Protein AF-0000000076345115 (afdb_homodimer)

Sequence (452 aa):
MPHYTLYGFNNSASTSIHWILAELAPLGATYDIVDINLRAGEQKADSYLALNAKGRVPTLKFGDKPVTETGAIAALLAEAYPDAKLAVTPAEGFDAHAFYLETLVYVLNSHLPVMRDWMYAGKDGAEEHAHGVRLFTLPRLKANFAFFDKQLGKTAFIAGDRPTIADFIFAPTCTWAKGLDVIAARYPNLKAYLARMRARDSWKAVLAREGVDPQLADWEKPYLELMPHYTLYGFNNSASTSIHWILAELAPLGATYDIVDINLRAGEQKADSYLALNAKGRVPTLKFGDKPVTETGAIAALLAEAYPDAKLAVTPAEGFDAHAFYLETLVYVLNSHLPVMRDWMYAGKDGAEEHAHGVRLFTLPRLKANFAFFDKQLGKTAFIAGDRPTIADFIFAPTCTWAKGLDVIAARYPNLKAYLARMRARDSWKAVLAREGVDPQLADWEKPYLEL

Structure (mmCIF, N/CA/C/O backbone):
data_AF-0000000076345115-model_v1
#
loop_
_entity.id
_entity.type
_entity.pdbx_description
1 polymer 'GST N-terminal domain-containing protein'
#
loop_
_atom_site.group_PDB
_atom_site.id
_atom_site.type_symbol
_atom_site.label_atom_id
_atom_site.label_alt_id
_atom_site.label_comp_id
_atom_site.label_asym_id
_atom_site.label_entity_id
_atom_site.label_seq_id
_atom_site.pdbx_PDB_ins_code
_atom_site.Cartn_x
_atom_site.Cartn_y
_atom_site.Cartn_z
_atom_site.occupancy
_atom_site.B_iso_or_equiv
_atom_site.auth_seq_id
_atom_site.auth_comp_id
_atom_site.auth_asym_id
_atom_site.auth_atom_id
_atom_site.pdbx_PDB_model_num
ATOM 1 N N . MET A 1 1 ? -22.219 8.664 18.656 1 65.75 1 MET A N 1
ATOM 2 C CA . MET A 1 1 ? -21.281 8.852 17.547 1 65.75 1 MET A CA 1
ATOM 3 C C . MET A 1 1 ? -20 8.031 17.766 1 65.75 1 MET A C 1
ATOM 5 O O . MET A 1 1 ? -19.641 7.723 18.906 1 65.75 1 MET A O 1
ATOM 9 N N . PRO A 1 2 ? -19.406 7.434 16.609 1 80.94 2 PRO A N 1
ATOM 10 C CA . PRO A 1 2 ? -18.297 6.523 16.906 1 80.94 2 PRO A CA 1
ATOM 11 C C . PRO A 1 2 ? -17.125 7.227 17.578 1 80.94 2 PRO A C 1
ATOM 13 O O . PRO A 1 2 ? -16.812 8.367 17.234 1 80.94 2 PRO A O 1
ATOM 16 N N . HIS A 1 3 ? -16.734 6.797 18.688 1 92.31 3 HIS A N 1
ATOM 17 C CA . HIS A 1 3 ? -15.555 7.289 19.406 1 92.31 3 HIS A CA 1
ATOM 18 C C . HIS A 1 3 ? -14.336 6.406 19.141 1 92.31 3 HIS A C 1
ATOM 20 O O . HIS A 1 3 ? -14.383 5.199 19.375 1 92.31 3 HIS A O 1
ATOM 26 N N . TYR A 1 4 ? -13.289 7.086 18.609 1 98.12 4 TYR A N 1
ATOM 27 C CA . TYR A 1 4 ? -12.07 6.355 18.266 1 98.12 4 TYR A CA 1
ATOM 28 C C . TYR A 1 4 ? -10.984 6.586 19.312 1 98.12 4 TYR A C 1
ATOM 30 O O . TYR A 1 4 ? -11.023 7.574 20.047 1 98.12 4 TYR A O 1
ATOM 38 N N . THR A 1 5 ? -10.102 5.652 19.438 1 98.38 5 THR A N 1
ATOM 39 C CA . THR A 1 5 ? -8.859 5.824 20.188 1 98.38 5 THR A CA 1
ATOM 40 C C . THR A 1 5 ? -7.648 5.605 19.281 1 98.38 5 THR A C 1
ATOM 42 O O . THR A 1 5 ? -7.461 4.512 18.75 1 98.38 5 THR A O 1
ATOM 45 N N . LEU A 1 6 ? -6.918 6.637 19.125 1 98.38 6 LEU A N 1
ATOM 46 C CA . LEU A 1 6 ? -5.719 6.578 18.297 1 98.38 6 LEU A CA 1
ATOM 47 C C . LEU A 1 6 ? -4.473 6.395 19.141 1 98.38 6 LEU A C 1
ATOM 49 O O . LEU A 1 6 ? -4.18 7.219 20.016 1 98.38 6 LEU A O 1
ATOM 53 N N . TYR A 1 7 ? -3.809 5.281 18.984 1 98.31 7 TYR A N 1
ATOM 54 C CA . TYR A 1 7 ? -2.469 5.094 19.531 1 98.31 7 TYR A CA 1
ATOM 55 C C . TYR A 1 7 ? -1.407 5.57 18.547 1 98.31 7 TYR A C 1
ATOM 57 O O . TYR A 1 7 ? -1.313 5.059 17.422 1 98.31 7 TYR A O 1
ATOM 65 N N . GLY A 1 8 ? -0.69 6.574 18.938 1 95.38 8 GLY A N 1
ATOM 66 C CA . GLY A 1 8 ? 0.244 7.18 18 1 95.38 8 GLY A CA 1
ATOM 67 C C . GLY A 1 8 ? 1.396 7.891 18.688 1 95.38 8 GLY A C 1
ATOM 68 O O . GLY A 1 8 ? 1.563 7.789 19.906 1 95.38 8 GLY A O 1
ATOM 69 N N . PHE A 1 9 ? 2.248 8.414 17.828 1 91.19 9 PHE A N 1
ATOM 70 C CA . PHE A 1 9 ? 3.387 9.234 18.234 1 91.19 9 PHE A CA 1
ATOM 71 C C . PHE A 1 9 ? 3.451 10.516 17.406 1 91.19 9 PHE A C 1
ATOM 73 O O . PHE A 1 9 ? 3.209 10.492 16.203 1 91.19 9 PHE A O 1
ATOM 80 N N . ASN A 1 10 ? 3.818 11.609 18.062 1 86.31 10 ASN A N 1
ATOM 81 C CA . ASN A 1 10 ? 3.805 12.898 17.375 1 86.31 10 ASN A CA 1
ATOM 82 C C . ASN A 1 10 ? 4.758 12.914 16.188 1 86.31 10 ASN A C 1
ATOM 84 O O . ASN A 1 10 ? 5.867 12.383 16.266 1 86.31 10 ASN A O 1
ATOM 88 N N . ASN A 1 11 ? 4.246 13.453 15.102 1 84.06 11 ASN A N 1
ATOM 89 C CA . ASN A 1 11 ? 5.02 13.664 13.883 1 84.06 11 ASN A CA 1
ATOM 90 C C . ASN A 1 11 ? 5.543 12.352 13.312 1 84.06 11 ASN A C 1
ATOM 92 O O . ASN A 1 11 ? 6.734 12.227 13.023 1 84.06 11 ASN A O 1
ATOM 96 N N . SER A 1 12 ? 4.73 11.391 13.273 1 87.19 12 SER A N 1
ATOM 97 C CA . SER A 1 12 ? 4.977 10.062 12.727 1 87.19 12 SER A CA 1
ATOM 98 C C . SER A 1 12 ? 3.863 9.641 11.773 1 87.19 12 SER A C 1
ATOM 100 O O . SER A 1 12 ? 3.031 10.461 11.383 1 87.19 12 SER A O 1
ATOM 102 N N . ALA A 1 13 ? 3.895 8.406 11.445 1 89.94 13 ALA A N 1
ATOM 103 C CA . ALA A 1 13 ? 2.867 7.887 10.547 1 89.94 13 ALA A CA 1
ATOM 104 C C . ALA A 1 13 ? 1.477 8.047 11.148 1 89.94 13 ALA A C 1
ATOM 106 O O . ALA A 1 13 ? 0.486 8.164 10.422 1 89.94 13 ALA A O 1
ATOM 107 N N . SER A 1 14 ? 1.417 8.156 12.469 1 94.06 14 SER A N 1
ATOM 108 C CA . SER A 1 14 ? 0.124 8.305 13.133 1 94.06 14 SER A CA 1
ATOM 109 C C . SER A 1 14 ? -0.464 9.695 12.891 1 94.06 14 SER A C 1
ATOM 111 O O . SER A 1 14 ? -1.664 9.906 13.078 1 94.06 14 SER A O 1
ATOM 113 N N . THR A 1 15 ? 0.367 10.625 12.531 1 93.44 15 THR A N 1
ATOM 114 C CA . THR A 1 15 ? -0.102 11.984 12.266 1 93.44 15 THR A CA 1
ATOM 115 C C . THR A 1 15 ? -1.09 11.992 11.102 1 93.44 15 THR A C 1
ATOM 117 O O . THR A 1 15 ? -2.043 12.773 11.094 1 93.44 15 THR A O 1
ATOM 120 N N . SER A 1 16 ? -0.896 11.125 10.133 1 96.5 16 SER A N 1
ATOM 121 C CA . SER A 1 16 ? -1.822 11.008 9.008 1 96.5 16 SER A CA 1
ATOM 122 C C . SER A 1 16 ? -3.229 10.664 9.484 1 96.5 16 SER A C 1
ATOM 124 O O . SER A 1 16 ? -4.203 11.281 9.055 1 96.5 16 SER A O 1
ATOM 126 N N . ILE A 1 17 ? -3.314 9.703 10.367 1 98.19 17 ILE A N 1
ATOM 127 C CA . ILE A 1 17 ? -4.609 9.25 10.867 1 98.19 17 ILE A CA 1
ATOM 128 C C . ILE A 1 17 ? -5.207 10.312 11.789 1 98.19 17 ILE A C 1
ATOM 130 O O . ILE A 1 17 ? -6.414 10.57 11.742 1 98.19 17 ILE A O 1
ATOM 134 N N . HIS A 1 18 ? -4.344 10.922 12.578 1 97.31 18 HIS A N 1
ATOM 135 C CA . HIS A 1 18 ? -4.805 12.031 13.406 1 97.31 18 HIS A CA 1
ATOM 136 C C . HIS A 1 18 ? -5.434 13.125 12.555 1 97.31 18 HIS A C 1
ATOM 138 O O . HIS A 1 18 ? -6.508 13.641 12.891 1 97.31 18 HIS A O 1
ATOM 144 N N . TRP A 1 19 ? -4.777 13.453 11.5 1 97.12 19 TRP A N 1
ATOM 145 C CA . TRP A 1 19 ? -5.27 14.508 10.625 1 97.12 19 TRP A CA 1
ATOM 146 C C . TRP A 1 19 ? -6.602 14.117 10 1 97.12 19 TRP A C 1
ATOM 148 O O . TRP A 1 19 ? -7.523 14.93 9.922 1 97.12 19 TRP A O 1
ATOM 158 N N . ILE A 1 20 ? -6.734 12.883 9.57 1 98.62 20 ILE A N 1
ATOM 159 C CA . ILE A 1 20 ? -7.992 12.398 9 1 98.62 20 ILE A CA 1
ATOM 160 C C . ILE A 1 20 ? -9.102 12.5 10.039 1 98.62 20 ILE A C 1
ATOM 162 O O . ILE A 1 20 ? -10.211 12.945 9.734 1 98.62 20 ILE A O 1
ATOM 166 N N . LEU A 1 21 ? -8.812 12.109 11.25 1 98.44 21 LEU A N 1
ATOM 167 C CA . LEU A 1 21 ? -9.805 12.203 12.312 1 98.44 21 LEU A CA 1
ATOM 168 C C . LEU A 1 21 ? -10.211 13.648 12.555 1 98.44 21 LEU A C 1
ATOM 170 O O . LEU A 1 21 ? -11.398 13.945 12.734 1 98.44 21 LEU A O 1
ATOM 174 N N . ALA A 1 22 ? -9.227 14.531 12.562 1 97.69 22 ALA A N 1
ATOM 175 C CA . ALA A 1 22 ? -9.523 15.953 12.719 1 97.69 22 ALA A CA 1
ATOM 176 C C . ALA A 1 22 ? -10.398 16.453 11.578 1 97.69 22 ALA A C 1
ATOM 178 O O . ALA A 1 22 ? -11.297 17.281 11.789 1 97.69 22 ALA A O 1
ATOM 179 N N . GLU A 1 23 ? -10.117 15.984 10.367 1 97.88 23 GLU A N 1
ATOM 180 C CA . GLU A 1 23 ? -10.914 16.344 9.203 1 97.88 23 GLU A CA 1
ATOM 181 C C . GLU A 1 23 ? -12.352 15.852 9.344 1 97.88 23 GLU A C 1
ATOM 183 O O . GLU A 1 23 ? -13.281 16.484 8.836 1 97.88 23 GLU A O 1
ATOM 188 N N . LEU A 1 24 ? -12.562 14.773 10.023 1 98.19 24 LEU A N 1
ATOM 189 C CA . LEU A 1 24 ? -13.859 14.117 10.133 1 98.19 24 LEU A CA 1
ATOM 190 C C . LEU A 1 24 ? -14.625 14.617 11.352 1 98.19 24 LEU A C 1
ATOM 192 O O . LEU A 1 24 ? -15.812 14.328 11.516 1 98.19 24 LEU A O 1
ATOM 196 N N . ALA A 1 25 ? -14.008 15.391 12.18 1 96.75 25 ALA A N 1
ATOM 197 C CA . ALA A 1 25 ? -14.594 15.852 13.43 1 96.75 25 ALA A CA 1
ATOM 198 C C . ALA A 1 25 ? -15.898 16.609 13.18 1 96.75 25 ALA A C 1
ATOM 200 O O . ALA A 1 25 ? -16.906 16.344 13.828 1 96.75 25 ALA A O 1
ATOM 201 N N . PRO A 1 26 ? -15.945 17.5 12.195 1 96.44 26 PRO A N 1
ATOM 202 C CA . PRO A 1 26 ? -17.203 18.203 11.922 1 96.44 26 PRO A CA 1
ATOM 203 C C . PRO A 1 26 ? -18.328 17.266 11.508 1 96.44 26 PRO A C 1
ATOM 205 O O . PRO A 1 26 ? -19.5 17.656 11.539 1 96.44 26 PRO A O 1
ATOM 208 N N . LEU A 1 27 ? -18 16.078 11.125 1 96.62 27 LEU A N 1
ATOM 209 C CA . LEU A 1 27 ? -19 15.109 10.695 1 96.62 27 LEU A CA 1
ATOM 210 C C . LEU A 1 27 ? -19.344 14.148 11.828 1 96.62 27 LEU A C 1
ATOM 212 O O . LEU A 1 27 ? -20.016 13.141 11.609 1 96.62 27 LEU A O 1
ATOM 216 N N . GLY A 1 28 ? -18.766 14.43 12.992 1 95.81 28 GLY A N 1
ATOM 217 C CA . GLY A 1 28 ? -19.203 13.703 14.172 1 95.81 28 GLY A CA 1
ATOM 218 C C . GLY A 1 28 ? -18.156 12.758 14.719 1 95.81 28 GLY A C 1
ATOM 219 O O . GLY A 1 28 ? -18.375 12.094 15.727 1 95.81 28 GLY A O 1
ATOM 220 N N . ALA A 1 29 ? -17.016 12.68 14.141 1 96.88 29 ALA A N 1
ATOM 221 C CA . ALA A 1 29 ? -15.953 11.828 14.672 1 96.88 29 ALA A CA 1
ATOM 222 C C . ALA A 1 29 ? -15.383 12.406 15.961 1 96.88 29 ALA A C 1
ATOM 224 O O . ALA A 1 29 ? -15.031 13.586 16.016 1 96.88 29 ALA A O 1
ATOM 225 N N . THR A 1 30 ? -15.352 11.594 16.938 1 97.25 30 THR A N 1
ATOM 226 C CA . THR A 1 30 ? -14.648 11.922 18.172 1 97.25 30 THR A CA 1
ATOM 227 C C . THR A 1 30 ? -13.547 10.906 18.469 1 97.25 30 THR A C 1
ATOM 229 O O . THR A 1 30 ? -13.617 9.766 18 1 97.25 30 THR A O 1
ATOM 232 N N . TYR A 1 31 ? -12.516 11.438 19.156 1 97.44 31 TYR A N 1
ATOM 233 C CA . TYR A 1 31 ? -11.406 10.516 19.359 1 97.44 31 TYR A CA 1
ATOM 234 C C . TYR A 1 31 ? -10.531 10.984 20.516 1 97.44 31 TYR A C 1
ATOM 236 O O . TYR A 1 31 ? -10.484 12.172 20.844 1 97.44 31 TYR A O 1
ATOM 244 N N . ASP A 1 32 ? -9.891 10 21.125 1 96.75 32 ASP A N 1
ATOM 245 C CA . ASP A 1 32 ? -8.789 10.211 22.062 1 96.75 32 ASP A CA 1
ATOM 246 C C . ASP A 1 32 ? -7.461 9.781 21.453 1 96.75 32 ASP A C 1
ATOM 248 O O . ASP A 1 32 ? -7.43 8.961 20.531 1 96.75 32 ASP A O 1
ATOM 252 N N . ILE A 1 33 ? -6.426 10.383 21.984 1 96.31 33 ILE A N 1
ATOM 253 C CA . ILE A 1 33 ? -5.09 10.016 21.531 1 96.31 33 ILE A CA 1
ATOM 254 C C . ILE A 1 33 ? -4.289 9.445 22.703 1 96.31 33 ILE A C 1
ATOM 256 O O . ILE A 1 33 ? -4.242 10.039 23.781 1 96.31 33 ILE A O 1
ATOM 260 N N . VAL A 1 34 ? -3.789 8.297 22.516 1 97 34 VAL A N 1
ATOM 261 C CA . VAL A 1 34 ? -2.854 7.684 23.453 1 97 34 VAL A CA 1
ATOM 262 C C . VAL A 1 34 ? -1.438 7.742 22.875 1 97 34 VAL A C 1
ATOM 264 O O . VAL A 1 34 ? -1.157 7.137 21.844 1 97 34 VAL A O 1
ATOM 267 N N . ASP A 1 35 ? -0.587 8.383 23.547 1 94.38 35 ASP A N 1
ATOM 268 C CA . ASP A 1 35 ? 0.783 8.539 23.062 1 94.38 35 ASP A CA 1
ATOM 269 C C . ASP A 1 35 ? 1.607 7.285 23.344 1 94.38 35 ASP A C 1
ATOM 271 O O . ASP A 1 35 ? 1.636 6.793 24.484 1 94.38 35 ASP A O 1
ATOM 275 N N . ILE A 1 36 ? 2.156 6.777 22.328 1 95.88 36 ILE A N 1
ATOM 276 C CA . ILE A 1 36 ? 3.133 5.695 22.406 1 95.88 36 ILE A CA 1
ATOM 277 C C . ILE A 1 36 ? 4.535 6.246 22.172 1 95.88 36 ILE A C 1
ATOM 279 O O . ILE A 1 36 ? 4.891 6.594 21.047 1 95.88 36 ILE A O 1
ATOM 283 N N . ASN A 1 37 ? 5.371 6.324 23.203 1 91.25 37 ASN A N 1
ATOM 284 C CA . ASN A 1 37 ? 6.719 6.867 23.094 1 91.25 37 ASN A CA 1
ATOM 285 C C . ASN A 1 37 ? 7.66 5.887 22.391 1 91.25 37 ASN A C 1
ATOM 287 O O . ASN A 1 37 ? 8.234 5.012 23.031 1 91.25 37 ASN A O 1
ATOM 291 N N . LEU A 1 38 ? 7.863 6.117 21.141 1 87.88 38 LEU A N 1
ATOM 292 C CA . LEU A 1 38 ? 8.695 5.227 20.344 1 87.88 38 LEU A CA 1
ATOM 293 C C . LEU A 1 38 ? 10.148 5.293 20.781 1 87.88 38 LEU A C 1
ATOM 295 O O . LEU A 1 38 ? 10.875 4.297 20.703 1 87.88 38 LEU A O 1
ATOM 299 N N . ARG A 1 39 ? 10.57 6.41 21.234 1 83.75 39 ARG A N 1
ATOM 300 C CA . ARG A 1 39 ? 11.945 6.598 21.688 1 83.75 39 ARG A CA 1
ATOM 301 C C . ARG A 1 39 ? 12.242 5.762 22.922 1 83.75 39 ARG A C 1
ATOM 303 O O . ARG A 1 39 ? 13.359 5.27 23.094 1 83.75 39 ARG A O 1
ATOM 310 N N . ALA A 1 40 ? 11.227 5.645 23.734 1 90.12 40 ALA A N 1
ATOM 311 C CA . ALA A 1 40 ? 11.367 4.867 24.953 1 90.12 40 ALA A CA 1
ATOM 312 C C . ALA A 1 40 ? 11.07 3.389 24.719 1 90.12 40 ALA A C 1
ATOM 314 O O . ALA A 1 40 ? 11.141 2.572 25.641 1 90.12 40 ALA A O 1
ATOM 315 N N . GLY A 1 41 ? 10.617 3.062 23.5 1 91.56 41 GLY A N 1
ATOM 316 C CA . GLY A 1 41 ? 10.375 1.673 23.156 1 91.56 41 GLY A CA 1
ATOM 317 C C . GLY A 1 41 ? 9.023 1.168 23.609 1 91.56 41 GLY A C 1
ATOM 318 O O . GLY A 1 41 ? 8.82 -0.04 23.75 1 91.56 41 GLY A O 1
ATOM 319 N N . GLU A 1 42 ? 8.125 2.016 23.844 1 94.5 42 GLU A N 1
ATOM 320 C CA . GLU A 1 42 ? 6.816 1.628 24.359 1 94.5 42 GLU A CA 1
ATOM 321 C C . GLU A 1 42 ? 6.062 0.771 23.344 1 94.5 42 GLU A C 1
ATOM 323 O O . GLU A 1 42 ? 5.184 -0.009 23.703 1 94.5 42 GLU A O 1
ATOM 328 N N . GLN A 1 43 ? 6.43 0.881 22.047 1 93.88 43 GLN A N 1
ATOM 329 C CA . GLN A 1 43 ? 5.785 0.094 21 1 93.88 43 GLN A CA 1
ATOM 330 C C . GLN A 1 43 ? 6.164 -1.381 21.109 1 93.88 43 GLN A C 1
ATOM 332 O O . GLN A 1 43 ? 5.551 -2.232 20.453 1 93.88 43 GLN A O 1
ATOM 337 N N . LYS A 1 44 ? 7.109 -1.679 21.969 1 94.31 44 LYS A N 1
ATOM 338 C CA . LYS A 1 44 ? 7.582 -3.051 22.125 1 94.31 44 LYS A CA 1
ATOM 339 C C . LYS A 1 44 ? 7.039 -3.672 23.406 1 94.31 44 LYS A C 1
ATOM 341 O O . LYS A 1 44 ? 7.273 -4.848 23.688 1 94.31 44 LYS A O 1
ATOM 346 N N . ALA A 1 45 ? 6.371 -2.869 24.219 1 96.44 45 ALA A N 1
ATOM 347 C CA . ALA A 1 45 ? 5.773 -3.381 25.453 1 96.44 45 ALA A CA 1
ATOM 348 C C . ALA A 1 45 ? 4.668 -4.387 25.141 1 96.44 45 ALA A C 1
ATOM 350 O O . ALA A 1 45 ? 3.92 -4.223 24.188 1 96.44 45 ALA A O 1
ATOM 351 N N . ASP A 1 46 ? 4.484 -5.32 26 1 96.69 46 ASP A N 1
ATOM 352 C CA . ASP A 1 46 ? 3.492 -6.375 25.828 1 96.69 46 ASP A CA 1
ATOM 353 C C . ASP A 1 46 ? 2.088 -5.793 25.703 1 96.69 46 ASP A C 1
ATOM 355 O O . ASP A 1 46 ? 1.28 -6.277 24.906 1 96.69 46 ASP A O 1
ATOM 359 N N . SER A 1 47 ? 1.874 -4.832 26.5 1 96.44 47 SER A N 1
ATOM 360 C CA . SER A 1 47 ? 0.546 -4.227 26.484 1 96.44 47 SER A CA 1
ATOM 361 C C . SER A 1 47 ? 0.215 -3.637 25.125 1 96.44 47 SER A C 1
ATOM 363 O O . SER A 1 47 ? -0.921 -3.74 24.656 1 96.44 47 SER A O 1
ATOM 365 N N . TYR A 1 48 ? 1.214 -3.008 24.453 1 97.38 48 TYR A N 1
ATOM 366 C CA . TYR A 1 48 ? 0.958 -2.434 23.141 1 97.38 48 TYR A CA 1
ATOM 367 C C . TYR A 1 48 ? 0.975 -3.512 22.062 1 97.38 48 TYR A C 1
ATOM 369 O O . TYR A 1 48 ? 0.179 -3.469 21.125 1 97.38 48 TYR A O 1
ATOM 377 N N . LEU A 1 49 ? 1.884 -4.473 22.234 1 96.06 49 LEU A N 1
ATOM 378 C CA . LEU A 1 49 ? 2.002 -5.547 21.266 1 96.06 49 LEU A CA 1
ATOM 379 C C . LEU A 1 49 ? 0.724 -6.379 21.203 1 96.06 49 LEU A C 1
ATOM 381 O O . LEU A 1 49 ? 0.423 -7 20.188 1 96.06 49 LEU A O 1
ATOM 385 N N . ALA A 1 50 ? -0.055 -6.375 22.25 1 95.5 50 ALA A N 1
ATOM 386 C CA . ALA A 1 50 ? -1.353 -7.047 22.266 1 95.5 50 ALA A CA 1
ATOM 387 C C . ALA A 1 50 ? -2.344 -6.348 21.344 1 95.5 50 ALA A C 1
ATOM 389 O O . ALA A 1 50 ? -3.287 -6.969 20.844 1 95.5 50 ALA A O 1
ATOM 390 N N . LEU A 1 51 ? -2.125 -5.047 21.094 1 96.12 51 LEU A N 1
ATOM 391 C CA . LEU A 1 51 ? -2.963 -4.258 20.203 1 96.12 51 LEU A CA 1
ATOM 392 C C . LEU A 1 51 ? -2.438 -4.324 18.766 1 96.12 51 LEU A C 1
ATOM 394 O O . LEU A 1 51 ? -3.217 -4.461 17.828 1 96.12 51 LEU A O 1
ATOM 398 N N . ASN A 1 52 ? -1.121 -4.281 18.688 1 96.94 52 ASN A N 1
ATOM 399 C CA . ASN A 1 52 ? -0.422 -4.27 17.406 1 96.94 52 ASN A CA 1
ATOM 400 C C . ASN A 1 52 ? 0.853 -5.105 17.453 1 96.94 52 ASN A C 1
ATOM 402 O O . ASN A 1 52 ? 1.913 -4.605 17.828 1 96.94 52 ASN A O 1
ATOM 406 N N . ALA A 1 53 ? 0.764 -6.254 16.922 1 93.75 53 ALA A N 1
ATOM 407 C CA . ALA A 1 53 ? 1.846 -7.23 17.016 1 93.75 53 ALA A CA 1
ATOM 408 C C . ALA A 1 53 ? 3.072 -6.773 16.234 1 93.75 53 ALA A C 1
ATOM 410 O O . ALA A 1 53 ? 4.176 -7.281 16.453 1 93.75 53 ALA A O 1
ATOM 411 N N . LYS A 1 54 ? 2.959 -5.805 15.344 1 93.25 54 LYS A N 1
ATOM 412 C CA . LYS A 1 54 ? 4.078 -5.312 14.547 1 93.25 54 LYS A CA 1
ATOM 413 C C . LYS A 1 54 ? 4.898 -4.289 15.32 1 93.25 54 LYS A C 1
ATOM 415 O O . LYS A 1 54 ? 6.004 -3.932 14.906 1 93.25 54 LYS A O 1
ATOM 420 N N . GLY A 1 55 ? 4.309 -3.793 16.406 1 94.31 55 GLY A N 1
ATOM 421 C CA . GLY A 1 55 ? 5.02 -2.828 17.234 1 94.31 55 GLY A CA 1
ATOM 422 C C . GLY A 1 55 ? 5.246 -1.499 16.531 1 94.31 55 GLY A C 1
ATOM 423 O O . GLY A 1 55 ? 6.309 -0.888 16.688 1 94.31 55 GLY A O 1
ATOM 424 N N . ARG A 1 56 ? 4.289 -1.148 15.719 1 93.5 56 ARG A N 1
ATOM 425 C CA . ARG A 1 56 ? 4.359 0.119 15 1 93.5 56 ARG A CA 1
ATOM 426 C C . ARG A 1 56 ? 3.146 0.992 15.312 1 93.5 56 ARG A C 1
ATOM 428 O O . ARG A 1 56 ? 2.186 0.53 15.93 1 93.5 56 ARG A O 1
ATOM 435 N N . VAL A 1 57 ? 3.258 2.213 15.078 1 94.38 57 VAL A N 1
ATOM 436 C CA . VAL A 1 57 ? 2.121 3.129 15.094 1 94.38 57 VAL A CA 1
ATOM 437 C C . VAL A 1 57 ? 1.812 3.592 13.672 1 94.38 57 VAL A C 1
ATOM 439 O O . VAL A 1 57 ? 2.695 3.617 12.812 1 94.38 57 VAL A O 1
ATOM 442 N N . PRO A 1 58 ? 0.567 3.842 13.336 1 97.56 58 PRO A N 1
ATOM 443 C CA . PRO A 1 58 ? -0.598 4.016 14.203 1 97.56 58 PRO A CA 1
ATOM 444 C C . PRO A 1 58 ? -1.354 2.711 14.445 1 97.56 58 PRO A C 1
ATOM 446 O O . PRO A 1 58 ? -1.196 1.752 13.688 1 97.56 58 PRO A O 1
ATOM 449 N N . THR A 1 59 ? -2.08 2.678 15.516 1 98.69 59 THR A N 1
ATOM 450 C CA . THR A 1 59 ? -3.197 1.775 15.766 1 98.69 59 THR A CA 1
ATOM 451 C C . THR A 1 59 ? -4.461 2.561 16.109 1 98.69 59 THR A C 1
ATOM 453 O O . THR A 1 59 ? -4.422 3.5 16.906 1 98.69 59 THR A O 1
ATOM 456 N N . LEU A 1 60 ? -5.535 2.27 15.469 1 98.75 60 LEU A N 1
ATOM 457 C CA . LEU A 1 60 ? -6.809 2.918 15.766 1 98.75 60 LEU A CA 1
ATOM 458 C C . LEU A 1 60 ? -7.848 1.896 16.203 1 98.75 60 LEU A C 1
ATOM 460 O O . LEU A 1 60 ? -8.047 0.875 15.547 1 98.75 60 LEU A O 1
ATOM 464 N N . LYS A 1 61 ? -8.508 2.188 17.266 1 98.25 61 LYS A N 1
ATOM 465 C CA . LYS A 1 61 ? -9.602 1.328 17.703 1 98.25 61 LYS A CA 1
ATOM 466 C C . LYS A 1 61 ? -10.93 1.785 17.125 1 98.25 61 LYS A C 1
ATOM 468 O O . LYS A 1 61 ? -11.336 2.934 17.312 1 98.25 61 LYS A O 1
ATOM 473 N N . PHE A 1 62 ? -11.5 0.92 16.328 1 96.56 62 PHE A N 1
ATOM 474 C CA . PHE A 1 62 ? -12.898 1.029 15.945 1 96.56 62 PHE A CA 1
ATOM 475 C C . PHE A 1 62 ? -13.789 0.299 16.938 1 96.56 62 PHE A C 1
ATOM 477 O O . PHE A 1 62 ? -13.93 -0.924 16.875 1 96.56 62 PHE A O 1
ATOM 484 N N . GLY A 1 63 ? -14.398 1.064 17.859 1 93 63 GLY A N 1
ATOM 485 C CA . GLY A 1 63 ? -14.945 0.372 19.016 1 93 63 GLY A CA 1
ATOM 486 C C . GLY A 1 63 ? -13.891 -0.366 19.812 1 93 63 GLY A C 1
ATOM 487 O O . GLY A 1 63 ? -12.906 0.234 20.266 1 93 63 GLY A O 1
ATOM 488 N N . ASP A 1 64 ? -14.016 -1.616 19.828 1 92.81 64 ASP A N 1
ATOM 489 C CA . ASP A 1 64 ? -13.047 -2.396 20.594 1 92.81 64 ASP A CA 1
ATOM 490 C C . ASP A 1 64 ? -12.047 -3.092 19.672 1 92.81 64 ASP A C 1
ATOM 492 O O . ASP A 1 64 ? -11.125 -3.758 20.141 1 92.81 64 ASP A O 1
ATOM 496 N N . LYS A 1 65 ? -12.164 -2.865 18.438 1 96.19 65 LYS A N 1
ATOM 497 C CA . LYS A 1 65 ? -11.32 -3.564 17.484 1 96.19 65 LYS A CA 1
ATOM 498 C C . LYS A 1 65 ? -10.125 -2.703 17.062 1 96.19 65 LYS A C 1
ATOM 500 O O . LYS A 1 65 ? -10.297 -1.681 16.391 1 96.19 65 LYS A O 1
ATOM 505 N N . PRO A 1 66 ? -8.906 -3.117 17.438 1 98.19 66 PRO A N 1
ATOM 506 C CA . PRO A 1 66 ? -7.742 -2.406 16.922 1 98.19 66 PRO A CA 1
ATOM 507 C C . PRO A 1 66 ? -7.48 -2.699 15.445 1 98.19 66 PRO A C 1
ATOM 509 O O . PRO A 1 66 ? -7.621 -3.844 15 1 98.19 66 PRO A O 1
ATOM 512 N N . VAL A 1 67 ? -7.234 -1.68 14.75 1 98.5 67 VAL A N 1
ATOM 513 C CA . VAL A 1 67 ? -6.836 -1.785 13.352 1 98.5 67 VAL A CA 1
ATOM 514 C C . VAL A 1 67 ? -5.488 -1.095 13.141 1 98.5 67 VAL A C 1
ATOM 516 O O . VAL A 1 67 ? -5.246 -0.015 13.688 1 98.5 67 VAL A O 1
ATOM 519 N N . THR A 1 68 ? -4.641 -1.781 12.344 1 98.19 68 THR A N 1
ATOM 520 C CA . THR A 1 68 ? -3.307 -1.258 12.07 1 98.19 68 THR A CA 1
ATOM 521 C C . THR A 1 68 ? -3.141 -0.941 10.586 1 98.19 68 THR A C 1
ATOM 523 O O . THR A 1 68 ? -4.074 -1.122 9.805 1 98.19 68 THR A O 1
ATOM 526 N N . GLU A 1 69 ? -1.942 -0.452 10.258 1 98 69 GLU A N 1
ATOM 527 C CA . GLU A 1 69 ? -1.604 -0.045 8.898 1 98 69 GLU A CA 1
ATOM 528 C C . GLU A 1 69 ? -2.303 1.258 8.523 1 98 69 GLU A C 1
ATOM 530 O O . GLU A 1 69 ? -3.531 1.306 8.438 1 98 69 GLU A O 1
ATOM 535 N N . THR A 1 70 ? -1.538 2.199 8.227 1 97.94 70 THR A N 1
ATOM 536 C CA . THR A 1 70 ? -2.029 3.537 7.91 1 97.94 70 THR A CA 1
ATOM 537 C C . THR A 1 70 ? -3.045 3.486 6.773 1 97.94 70 THR A C 1
ATOM 539 O O . THR A 1 70 ? -4.137 4.051 6.883 1 97.94 70 THR A O 1
ATOM 542 N N . GLY A 1 71 ? -2.719 2.789 5.723 1 98.56 71 GLY A N 1
ATOM 543 C CA . GLY A 1 71 ? -3.611 2.707 4.578 1 98.56 71 GLY A CA 1
ATOM 544 C C . GLY A 1 71 ? -4.938 2.045 4.898 1 98.56 71 GLY A C 1
ATOM 545 O O . GLY A 1 71 ? -5.984 2.469 4.402 1 98.56 71 GLY A O 1
ATOM 546 N N . ALA A 1 72 ? -4.945 1.009 5.691 1 98.75 72 ALA A N 1
ATOM 547 C CA . ALA A 1 72 ? -6.16 0.294 6.074 1 98.75 72 ALA A CA 1
ATOM 548 C C . ALA A 1 72 ? -7.051 1.163 6.957 1 98.75 72 ALA A C 1
ATOM 550 O O . ALA A 1 72 ? -8.258 1.263 6.723 1 98.75 72 ALA A O 1
ATOM 551 N N . ILE A 1 73 ? -6.43 1.804 7.93 1 98.81 73 ILE A N 1
ATOM 552 C CA . ILE A 1 73 ? -7.164 2.674 8.844 1 98.81 73 ILE A CA 1
ATOM 553 C C . ILE A 1 73 ? -7.836 3.795 8.055 1 98.81 73 ILE A C 1
ATOM 555 O O . ILE A 1 73 ? -9.031 4.055 8.227 1 98.81 73 ILE A O 1
ATOM 559 N N . ALA A 1 74 ? -7.066 4.379 7.203 1 98.81 74 ALA A N 1
ATOM 560 C CA . ALA A 1 74 ? -7.574 5.496 6.414 1 98.81 74 ALA A CA 1
ATOM 561 C C . ALA A 1 74 ? -8.734 5.062 5.527 1 98.81 74 ALA A C 1
ATOM 563 O O . ALA A 1 74 ? -9.742 5.773 5.418 1 98.81 74 ALA A O 1
ATOM 564 N N . ALA A 1 75 ? -8.602 3.928 4.914 1 98.69 75 ALA A N 1
ATOM 565 C CA . ALA A 1 75 ? -9.664 3.416 4.055 1 98.69 75 ALA A CA 1
ATOM 566 C C . ALA A 1 75 ? -10.938 3.16 4.852 1 98.69 75 ALA A C 1
ATOM 568 O O . ALA A 1 75 ? -12.031 3.51 4.41 1 98.69 75 ALA A O 1
ATOM 569 N N . LEU A 1 76 ? -10.805 2.604 5.973 1 98.56 76 LEU A N 1
ATOM 570 C CA . LEU A 1 76 ? -11.961 2.299 6.816 1 98.56 76 LEU A CA 1
ATOM 571 C C . LEU A 1 76 ? -12.641 3.578 7.289 1 98.56 76 LEU A C 1
ATOM 573 O O . LEU A 1 76 ? -13.867 3.645 7.352 1 98.56 76 LEU A O 1
ATOM 577 N N . LEU A 1 77 ? -11.875 4.539 7.613 1 98.62 77 LEU A N 1
ATOM 578 C CA . LEU A 1 77 ? -12.445 5.82 8.016 1 98.62 77 LEU A CA 1
ATOM 579 C C . LEU A 1 77 ? -13.195 6.469 6.855 1 98.62 77 LEU A C 1
ATOM 581 O O . LEU A 1 77 ? -14.281 7.023 7.043 1 98.62 77 LEU A O 1
ATOM 585 N N . ALA A 1 78 ? -12.602 6.418 5.691 1 98.44 78 ALA A N 1
ATOM 586 C CA . ALA A 1 78 ? -13.281 6.965 4.52 1 98.44 78 ALA A CA 1
ATOM 587 C C . ALA A 1 78 ? -14.617 6.273 4.285 1 98.44 78 ALA A C 1
ATOM 589 O O . ALA A 1 78 ? -15.602 6.918 3.918 1 98.44 78 ALA A O 1
ATOM 590 N N . GLU A 1 79 ? -14.641 4.984 4.5 1 97.12 79 GLU A N 1
ATOM 591 C CA . GLU A 1 79 ? -15.859 4.203 4.332 1 97.12 79 GLU A CA 1
ATOM 592 C C . GLU A 1 79 ? -16.891 4.555 5.402 1 97.12 79 GLU A C 1
ATOM 594 O O . GLU A 1 79 ? -18.094 4.586 5.129 1 97.12 79 GLU A O 1
ATOM 599 N N . ALA A 1 80 ? -16.438 4.82 6.562 1 96.88 80 ALA A N 1
ATOM 600 C CA . ALA A 1 80 ? -17.312 5.102 7.695 1 96.88 80 ALA A CA 1
ATOM 601 C C . ALA A 1 80 ? -17.969 6.477 7.559 1 96.88 80 ALA A C 1
ATOM 603 O O . ALA A 1 80 ? -19.031 6.727 8.125 1 96.88 80 ALA A O 1
ATOM 604 N N . TYR A 1 81 ? -17.359 7.352 6.82 1 97.5 81 TYR A N 1
ATOM 605 C CA . TYR A 1 81 ? -17.859 8.703 6.617 1 97.5 81 TYR A CA 1
ATOM 606 C C . TYR A 1 81 ? -17.953 9.039 5.133 1 97.5 81 TYR A C 1
ATOM 608 O O . TYR A 1 81 ? -17.266 9.93 4.641 1 97.5 81 TYR A O 1
ATOM 616 N N . PRO A 1 82 ? -18.875 8.422 4.473 1 96.12 82 PRO A N 1
ATOM 617 C CA . PRO A 1 82 ? -18.953 8.586 3.02 1 96.12 82 PRO A CA 1
ATOM 618 C C . PRO A 1 82 ? -19.234 10.031 2.6 1 96.12 82 PRO A C 1
ATOM 620 O O . PRO A 1 82 ? -18.828 10.445 1.507 1 96.12 82 PRO A O 1
ATOM 623 N N . ASP A 1 83 ? -19.812 10.812 3.43 1 96.62 83 ASP A N 1
ATOM 624 C CA . ASP A 1 83 ? -20.141 12.195 3.107 1 96.62 83 ASP A CA 1
ATOM 625 C C . ASP A 1 83 ? -18.891 13.062 3.041 1 96.62 83 ASP A C 1
ATOM 627 O O . ASP A 1 83 ? -18.906 14.133 2.438 1 96.62 83 ASP A O 1
ATOM 631 N N . ALA A 1 84 ? -17.844 12.586 3.627 1 97.56 84 ALA A N 1
ATOM 632 C CA . ALA A 1 84 ? -16.578 13.336 3.607 1 97.56 84 ALA A CA 1
ATOM 633 C C . ALA A 1 84 ? -15.898 13.219 2.25 1 97.56 84 ALA A C 1
ATOM 635 O O . ALA A 1 84 ? -14.984 13.984 1.94 1 97.56 84 ALA A O 1
ATOM 636 N N . LYS A 1 85 ? -16.266 12.172 1.485 1 97.69 85 LYS A N 1
ATOM 637 C CA . LYS A 1 85 ? -15.742 11.938 0.14 1 97.69 85 LYS A CA 1
ATOM 638 C C . LYS A 1 85 ? -14.219 11.883 0.141 1 97.69 85 LYS A C 1
ATOM 640 O O . LYS A 1 85 ? -13.57 12.492 -0.708 1 97.69 85 LYS A O 1
ATOM 645 N N . LEU A 1 86 ? -13.664 11.109 1.081 1 98.62 86 LEU A N 1
ATOM 646 C CA . LEU A 1 86 ? -12.219 10.992 1.231 1 98.62 86 LEU A CA 1
ATOM 647 C C . LEU A 1 86 ? -11.672 9.875 0.358 1 98.62 86 LEU A C 1
ATOM 649 O O . LEU A 1 86 ? -10.469 9.602 0.371 1 98.62 86 LEU A O 1
ATOM 653 N N . ALA A 1 87 ? -12.539 9.164 -0.333 1 98.44 87 ALA A N 1
ATOM 654 C CA . ALA A 1 87 ? -12.148 8.172 -1.325 1 98.44 87 ALA A CA 1
ATOM 655 C C . ALA A 1 87 ? -12.898 8.383 -2.641 1 98.44 87 ALA A C 1
ATOM 657 O O . ALA A 1 87 ? -13.961 9.008 -2.662 1 98.44 87 ALA A O 1
ATOM 658 N N . VAL A 1 88 ? -12.258 7.945 -3.711 1 98.44 88 VAL A N 1
ATOM 659 C CA . VAL A 1 88 ? -12.93 7.926 -5.004 1 98.44 88 VAL A CA 1
ATOM 660 C C . VAL A 1 88 ? -13.492 6.531 -5.273 1 98.44 88 VAL A C 1
ATOM 662 O O . VAL A 1 88 ? -12.734 5.57 -5.418 1 98.44 88 VAL A O 1
ATOM 665 N N . THR A 1 89 ? -14.797 6.465 -5.344 1 96.62 89 THR A N 1
ATOM 666 C CA . THR A 1 89 ? -15.445 5.168 -5.484 1 96.62 89 THR A CA 1
ATOM 667 C C . THR A 1 89 ? -15.688 4.84 -6.953 1 96.62 89 THR A C 1
ATOM 669 O O . THR A 1 89 ? -15.594 5.715 -7.816 1 96.62 89 THR A O 1
ATOM 672 N N . PRO A 1 90 ? -16 3.559 -7.199 1 95.62 90 PRO A N 1
ATOM 673 C CA . PRO A 1 90 ? -16.281 3.184 -8.586 1 95.62 90 PRO A CA 1
ATOM 674 C C . PRO A 1 90 ? -17.438 3.98 -9.195 1 95.62 90 PRO A C 1
ATOM 676 O O . PRO A 1 90 ? -17.469 4.191 -10.414 1 95.62 90 PRO A O 1
ATOM 679 N N . ALA A 1 91 ? -18.328 4.434 -8.383 1 96 91 ALA A N 1
ATOM 680 C CA . ALA A 1 91 ? -19.484 5.18 -8.852 1 96 91 ALA A CA 1
ATOM 681 C C . ALA A 1 91 ? -19.078 6.508 -9.477 1 96 91 ALA A C 1
ATOM 683 O O . ALA A 1 91 ? -19.844 7.113 -10.227 1 96 91 ALA A O 1
ATOM 684 N N . GLU A 1 92 ? -17.891 6.914 -9.258 1 97 92 GLU A N 1
ATOM 685 C CA . GLU A 1 92 ? -17.406 8.203 -9.758 1 97 92 GLU A CA 1
ATOM 686 C C . GLU A 1 92 ? -16.703 8.039 -11.094 1 97 92 GLU A C 1
ATOM 688 O O . GLU A 1 92 ? -16.141 9 -11.617 1 97 92 GLU A O 1
ATOM 693 N N . GLY A 1 93 ? -16.672 6.883 -11.664 1 97 93 GLY A N 1
ATOM 694 C CA . GLY A 1 93 ? -16.062 6.59 -12.945 1 97 93 GLY A CA 1
ATOM 695 C C . GLY A 1 93 ? -14.766 5.82 -12.828 1 97 93 GLY A C 1
ATOM 696 O O . GLY A 1 93 ? -13.992 6.043 -11.898 1 97 93 GLY A O 1
ATOM 697 N N . PHE A 1 94 ? -14.5 5.055 -13.828 1 97.19 94 PHE A N 1
ATOM 698 C CA . PHE A 1 94 ? -13.359 4.152 -13.805 1 97.19 94 PHE A CA 1
ATOM 699 C C . PHE A 1 94 ? -12.047 4.934 -13.766 1 97.19 94 PHE A C 1
ATOM 701 O O . PHE A 1 94 ? -11.164 4.641 -12.969 1 97.19 94 PHE A O 1
ATOM 708 N N . ASP A 1 95 ? -11.977 5.93 -14.555 1 97.31 95 ASP A N 1
ATOM 709 C CA . ASP A 1 95 ? -10.719 6.66 -14.695 1 97.31 95 ASP A CA 1
ATOM 710 C C . ASP A 1 95 ? -10.328 7.34 -13.383 1 97.31 95 ASP A C 1
ATOM 712 O O . ASP A 1 95 ? -9.188 7.215 -12.93 1 97.31 95 ASP A O 1
ATOM 716 N N . ALA A 1 96 ? -11.273 8.016 -12.789 1 98 96 ALA A N 1
ATOM 717 C CA . ALA A 1 96 ? -11.016 8.703 -11.531 1 98 96 ALA A CA 1
ATOM 718 C C . ALA A 1 96 ? -10.703 7.711 -10.414 1 98 96 ALA A C 1
ATOM 720 O O . ALA A 1 96 ? -9.789 7.93 -9.617 1 98 96 ALA A O 1
ATOM 721 N N . HIS A 1 97 ? -11.438 6.637 -10.438 1 98.38 97 HIS A N 1
ATOM 722 C CA . HIS A 1 97 ? -11.266 5.609 -9.422 1 98.38 97 HIS A CA 1
ATOM 723 C C . HIS A 1 97 ? -9.906 4.93 -9.547 1 98.38 97 HIS A C 1
ATOM 725 O O . HIS A 1 97 ? -9.188 4.77 -8.562 1 98.38 97 HIS A O 1
ATOM 731 N N . ALA A 1 98 ? -9.516 4.59 -10.758 1 98.5 98 ALA A N 1
ATOM 732 C CA . ALA A 1 98 ? -8.234 3.951 -11.016 1 98.5 98 ALA A CA 1
ATOM 733 C C . ALA A 1 98 ? -7.074 4.879 -10.648 1 98.5 98 ALA A C 1
ATOM 735 O O . ALA A 1 98 ? -6.098 4.449 -10.031 1 98.5 98 ALA A O 1
ATOM 736 N N . PHE A 1 99 ? -7.223 6.086 -11 1 98.19 99 PHE A N 1
ATOM 737 C CA . PHE A 1 99 ? -6.195 7.078 -10.711 1 98.19 99 PHE A CA 1
ATOM 738 C C . PHE A 1 99 ? -6 7.234 -9.211 1 98.19 99 PHE A C 1
ATOM 740 O O . PHE A 1 99 ? -4.867 7.281 -8.727 1 98.19 99 PHE A O 1
ATOM 747 N N . TYR A 1 100 ? -7.066 7.262 -8.531 1 98.62 100 TYR A N 1
ATOM 748 C CA . TYR A 1 100 ? -7.047 7.344 -7.07 1 98.62 100 TYR A CA 1
ATOM 749 C C . TYR A 1 100 ? -6.34 6.141 -6.465 1 98.62 100 TYR A C 1
ATOM 751 O O . TYR A 1 100 ? -5.449 6.289 -5.625 1 98.62 100 TYR A O 1
ATOM 759 N N . LEU A 1 101 ? -6.695 4.98 -6.938 1 98.69 101 LEU A N 1
ATOM 760 C CA . LEU A 1 101 ? -6.102 3.76 -6.398 1 98.69 101 LEU A CA 1
ATOM 761 C C . LEU A 1 101 ? -4.605 3.703 -6.703 1 98.69 101 LEU A C 1
ATOM 763 O O . LEU A 1 101 ? -3.807 3.342 -5.84 1 98.69 101 LEU A O 1
ATOM 767 N N . 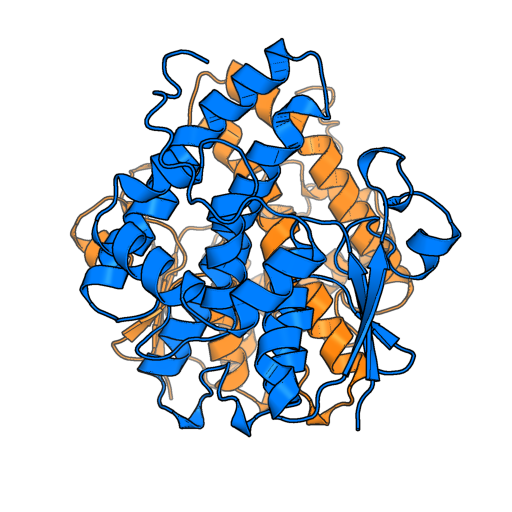GLU A 1 102 ? -4.223 4.074 -7.895 1 98.5 102 GLU A N 1
ATOM 768 C CA . GLU A 1 102 ? -2.814 4.102 -8.281 1 98.5 102 GLU A CA 1
ATOM 769 C C . GLU A 1 102 ? -2.006 5.027 -7.379 1 98.5 102 GLU A C 1
ATOM 771 O O . GLU A 1 102 ? -0.926 4.66 -6.914 1 98.5 102 GLU A O 1
ATOM 776 N N . THR A 1 103 ? -2.59 6.16 -7.203 1 98.62 103 THR A N 1
ATOM 777 C CA . THR A 1 103 ? -1.898 7.168 -6.406 1 98.62 103 THR A CA 1
ATOM 778 C C . THR A 1 103 ? -1.765 6.711 -4.957 1 98.62 103 THR A C 1
ATOM 780 O O . THR A 1 103 ? -0.685 6.809 -4.367 1 98.62 103 THR A O 1
ATOM 783 N N . LEU A 1 104 ? -2.854 6.184 -4.422 1 98.69 104 LEU A N 1
ATOM 784 C CA . LEU A 1 104 ? -2.85 5.707 -3.045 1 98.69 104 LEU A CA 1
ATOM 785 C C . LEU A 1 104 ? -1.823 4.598 -2.855 1 98.69 104 LEU A C 1
ATOM 787 O O . LEU A 1 104 ? -1.031 4.629 -1.91 1 98.69 104 LEU A O 1
ATOM 791 N N . VAL A 1 105 ? -1.822 3.686 -3.73 1 98.56 105 VAL A N 1
ATOM 792 C CA . VAL A 1 105 ? -0.907 2.555 -3.621 1 98.56 105 VAL A CA 1
ATOM 793 C C . VAL A 1 105 ? 0.534 3.039 -3.764 1 98.56 105 VAL A C 1
ATOM 795 O O . VAL A 1 105 ? 1.425 2.578 -3.045 1 98.56 105 VAL A O 1
ATOM 798 N N . TYR A 1 106 ? 0.8 3.953 -4.676 1 98 106 TYR A N 1
ATOM 799 C CA . TYR A 1 106 ? 2.141 4.504 -4.836 1 98 106 TYR A CA 1
ATOM 800 C C . TYR A 1 106 ? 2.613 5.176 -3.553 1 98 106 TYR A C 1
ATOM 802 O O . TYR A 1 106 ? 3.77 5.023 -3.152 1 98 106 TYR A O 1
ATOM 810 N N . VAL A 1 107 ? 1.741 5.91 -2.936 1 98 107 VAL A N 1
ATOM 811 C CA . VAL A 1 107 ? 2.074 6.555 -1.669 1 98 107 VAL A CA 1
ATOM 812 C C . VAL A 1 107 ? 2.43 5.496 -0.629 1 98 107 VAL A C 1
ATOM 814 O O . VAL A 1 107 ? 3.434 5.621 0.077 1 98 107 VAL A O 1
ATOM 817 N N . LEU A 1 108 ? 1.676 4.469 -0.606 1 97.56 108 LEU A N 1
ATOM 818 C CA . LEU A 1 108 ? 1.821 3.451 0.429 1 97.56 108 LEU A CA 1
ATOM 819 C C . LEU A 1 108 ? 3.055 2.592 0.178 1 97.56 108 LEU A C 1
ATOM 821 O O . LEU A 1 108 ? 3.791 2.264 1.112 1 97.56 108 LEU A O 1
ATOM 825 N N . ASN A 1 109 ? 3.295 2.271 -1.065 1 96.25 109 ASN A N 1
ATOM 826 C CA . ASN A 1 109 ? 4.281 1.226 -1.317 1 96.25 109 ASN A CA 1
ATOM 827 C C . ASN A 1 109 ? 5.609 1.809 -1.783 1 96.25 109 ASN A C 1
ATOM 829 O O . ASN A 1 109 ? 6.629 1.113 -1.8 1 96.25 109 ASN A O 1
ATOM 833 N N . SER A 1 110 ? 5.625 3.006 -2.176 1 94.25 110 SER A N 1
ATOM 834 C CA . SER A 1 110 ? 6.84 3.605 -2.713 1 94.25 110 SER A CA 1
ATOM 835 C C . SER A 1 110 ? 7.289 4.793 -1.868 1 94.25 110 SER A C 1
ATOM 837 O O . SER A 1 110 ? 8.461 4.883 -1.484 1 94.25 110 SER A O 1
ATOM 839 N N . HIS A 1 111 ? 6.375 5.609 -1.537 1 95.31 111 HIS A N 1
ATOM 840 C CA . HIS A 1 111 ? 6.75 6.832 -0.833 1 95.31 111 HIS A CA 1
ATOM 841 C C . HIS A 1 111 ? 6.992 6.562 0.648 1 95.31 111 HIS A C 1
ATOM 843 O O . HIS A 1 111 ? 8.039 6.93 1.188 1 95.31 111 HIS A O 1
ATOM 849 N N . LEU A 1 112 ? 6.086 5.895 1.301 1 94.19 112 LEU A N 1
ATOM 850 C CA . LEU A 1 112 ? 6.16 5.703 2.744 1 94.19 112 LEU A CA 1
ATOM 851 C C . LEU A 1 112 ? 7.387 4.879 3.123 1 94.19 112 LEU A C 1
ATOM 853 O O . LEU A 1 112 ? 8.086 5.203 4.086 1 94.19 112 LEU A O 1
ATOM 857 N N . PRO A 1 113 ? 7.699 3.836 2.369 1 90.38 113 PRO A N 1
ATOM 858 C CA . PRO A 1 113 ? 8.906 3.09 2.729 1 90.38 113 PRO A CA 1
ATOM 859 C C . PRO A 1 113 ? 10.172 3.943 2.652 1 90.38 113 PRO A C 1
ATOM 861 O O . PRO A 1 113 ? 11.078 3.783 3.473 1 90.38 113 PRO A O 1
ATOM 864 N N . VAL A 1 114 ? 10.234 4.805 1.731 1 88.31 114 VAL A N 1
ATOM 865 C CA . VAL A 1 114 ? 11.383 5.699 1.608 1 88.31 114 VAL A CA 1
ATOM 866 C C . VAL A 1 114 ? 11.438 6.641 2.809 1 88.31 114 VAL A C 1
ATOM 868 O O . VAL A 1 114 ? 12.516 6.902 3.354 1 88.31 114 VAL A O 1
ATOM 871 N N . MET A 1 115 ? 10.281 7.078 3.158 1 88.06 115 MET A N 1
ATOM 872 C CA . MET A 1 115 ? 10.195 7.957 4.32 1 88.06 115 MET A CA 1
ATOM 873 C C . MET A 1 115 ? 10.609 7.223 5.59 1 88.06 115 MET A C 1
ATOM 875 O O . MET A 1 115 ? 11.266 7.793 6.461 1 88.06 115 MET A O 1
ATOM 879 N N . ARG A 1 116 ? 10.203 6.035 5.688 1 83.62 116 ARG A N 1
ATOM 880 C CA . ARG A 1 116 ? 10.594 5.211 6.824 1 83.62 116 ARG A CA 1
ATOM 881 C C . ARG A 1 116 ? 12.109 5.039 6.875 1 83.62 116 ARG A C 1
ATOM 883 O O . ARG A 1 116 ? 12.719 5.184 7.938 1 83.62 116 ARG A O 1
ATOM 890 N N . ASP A 1 117 ? 12.672 4.703 5.723 1 80.25 117 ASP A N 1
ATOM 891 C CA . ASP A 1 117 ? 14.125 4.551 5.652 1 80.25 117 ASP A CA 1
ATOM 892 C C . ASP A 1 117 ? 14.828 5.852 6.027 1 80.25 117 ASP A C 1
ATOM 894 O O . ASP A 1 117 ? 15.867 5.832 6.699 1 80.25 117 ASP A O 1
ATOM 898 N N . TRP A 1 118 ? 14.281 6.918 5.602 1 79.56 118 TRP A N 1
ATOM 899 C CA . TRP A 1 118 ? 14.844 8.234 5.898 1 79.56 118 TRP A CA 1
ATOM 900 C C . TRP A 1 118 ? 14.773 8.523 7.395 1 79.56 118 TRP A C 1
ATOM 902 O O . TRP A 1 118 ? 15.766 8.961 7.988 1 79.56 118 TRP A O 1
ATOM 912 N N . MET A 1 119 ? 13.711 8.227 7.965 1 75.94 119 MET A N 1
ATOM 913 C CA . MET A 1 119 ? 13.469 8.555 9.367 1 75.94 119 MET A CA 1
ATOM 914 C C . MET A 1 119 ? 14.242 7.621 10.289 1 75.94 119 MET A C 1
ATOM 916 O O . MET A 1 119 ? 14.75 8.047 11.328 1 75.94 119 MET A O 1
ATOM 920 N N . TYR A 1 120 ? 14.383 6.402 9.922 1 72.25 120 TYR A N 1
ATOM 921 C CA . TYR A 1 120 ? 14.953 5.426 10.844 1 72.25 120 TYR A CA 1
ATOM 922 C C . TYR A 1 120 ? 16.391 5.105 10.469 1 72.25 120 TYR A C 1
ATOM 924 O O . TYR A 1 120 ? 16.969 4.125 10.953 1 72.25 120 TYR A O 1
ATOM 932 N N . ALA A 1 121 ? 16.953 5.781 9.531 1 61.31 121 ALA A N 1
ATOM 933 C CA . ALA A 1 121 ? 18.344 5.602 9.133 1 61.31 121 ALA A CA 1
ATOM 934 C C . ALA A 1 121 ? 19.266 5.52 10.352 1 61.31 121 ALA A C 1
ATOM 936 O O . ALA A 1 121 ? 20.266 4.805 10.336 1 61.31 121 ALA A O 1
ATOM 937 N N . GLY A 1 122 ? 18.953 6.23 11.398 1 58.38 122 GLY A N 1
ATOM 938 C CA . GLY A 1 122 ? 19.844 6.258 12.547 1 58.38 122 GLY A CA 1
ATOM 939 C C . GLY A 1 122 ? 19.484 5.219 13.594 1 58.38 122 GLY A C 1
ATOM 940 O O . GLY A 1 122 ? 20.172 5.098 14.617 1 58.38 122 GLY A O 1
ATOM 941 N N . LYS A 1 123 ? 18.406 4.508 13.398 1 55.75 123 LYS A N 1
ATOM 942 C CA . LYS A 1 123 ? 17.969 3.588 14.453 1 55.75 123 LYS A CA 1
ATOM 943 C C . LYS A 1 123 ? 18.875 2.363 14.516 1 55.75 123 LYS A C 1
ATOM 945 O O . LYS A 1 123 ? 19.078 1.792 15.594 1 55.75 123 LYS A O 1
ATOM 950 N N . ASP A 1 124 ? 19.344 1.833 13.281 1 49.06 124 ASP A N 1
ATOM 951 C CA . ASP A 1 124 ? 20.109 0.587 13.297 1 49.06 124 ASP A CA 1
ATOM 952 C C . ASP A 1 124 ? 21.594 0.857 13.508 1 49.06 124 ASP A C 1
ATOM 954 O O . ASP A 1 124 ? 22.391 -0.074 13.531 1 49.06 124 ASP A O 1
ATOM 958 N N . GLY A 1 125 ? 22.094 2.113 13.766 1 54.88 125 GLY A N 1
ATOM 959 C CA . GLY A 1 125 ? 23.547 2.23 13.906 1 54.88 125 GLY A CA 1
ATOM 960 C C . GLY A 1 125 ? 23.984 3.623 14.305 1 54.88 125 GLY A C 1
ATOM 961 O O . GLY A 1 125 ? 23.172 4.445 14.727 1 54.88 125 GLY A O 1
ATOM 962 N N . ALA A 1 126 ? 25.391 3.789 14.289 1 54.09 126 ALA A N 1
ATOM 963 C CA . ALA A 1 126 ? 26.125 5.023 14.547 1 54.09 126 ALA A CA 1
ATOM 964 C C . ALA A 1 126 ? 25.703 6.129 13.586 1 54.09 126 ALA A C 1
ATOM 966 O O . ALA A 1 126 ? 25.203 5.852 12.492 1 54.09 126 ALA A O 1
ATOM 967 N N . GLU A 1 127 ? 25.547 7.262 14.062 1 56.94 127 GLU A N 1
ATOM 968 C CA . GLU A 1 127 ? 25.219 8.461 13.297 1 56.94 127 GLU A CA 1
ATOM 969 C C . GLU A 1 127 ? 25.812 8.391 11.891 1 56.94 127 GLU A C 1
ATOM 971 O O . GLU A 1 127 ? 25.203 8.844 10.93 1 56.94 127 GLU A O 1
ATOM 976 N N . GLU A 1 128 ? 26.969 7.902 11.781 1 56.06 128 GLU A N 1
ATOM 977 C CA . GLU A 1 128 ? 27.625 7.75 10.484 1 56.06 128 GLU A CA 1
ATOM 978 C C . GLU A 1 128 ? 26.828 6.832 9.562 1 56.06 128 GLU A C 1
ATOM 980 O O . GLU A 1 128 ? 26.719 7.09 8.367 1 56.06 128 GLU A O 1
ATOM 985 N N . HIS A 1 129 ? 26.219 5.91 10.117 1 61.22 129 HIS A N 1
ATOM 986 C CA . HIS A 1 129 ? 25.406 4.977 9.344 1 61.22 129 HIS A CA 1
ATOM 987 C C . HIS A 1 129 ? 24.109 5.629 8.883 1 61.22 129 HIS A C 1
ATOM 989 O O . HIS A 1 129 ? 23.656 5.398 7.754 1 61.22 129 HIS A O 1
ATOM 995 N N . ALA A 1 130 ? 23.75 6.562 9.688 1 67.25 130 ALA A N 1
ATOM 996 C CA . ALA A 1 130 ? 22.516 7.285 9.336 1 67.25 130 ALA A CA 1
ATOM 997 C C . ALA A 1 130 ? 22.734 8.172 8.117 1 67.25 130 ALA A C 1
ATOM 999 O O . ALA A 1 130 ? 21.875 8.227 7.227 1 67.25 130 ALA A O 1
ATOM 1000 N N . HIS A 1 131 ? 23.859 8.742 8.094 1 68.5 131 HIS A N 1
ATOM 1001 C CA . HIS A 1 131 ? 24.188 9.594 6.953 1 68.5 131 HIS A CA 1
ATOM 1002 C C . HIS A 1 131 ? 24.25 8.789 5.66 1 68.5 131 HIS A C 1
ATOM 1004 O O . HIS A 1 131 ? 23.75 9.219 4.625 1 68.5 131 HIS A O 1
ATOM 1010 N N . GLY A 1 132 ? 24.797 7.688 5.754 1 65.75 132 GLY A N 1
ATOM 1011 C CA . GLY A 1 132 ? 24.891 6.816 4.594 1 65.75 132 GLY A CA 1
ATOM 1012 C C . GLY A 1 132 ? 23.547 6.363 4.078 1 65.75 132 GLY A C 1
ATOM 1013 O O . GLY A 1 132 ? 23.297 6.383 2.869 1 65.75 132 GLY A O 1
ATOM 1014 N N . VAL A 1 133 ? 22.672 6.066 4.957 1 70.38 133 VAL A N 1
ATOM 1015 C CA . VAL A 1 133 ? 21.344 5.613 4.586 1 70.38 133 VAL A CA 1
ATOM 1016 C C . VAL A 1 133 ? 20.562 6.754 3.936 1 70.38 133 VAL A C 1
ATOM 1018 O O . VAL A 1 133 ? 19.891 6.559 2.92 1 70.38 133 VAL A O 1
ATOM 1021 N N . ARG A 1 134 ? 20.766 7.895 4.488 1 74.31 134 ARG A N 1
ATOM 1022 C CA . ARG A 1 134 ? 20.047 9.047 3.947 1 74.31 134 ARG A CA 1
ATOM 1023 C C . ARG A 1 134 ? 20.562 9.406 2.557 1 74.31 134 ARG A C 1
ATOM 1025 O O . ARG A 1 134 ? 19.781 9.766 1.676 1 74.31 134 ARG A O 1
ATOM 1032 N N . LEU A 1 135 ? 21.797 9.281 2.387 1 72.75 135 LEU A N 1
ATOM 1033 C CA . LEU A 1 135 ? 22.375 9.555 1.074 1 72.75 135 LEU A CA 1
ATOM 1034 C C . LEU A 1 135 ? 21.844 8.57 0.035 1 72.75 135 LEU A C 1
ATOM 1036 O O . LEU A 1 135 ? 21.625 8.945 -1.121 1 72.75 135 LEU A O 1
ATOM 1040 N N . PHE A 1 136 ? 21.562 7.469 0.547 1 72.38 136 PHE A N 1
ATOM 1041 C CA . PHE A 1 136 ? 21.062 6.434 -0.359 1 72.38 136 PHE A CA 1
ATOM 1042 C C . PHE A 1 136 ? 19.578 6.602 -0.616 1 72.38 136 PHE A C 1
ATOM 1044 O O . PHE A 1 136 ? 19.094 6.289 -1.706 1 72.38 136 PHE A O 1
ATOM 1051 N N . THR A 1 137 ? 18.906 7.184 0.299 1 81.69 137 THR A N 1
ATOM 1052 C CA . THR A 1 137 ? 17.453 7.297 0.223 1 81.69 137 THR A CA 1
ATOM 1053 C C . THR A 1 137 ? 17.047 8.586 -0.491 1 81.69 137 THR A C 1
ATOM 1055 O O . THR A 1 137 ? 15.969 8.664 -1.074 1 81.69 137 THR A O 1
ATOM 1058 N N . LEU A 1 138 ? 17.938 9.508 -0.526 1 84.12 138 LEU A N 1
ATOM 1059 C CA . LEU A 1 138 ? 17.641 10.852 -1.018 1 84.12 138 LEU A CA 1
ATOM 1060 C C . LEU A 1 138 ? 17.219 10.812 -2.48 1 84.12 138 LEU A C 1
ATOM 1062 O O . LEU A 1 138 ? 16.219 11.43 -2.857 1 84.12 138 LEU A O 1
ATOM 1066 N N . PRO A 1 139 ? 17.875 10.086 -3.324 1 85.69 139 PRO A N 1
ATOM 1067 C CA . PRO A 1 139 ? 17.438 10.047 -4.723 1 85.69 139 PRO A CA 1
ATOM 1068 C C . PRO A 1 139 ? 16.031 9.5 -4.883 1 85.69 139 PRO A C 1
ATOM 1070 O O . PRO A 1 139 ? 15.273 9.969 -5.738 1 85.69 139 PRO A O 1
ATOM 1073 N N . ARG A 1 140 ? 15.695 8.555 -4.07 1 88.62 140 ARG A N 1
ATOM 1074 C CA . ARG A 1 140 ? 14.359 7.98 -4.129 1 88.62 140 ARG A CA 1
ATOM 1075 C C . ARG A 1 140 ? 13.312 8.984 -3.645 1 88.62 140 ARG A C 1
ATOM 1077 O O . ARG A 1 140 ? 12.227 9.086 -4.215 1 88.62 140 ARG A O 1
ATOM 1084 N N . LEU A 1 141 ? 13.672 9.617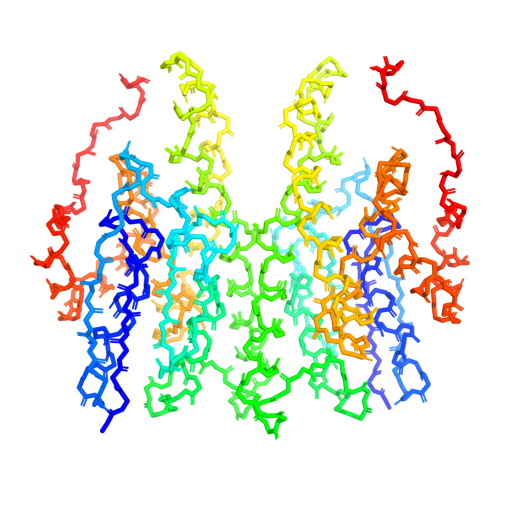 -2.645 1 90.25 141 LEU A N 1
ATOM 1085 C CA . LEU A 1 141 ? 12.789 10.656 -2.119 1 90.25 141 LEU A CA 1
ATOM 1086 C C . LEU A 1 141 ? 12.547 11.742 -3.162 1 90.25 141 LEU A C 1
ATOM 1088 O O . LEU A 1 141 ? 11.398 12.133 -3.402 1 90.25 141 LEU A O 1
ATOM 1092 N N . LYS A 1 142 ? 13.609 12.172 -3.787 1 91.12 142 LYS A N 1
ATOM 1093 C CA . LYS A 1 142 ? 13.508 13.203 -4.816 1 91.12 142 LYS A CA 1
ATOM 1094 C C . LYS A 1 142 ? 12.68 12.719 -6 1 91.12 142 LYS A C 1
ATOM 1096 O O . LYS A 1 142 ? 11.898 13.477 -6.574 1 91.12 142 LYS A O 1
ATOM 1101 N N . ALA A 1 143 ? 12.836 11.477 -6.34 1 92.12 143 ALA A N 1
ATOM 1102 C CA . ALA A 1 143 ? 12.055 10.906 -7.434 1 92.12 143 ALA A CA 1
ATOM 1103 C C . ALA A 1 143 ? 10.562 10.914 -7.105 1 92.12 143 ALA A C 1
ATOM 1105 O O . ALA A 1 143 ? 9.727 11.211 -7.965 1 92.12 143 ALA A O 1
ATOM 1106 N N . ASN A 1 144 ? 10.25 10.586 -5.895 1 94.56 144 ASN A N 1
ATOM 1107 C CA . ASN A 1 144 ? 8.859 10.625 -5.461 1 94.56 144 ASN A CA 1
ATOM 1108 C C . ASN A 1 144 ? 8.289 12.039 -5.504 1 94.56 144 ASN A C 1
ATOM 1110 O O . ASN A 1 144 ? 7.18 12.25 -5.988 1 94.56 144 ASN A O 1
ATOM 1114 N N . PHE A 1 145 ? 9.078 12.984 -5.008 1 94.75 145 PHE A N 1
ATOM 1115 C CA . PHE A 1 145 ? 8.633 14.375 -5.016 1 94.75 145 PHE A CA 1
ATOM 1116 C C . PHE A 1 145 ? 8.453 14.875 -6.445 1 94.75 145 PHE A C 1
ATOM 1118 O O . PHE A 1 145 ? 7.465 15.547 -6.754 1 94.75 145 PHE A O 1
ATOM 1125 N N . ALA A 1 146 ? 9.352 14.531 -7.285 1 95.75 146 ALA A N 1
ATOM 1126 C CA . ALA A 1 146 ? 9.258 14.922 -8.688 1 95.75 146 ALA A CA 1
ATOM 1127 C C . ALA A 1 146 ? 8.023 14.305 -9.344 1 95.75 146 ALA A C 1
ATOM 1129 O O . ALA A 1 146 ? 7.336 14.969 -10.125 1 95.75 146 ALA A O 1
ATOM 1130 N N . PHE A 1 147 ? 7.777 13.102 -9.055 1 96.25 147 PHE A N 1
ATOM 1131 C CA . PHE A 1 147 ? 6.609 12.406 -9.586 1 96.25 147 PHE A CA 1
ATOM 1132 C C . PHE A 1 147 ? 5.328 13.133 -9.211 1 96.25 147 PHE A C 1
ATOM 1134 O O . PHE A 1 147 ? 4.504 13.445 -10.078 1 96.25 147 PHE A O 1
ATOM 1141 N N . PHE A 1 148 ? 5.188 13.461 -7.957 1 97.5 148 PHE A N 1
ATOM 1142 C CA . PHE A 1 148 ? 3.967 14.109 -7.492 1 97.5 148 PHE A CA 1
ATOM 1143 C C . PHE A 1 148 ? 3.902 15.555 -7.973 1 97.5 148 PHE A C 1
ATOM 1145 O O . PHE A 1 148 ? 2.82 16.078 -8.242 1 97.5 148 PHE A O 1
ATOM 1152 N N . ASP A 1 149 ? 5.047 16.172 -8.078 1 97.62 149 ASP A N 1
ATOM 1153 C CA . ASP A 1 149 ? 5.062 17.531 -8.625 1 97.62 149 ASP A CA 1
ATOM 1154 C C . ASP A 1 149 ? 4.48 17.562 -10.031 1 97.62 149 ASP A C 1
ATOM 1156 O O . ASP A 1 149 ? 3.688 18.438 -10.367 1 97.62 149 ASP A O 1
ATOM 1160 N N . LYS A 1 150 ? 4.895 16.625 -10.812 1 96.94 150 LYS A N 1
ATOM 1161 C CA . LYS A 1 150 ? 4.371 16.516 -12.172 1 96.94 150 LYS A CA 1
ATOM 1162 C C . LYS A 1 150 ? 2.865 16.281 -12.164 1 96.94 150 LYS A C 1
ATOM 1164 O O . LYS A 1 150 ? 2.121 16.906 -12.914 1 96.94 150 LYS A O 1
ATOM 1169 N N . GLN A 1 151 ? 2.414 15.422 -11.344 1 97.06 151 GLN A N 1
ATOM 1170 C CA . GLN A 1 151 ? 0.994 15.117 -11.227 1 97.06 151 GLN A CA 1
ATOM 1171 C C . GLN A 1 151 ? 0.199 16.344 -10.773 1 97.06 151 GLN A C 1
ATOM 1173 O O . GLN A 1 151 ? -0.893 16.594 -11.289 1 97.06 151 GLN A O 1
ATOM 1178 N N . LEU A 1 152 ? 0.737 17.047 -9.883 1 98.19 152 LEU A N 1
ATOM 1179 C CA . LEU A 1 152 ? 0.092 18.219 -9.297 1 98.19 152 LEU A CA 1
ATOM 1180 C C . LEU A 1 152 ? 0.063 19.391 -10.289 1 98.19 152 LEU A C 1
ATOM 1182 O O . LEU A 1 152 ? -0.623 20.375 -10.062 1 98.19 152 LEU A O 1
ATOM 1186 N N . GLY A 1 153 ? 0.747 19.234 -11.336 1 97.88 153 GLY A N 1
ATOM 1187 C CA . GLY A 1 153 ? 0.6 20.156 -12.445 1 97.88 153 GLY A CA 1
ATOM 1188 C C . GLY A 1 153 ? -0.717 20.016 -13.18 1 97.88 153 GLY A C 1
ATOM 1189 O O . GLY A 1 153 ? -1.126 20.906 -13.922 1 97.88 153 GLY A O 1
ATOM 1190 N N . LYS A 1 154 ? -1.374 18.938 -12.938 1 96.81 154 LYS A N 1
ATOM 1191 C CA . LYS A 1 154 ? -2.59 18.609 -13.68 1 96.81 154 LYS A CA 1
ATOM 1192 C C . LYS A 1 154 ? -3.805 18.578 -12.758 1 96.81 154 LYS A C 1
ATOM 1194 O O . LYS A 1 154 ? -4.941 18.703 -13.219 1 96.81 154 LYS A O 1
ATOM 1199 N N . THR A 1 155 ? -3.635 18.344 -11.539 1 97.94 155 THR A N 1
ATOM 1200 C CA . THR A 1 155 ? -4.715 18.219 -10.57 1 97.94 155 THR A CA 1
ATOM 1201 C C . THR A 1 155 ? -4.426 19.078 -9.336 1 97.94 155 THR A C 1
ATOM 1203 O O . THR A 1 155 ? -3.268 19.344 -9.016 1 97.94 155 THR A O 1
ATOM 1206 N N . ALA A 1 156 ? -5.418 19.453 -8.562 1 97.88 156 ALA A N 1
ATOM 1207 C CA . ALA A 1 156 ? -5.27 20.297 -7.379 1 97.88 156 ALA A CA 1
ATOM 1208 C C . ALA A 1 156 ? -4.703 19.5 -6.207 1 97.88 156 ALA A C 1
ATOM 1210 O O . ALA A 1 156 ? -4.023 20.062 -5.344 1 97.88 156 ALA A O 1
ATOM 1211 N N . PHE A 1 157 ? -5.016 18.219 -6.203 1 98.69 157 PHE A N 1
ATOM 1212 C CA . PHE A 1 157 ? -4.52 17.297 -5.184 1 98.69 157 PHE A CA 1
ATOM 1213 C C . PHE A 1 157 ? -3.871 16.078 -5.824 1 98.69 157 PHE A C 1
ATOM 1215 O O . PHE A 1 157 ? -3.922 15.914 -7.043 1 98.69 157 PHE A O 1
ATOM 1222 N N . ILE A 1 158 ? -3.186 15.195 -5.027 1 98.44 158 ILE A N 1
ATOM 1223 C CA . ILE A 1 158 ? -2.311 14.203 -5.633 1 98.44 158 ILE A CA 1
ATOM 1224 C C . ILE A 1 158 ? -3.152 13.117 -6.305 1 98.44 158 ILE A C 1
ATOM 1226 O O . ILE A 1 158 ? -2.662 12.391 -7.168 1 98.44 158 ILE A O 1
ATOM 1230 N N . ALA A 1 159 ? -4.418 13.023 -5.934 1 98.06 159 ALA A N 1
ATOM 1231 C CA . ALA A 1 159 ? -5.266 11.992 -6.527 1 98.06 159 ALA A CA 1
ATOM 1232 C C . ALA A 1 159 ? -6.484 12.609 -7.207 1 98.06 159 ALA A C 1
ATOM 1234 O O . ALA A 1 159 ? -7.52 11.953 -7.355 1 98.06 159 ALA A O 1
ATOM 1235 N N . GLY A 1 160 ? -6.477 13.859 -7.539 1 97.56 160 GLY A N 1
ATOM 1236 C CA . GLY A 1 160 ? -7.594 14.484 -8.227 1 97.56 160 GLY A CA 1
ATOM 1237 C C . GLY A 1 160 ? -7.852 15.914 -7.773 1 97.56 160 GLY A C 1
ATOM 1238 O O . GLY A 1 160 ? -6.918 16.641 -7.418 1 97.56 160 GLY A O 1
ATOM 1239 N N . ASP A 1 161 ? -9.148 16.281 -7.812 1 96.94 161 ASP A N 1
ATOM 1240 C CA . ASP A 1 161 ? -9.461 17.688 -7.633 1 96.94 161 ASP A CA 1
ATOM 1241 C C . ASP A 1 161 ? -10.031 17.953 -6.242 1 96.94 161 ASP A C 1
ATOM 1243 O O . ASP A 1 161 ? -10.422 19.078 -5.93 1 96.94 161 ASP A O 1
ATOM 1247 N N . ARG A 1 162 ? -10.062 17.016 -5.449 1 97.69 162 ARG A N 1
ATOM 1248 C CA . ARG A 1 162 ? -10.391 17.156 -4.031 1 97.69 162 ARG A CA 1
ATOM 1249 C C . ARG A 1 162 ? -9.469 16.281 -3.178 1 97.69 162 ARG A C 1
ATOM 1251 O O . ARG A 1 162 ? -8.898 15.305 -3.66 1 97.69 162 ARG A O 1
ATOM 1258 N N . PRO A 1 163 ? -9.344 16.625 -1.909 1 98.31 163 PRO A N 1
ATOM 1259 C CA . PRO A 1 163 ? -8.492 15.797 -1.052 1 98.31 163 PRO A CA 1
ATOM 1260 C C . PRO A 1 163 ? -9.078 14.406 -0.803 1 98.31 163 PRO A C 1
ATOM 1262 O O . PRO A 1 163 ? -10.297 14.266 -0.656 1 98.31 163 PRO A O 1
ATOM 1265 N N . THR A 1 164 ? -8.281 13.453 -0.832 1 98.75 164 THR A N 1
ATOM 1266 C CA . THR A 1 164 ? -8.609 12.086 -0.447 1 98.75 164 THR A CA 1
ATOM 1267 C C . THR A 1 164 ? -7.668 11.594 0.651 1 98.75 164 THR A C 1
ATOM 1269 O O . THR A 1 164 ? -6.77 12.32 1.078 1 98.75 164 THR A O 1
ATOM 1272 N N . ILE A 1 165 ? -7.836 10.398 1.048 1 98.81 165 ILE A N 1
ATOM 1273 C CA . ILE A 1 165 ? -6.965 9.844 2.078 1 98.81 165 ILE A CA 1
ATOM 1274 C C . ILE A 1 165 ? -5.527 9.797 1.569 1 98.81 165 ILE A C 1
ATOM 1276 O O . ILE A 1 165 ? -4.578 9.859 2.357 1 98.81 165 ILE A O 1
ATOM 1280 N N . ALA A 1 166 ? -5.324 9.695 0.267 1 98.81 166 ALA A N 1
ATOM 1281 C CA . ALA A 1 166 ? -3.973 9.734 -0.283 1 98.81 166 ALA A CA 1
ATOM 1282 C C . ALA A 1 166 ? -3.262 11.031 0.091 1 98.81 166 ALA A C 1
ATOM 1284 O O . ALA A 1 166 ? -2.076 11.023 0.425 1 98.81 166 ALA A O 1
ATOM 1285 N N . ASP A 1 167 ? -3.967 12.102 0.089 1 98.69 167 ASP A N 1
ATOM 1286 C CA . ASP A 1 167 ? -3.4 13.406 0.425 1 98.69 167 ASP A CA 1
ATOM 1287 C C . ASP A 1 167 ? -3.053 13.484 1.909 1 98.69 167 ASP A C 1
ATOM 1289 O O . ASP A 1 167 ? -1.984 13.984 2.277 1 98.69 167 ASP A O 1
ATOM 1293 N N . PHE A 1 168 ? -3.893 13 2.713 1 98.25 168 PHE A N 1
ATOM 1294 C CA . PHE A 1 168 ? -3.717 13.109 4.156 1 98.25 168 PHE A CA 1
ATOM 1295 C C . PHE A 1 168 ? -2.627 12.164 4.641 1 98.25 168 PHE A C 1
ATOM 1297 O O . PHE A 1 168 ? -2.074 12.352 5.727 1 98.25 168 PHE A O 1
ATOM 1304 N N . ILE A 1 169 ? -2.348 11.141 3.879 1 98.06 169 ILE A N 1
ATOM 1305 C CA . ILE A 1 169 ? -1.237 10.25 4.203 1 98.06 169 ILE A CA 1
ATOM 1306 C C . ILE A 1 169 ? 0.072 10.859 3.699 1 98.06 169 ILE A C 1
ATOM 1308 O O . ILE A 1 169 ? 1.083 10.836 4.402 1 98.06 169 ILE A O 1
ATOM 1312 N N . PHE A 1 170 ? 0.062 11.438 2.568 1 97.56 170 PHE A N 1
ATOM 1313 C CA . PHE A 1 170 ? 1.262 11.93 1.901 1 97.56 170 PHE A CA 1
ATOM 1314 C C . PHE A 1 170 ? 1.729 13.242 2.523 1 97.56 170 PHE A C 1
ATOM 1316 O O . PHE A 1 170 ? 2.893 13.367 2.91 1 97.56 170 PHE A O 1
ATOM 1323 N N . ALA A 1 171 ? 0.902 14.219 2.711 1 94.69 171 ALA A N 1
ATOM 1324 C CA . ALA A 1 171 ? 1.27 15.602 3.012 1 94.69 171 ALA A CA 1
ATOM 1325 C C . ALA A 1 171 ? 2.035 15.695 4.328 1 94.69 171 ALA A C 1
ATOM 1327 O O . ALA A 1 171 ? 3.061 16.375 4.41 1 94.69 171 ALA A O 1
ATOM 1328 N N . PRO A 1 172 ? 1.598 14.992 5.324 1 91.5 172 PRO A N 1
ATOM 1329 C CA . PRO A 1 172 ? 2.307 15.141 6.598 1 91.5 172 PRO A CA 1
ATOM 1330 C C . PRO A 1 172 ? 3.729 14.586 6.547 1 91.5 172 PRO A C 1
ATOM 1332 O O . PRO A 1 172 ? 4.582 14.992 7.344 1 91.5 172 PRO A O 1
ATOM 1335 N N . THR A 1 173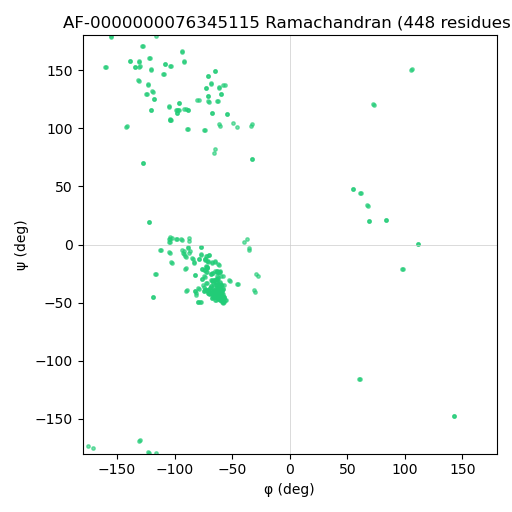 ? 4.027 13.664 5.676 1 90.62 173 THR A N 1
ATOM 1336 C CA . THR A 1 173 ? 5.352 13.055 5.602 1 90.62 173 THR A CA 1
ATOM 1337 C C . THR A 1 173 ? 6.41 14.109 5.281 1 90.62 173 THR A C 1
ATOM 1339 O O . THR A 1 173 ? 7.586 13.93 5.605 1 90.62 173 THR A O 1
ATOM 1342 N N . CYS A 1 174 ? 6.012 15.148 4.688 1 84.88 174 CYS A N 1
ATOM 1343 C CA . CYS A 1 174 ? 6.93 16.203 4.281 1 84.88 174 CYS A CA 1
ATOM 1344 C C . CYS A 1 174 ? 7.34 17.062 5.477 1 84.88 174 CYS A C 1
ATOM 1346 O O . CYS A 1 174 ? 8.25 17.891 5.375 1 84.88 174 CYS A O 1
ATOM 1348 N N . THR A 1 175 ? 6.77 16.75 6.66 1 77.62 175 THR A N 1
ATOM 1349 C CA . THR A 1 175 ? 7.129 17.453 7.883 1 77.62 175 THR A CA 1
ATOM 1350 C C . THR A 1 175 ? 7.871 16.547 8.852 1 77.62 175 THR A C 1
ATOM 1352 O O . THR A 1 175 ? 8.297 16.969 9.922 1 77.62 175 THR A O 1
ATOM 1355 N N . TRP A 1 176 ? 8.016 15.266 8.562 1 76.5 176 TRP A N 1
ATOM 1356 C CA . TRP A 1 176 ? 8.484 14.25 9.492 1 76.5 176 TRP A CA 1
ATOM 1357 C C . TRP A 1 176 ? 9.922 14.516 9.906 1 76.5 176 TRP A C 1
ATOM 1359 O O . TRP A 1 176 ? 10.359 14.086 10.984 1 76.5 176 TRP A O 1
ATOM 1369 N N . ALA A 1 177 ? 10.664 15.086 9.023 1 70.31 177 ALA A N 1
ATOM 1370 C CA . ALA A 1 177 ? 12.062 15.359 9.359 1 70.31 177 ALA A CA 1
ATOM 1371 C C . ALA A 1 177 ? 12.453 16.781 8.945 1 70.31 177 ALA A C 1
ATOM 1373 O O . ALA A 1 177 ? 11.898 17.328 7.992 1 70.31 177 ALA A O 1
ATOM 1374 N N . LYS A 1 178 ? 13.391 17.156 9.727 1 67.31 178 LYS A N 1
ATOM 1375 C CA . LYS A 1 178 ? 13.938 18.469 9.391 1 67.31 178 LYS A CA 1
ATOM 1376 C C . LYS A 1 178 ? 14.523 18.484 7.984 1 67.31 178 LYS A C 1
ATOM 1378 O O . LYS A 1 178 ? 15.211 17.531 7.586 1 67.31 178 LYS A O 1
ATOM 1383 N N . GLY A 1 179 ? 14.164 19.375 7.246 1 72.56 179 GLY A N 1
ATOM 1384 C CA . GLY A 1 179 ? 14.742 19.531 5.926 1 72.56 179 GLY A CA 1
ATOM 1385 C C . GLY A 1 179 ? 13.898 18.938 4.82 1 72.56 179 GLY A C 1
ATOM 1386 O O . GLY A 1 179 ? 14.039 19.297 3.652 1 72.56 179 GLY A O 1
ATOM 1387 N N . LEU A 1 180 ? 13.039 18.031 5.18 1 79 180 LEU A N 1
ATOM 1388 C CA . LEU A 1 180 ? 12.203 17.422 4.152 1 79 180 LEU A CA 1
ATOM 1389 C C . LEU A 1 180 ? 11.336 18.469 3.467 1 79 180 LEU A C 1
ATOM 1391 O O . LEU A 1 180 ? 11.117 18.406 2.256 1 79 180 LEU A O 1
ATOM 1395 N N . ASP A 1 181 ? 10.945 19.359 4.273 1 74.62 181 ASP A N 1
ATOM 1396 C CA . ASP A 1 181 ? 10.117 20.422 3.725 1 74.62 181 ASP A CA 1
ATOM 1397 C C . ASP A 1 181 ? 10.914 21.312 2.775 1 74.62 181 ASP A C 1
ATOM 1399 O O . ASP A 1 181 ? 10.383 21.797 1.77 1 74.62 181 ASP A O 1
ATOM 1403 N N . VAL A 1 182 ? 12.141 21.453 3.004 1 77.56 182 VAL A N 1
ATOM 1404 C CA . VAL A 1 182 ? 13.016 22.25 2.148 1 77.56 182 VAL A CA 1
ATOM 1405 C C . VAL A 1 182 ? 13.227 21.531 0.814 1 77.56 182 VAL A C 1
ATOM 1407 O O . VAL A 1 182 ? 13.156 22.156 -0.247 1 77.56 182 VAL A O 1
ATOM 1410 N N . ILE A 1 183 ? 13.391 20.312 0.948 1 83.38 183 ILE A N 1
ATOM 1411 C CA . ILE A 1 183 ? 13.578 19.516 -0.265 1 83.38 183 ILE A CA 1
ATOM 1412 C C . ILE A 1 183 ? 12.297 19.531 -1.09 1 83.38 183 ILE A C 1
ATOM 1414 O O . ILE A 1 183 ? 12.328 19.734 -2.305 1 83.38 183 ILE A O 1
ATOM 1418 N N . ALA A 1 184 ? 11.18 19.391 -0.418 1 86.94 184 ALA A N 1
ATOM 1419 C CA . ALA A 1 184 ? 9.891 19.359 -1.096 1 86.94 184 ALA A CA 1
ATOM 1420 C C . ALA A 1 184 ? 9.578 20.703 -1.755 1 86.94 184 ALA A C 1
ATOM 1422 O O . ALA A 1 184 ? 8.969 20.75 -2.824 1 86.94 184 ALA A O 1
ATOM 1423 N N . ALA A 1 185 ? 10.055 21.797 -1.208 1 84.62 185 ALA A N 1
ATOM 1424 C CA . ALA A 1 185 ? 9.75 23.141 -1.669 1 84.62 185 ALA A CA 1
ATOM 1425 C C . ALA A 1 185 ? 10.477 23.453 -2.975 1 84.62 185 ALA A C 1
ATOM 1427 O O . ALA A 1 185 ? 10.164 24.438 -3.648 1 84.62 185 ALA A O 1
ATOM 1428 N N . ARG A 1 186 ? 11.414 22.656 -3.361 1 88.94 186 ARG A N 1
ATOM 1429 C CA . ARG A 1 186 ? 12.125 22.828 -4.621 1 88.94 186 ARG A CA 1
ATOM 1430 C C . ARG A 1 186 ? 11.242 22.469 -5.809 1 88.94 186 ARG A C 1
ATOM 1432 O O . ARG A 1 186 ? 11.562 22.781 -6.953 1 88.94 186 ARG A O 1
ATOM 1439 N N . TYR A 1 187 ? 10.156 21.812 -5.48 1 94.69 187 TYR A N 1
ATOM 1440 C CA . TYR A 1 187 ? 9.172 21.422 -6.488 1 94.69 187 TYR A CA 1
ATOM 1441 C C . TYR A 1 187 ? 7.957 22.344 -6.438 1 94.69 187 TYR A C 1
ATOM 1443 O O . TYR A 1 187 ? 7.129 22.234 -5.527 1 94.69 187 TYR A O 1
ATOM 1451 N N . PRO A 1 188 ? 7.801 23.219 -7.391 1 95.81 188 PRO A N 1
ATOM 1452 C CA . PRO A 1 188 ? 6.863 24.328 -7.281 1 95.81 188 PRO A CA 1
ATOM 1453 C C . PRO A 1 188 ? 5.422 23.875 -7.066 1 95.81 188 PRO A C 1
ATOM 1455 O O . PRO A 1 188 ? 4.699 24.469 -6.254 1 95.81 188 PRO A O 1
ATOM 1458 N N . ASN A 1 189 ? 4.961 22.891 -7.852 1 97.56 189 ASN A N 1
ATOM 1459 C CA . ASN A 1 189 ? 3.588 22.422 -7.684 1 97.56 189 ASN A CA 1
ATOM 1460 C C . ASN A 1 189 ? 3.387 21.75 -6.336 1 97.56 189 ASN A C 1
ATOM 1462 O O . ASN A 1 189 ? 2.334 21.891 -5.711 1 97.56 189 ASN A O 1
ATOM 1466 N N . LEU A 1 190 ? 4.402 21 -5.941 1 96.12 190 LEU A N 1
ATOM 1467 C CA . LEU A 1 190 ? 4.344 20.359 -4.641 1 96.12 190 LEU A CA 1
ATOM 1468 C C . LEU A 1 190 ? 4.309 21.375 -3.514 1 96.12 190 LEU A C 1
ATOM 1470 O O . LEU A 1 190 ? 3.553 21.234 -2.553 1 96.12 190 LEU A O 1
ATOM 1474 N N . LYS A 1 191 ? 5.109 22.391 -3.633 1 92.75 191 LYS A N 1
ATOM 1475 C CA . LYS A 1 191 ? 5.117 23.469 -2.652 1 92.75 191 LYS A CA 1
ATOM 1476 C C . LYS A 1 191 ? 3.736 24.109 -2.52 1 92.75 191 LYS A C 1
ATOM 1478 O O . LYS A 1 191 ? 3.234 24.281 -1.407 1 92.75 191 LYS A O 1
ATOM 1483 N N . ALA A 1 192 ? 3.135 24.438 -3.609 1 94.88 192 ALA A N 1
ATOM 1484 C CA . ALA A 1 192 ? 1.807 25.047 -3.611 1 94.88 192 ALA A CA 1
ATOM 1485 C C . ALA A 1 192 ? 0.771 24.109 -3.004 1 94.88 192 ALA A C 1
ATOM 1487 O O . ALA A 1 192 ? -0.092 24.531 -2.236 1 94.88 192 ALA A O 1
ATOM 1488 N N . TYR A 1 193 ? 0.864 22.891 -3.357 1 96.31 193 TYR A N 1
ATOM 1489 C CA . TYR A 1 193 ? -0.012 21.844 -2.832 1 96.31 193 TYR A CA 1
ATOM 1490 C C . TYR A 1 193 ? 0.101 21.75 -1.316 1 96.31 193 TYR A C 1
ATOM 1492 O O . TYR A 1 193 ? -0.911 21.703 -0.613 1 96.31 193 TYR A O 1
ATOM 1500 N N . LEU A 1 194 ? 1.362 21.688 -0.833 1 93.56 194 LEU A N 1
ATOM 1501 C CA . LEU A 1 194 ? 1.578 21.578 0.606 1 93.56 194 LEU A CA 1
ATOM 1502 C C . LEU A 1 194 ? 1.026 22.797 1.335 1 93.56 194 LEU A C 1
ATOM 1504 O O . LEU A 1 194 ? 0.458 22.672 2.422 1 93.56 194 LEU A O 1
ATOM 1508 N N . ALA A 1 195 ? 1.188 23.953 0.764 1 91.69 195 ALA A N 1
ATOM 1509 C CA . ALA A 1 195 ? 0.609 25.172 1.343 1 91.69 195 ALA A CA 1
ATOM 1510 C C . ALA A 1 195 ? -0.911 25.062 1.428 1 91.69 195 ALA A C 1
ATOM 1512 O O . ALA A 1 195 ? -1.509 25.422 2.441 1 91.69 195 ALA A O 1
ATOM 1513 N N . ARG A 1 196 ? -1.539 24.562 0.399 1 94.56 196 ARG A N 1
ATOM 1514 C CA . ARG A 1 196 ? -2.986 24.375 0.365 1 94.56 196 ARG A CA 1
ATOM 1515 C C . ARG A 1 196 ? -3.438 23.391 1.443 1 94.56 196 ARG A C 1
ATOM 1517 O O . ARG A 1 196 ? -4.406 23.656 2.16 1 94.56 196 ARG A O 1
ATOM 1524 N N . MET A 1 197 ? -2.754 22.312 1.536 1 94.94 197 MET A N 1
ATOM 1525 C CA . MET A 1 197 ? -3.098 21.297 2.537 1 94.94 197 MET A CA 1
ATOM 1526 C C . MET A 1 197 ? -2.936 21.859 3.947 1 94.94 197 MET A C 1
ATOM 1528 O O . MET A 1 197 ? -3.812 21.688 4.793 1 94.94 197 MET A O 1
ATOM 1532 N N . ARG A 1 198 ? -1.92 22.562 4.16 1 89.69 198 ARG A N 1
ATOM 1533 C CA . ARG A 1 198 ? -1.568 23.016 5.5 1 89.69 198 ARG A CA 1
ATOM 1534 C C . ARG A 1 198 ? -2.408 24.219 5.91 1 89.69 198 ARG A C 1
ATOM 1536 O O . ARG A 1 198 ? -2.428 24.609 7.082 1 89.69 198 ARG A O 1
ATOM 1543 N N . ALA A 1 199 ? -3.094 24.828 5.02 1 92.5 199 ALA A N 1
ATOM 1544 C CA . ALA A 1 199 ? -3.98 25.938 5.32 1 92.5 199 ALA A CA 1
ATOM 1545 C C . ALA A 1 199 ? -5.285 25.453 5.945 1 92.5 199 ALA A C 1
ATOM 1547 O O . ALA A 1 199 ? -6.066 26.25 6.469 1 92.5 199 ALA A O 1
ATOM 1548 N N . ARG A 1 200 ? -5.473 24.234 5.949 1 94.5 200 ARG A N 1
ATOM 1549 C CA . ARG A 1 200 ? -6.715 23.656 6.469 1 94.5 200 ARG A CA 1
ATOM 1550 C C . ARG A 1 200 ? -6.781 23.797 7.988 1 94.5 200 ARG A C 1
ATOM 1552 O O . ARG A 1 200 ? -5.777 23.625 8.68 1 94.5 200 ARG A O 1
ATOM 1559 N N . ASP A 1 201 ? -7.98 24.016 8.508 1 94.69 201 ASP A N 1
ATOM 1560 C CA . ASP A 1 201 ? -8.188 24.141 9.945 1 94.69 201 ASP A CA 1
ATOM 1561 C C . ASP A 1 201 ? -7.863 22.844 10.672 1 94.69 201 ASP A C 1
ATOM 1563 O O . ASP A 1 201 ? -7.359 22.859 11.797 1 94.69 201 ASP A O 1
ATOM 1567 N N . SER A 1 202 ? -8.133 21.766 10.07 1 95.81 202 SER A N 1
ATOM 1568 C CA . SER A 1 202 ? -7.852 20.469 10.68 1 95.81 202 SER A CA 1
ATOM 1569 C C . SER A 1 202 ? -6.355 20.281 10.914 1 95.81 202 SER A C 1
ATOM 1571 O O . SER A 1 202 ? -5.949 19.688 11.922 1 95.81 202 SER A O 1
ATOM 1573 N N . TRP A 1 203 ? -5.562 20.766 10.008 1 93.5 203 TRP A N 1
ATOM 1574 C CA . TRP A 1 203 ? -4.117 20.656 10.188 1 93.5 203 TRP A CA 1
ATOM 1575 C C . TRP A 1 203 ? -3.654 21.516 11.359 1 93.5 203 TRP A C 1
ATOM 1577 O O . TRP A 1 203 ? -2.822 21.078 12.164 1 93.5 203 TRP A O 1
ATOM 1587 N N . LYS A 1 204 ? -4.184 22.641 11.445 1 90 204 LYS A N 1
ATOM 1588 C CA . LYS A 1 204 ? -3.84 23.516 12.562 1 90 204 LYS A CA 1
ATOM 1589 C C . LYS A 1 204 ? -4.156 22.859 13.898 1 90 204 LYS A C 1
ATOM 1591 O O . LYS A 1 204 ? -3.381 22.969 14.852 1 90 204 LYS A O 1
ATOM 1596 N N . ALA A 1 205 ? -5.281 22.234 13.922 1 91.56 205 ALA A N 1
ATOM 1597 C CA . ALA A 1 205 ? -5.676 21.516 15.141 1 91.56 205 ALA A CA 1
ATOM 1598 C C . ALA A 1 205 ? -4.684 20.422 15.477 1 91.56 205 ALA A C 1
ATOM 1600 O O . ALA A 1 205 ? -4.324 20.234 16.641 1 91.56 205 ALA A O 1
ATOM 1601 N N . VAL A 1 206 ? -4.234 19.656 14.453 1 92.56 206 VAL A N 1
ATOM 1602 C CA . VAL A 1 206 ? -3.277 18.578 14.641 1 92.56 206 VAL A CA 1
ATOM 1603 C C . VAL A 1 206 ? -1.95 19.141 15.141 1 92.56 206 VAL A C 1
ATOM 1605 O O . VAL A 1 206 ? -1.354 18.594 16.078 1 92.56 206 VAL A O 1
ATOM 1608 N N . LEU A 1 207 ? -1.509 20.234 14.578 1 86.31 207 LEU A N 1
ATOM 1609 C CA . LEU A 1 207 ? -0.259 20.875 14.969 1 86.31 207 LEU A CA 1
ATOM 1610 C C . LEU A 1 207 ? -0.308 21.312 16.422 1 86.31 207 LEU A C 1
ATOM 1612 O O . LEU A 1 207 ? 0.664 21.141 17.172 1 86.31 207 LEU A O 1
ATOM 1616 N N . ALA A 1 208 ? -1.359 21.906 16.766 1 86.75 208 ALA A N 1
ATOM 1617 C CA . ALA A 1 208 ? -1.519 22.391 18.125 1 86.75 208 ALA A CA 1
ATOM 1618 C C . ALA A 1 208 ? -1.43 21.266 19.141 1 86.75 208 ALA A C 1
ATOM 1620 O O . ALA A 1 208 ? -0.856 21.422 20.219 1 86.75 208 ALA A O 1
ATOM 1621 N N . ARG A 1 209 ? -1.915 20.156 18.734 1 88.62 209 ARG A N 1
ATOM 1622 C CA . ARG A 1 209 ? -1.934 19.016 19.641 1 88.62 209 ARG A CA 1
ATOM 1623 C C . ARG A 1 209 ? -0.579 18.312 19.672 1 88.62 209 ARG A C 1
ATOM 1625 O O . ARG A 1 209 ? -0.105 17.906 20.734 1 88.62 209 ARG A O 1
ATOM 1632 N N . GLU A 1 210 ? 0.057 18.141 18.5 1 86.5 210 GLU A N 1
ATOM 1633 C CA . GLU A 1 210 ? 1.261 17.312 18.391 1 86.5 210 GLU A CA 1
ATOM 1634 C C . GLU A 1 210 ? 2.518 18.156 18.594 1 86.5 210 GLU A C 1
ATOM 1636 O O . GLU A 1 210 ? 3.6 17.609 18.828 1 86.5 210 GLU A O 1
ATOM 1641 N N . GLY A 1 211 ? 2.371 19.422 18.625 1 75.19 211 GLY A N 1
ATOM 1642 C CA . GLY A 1 211 ? 3.508 20.312 18.844 1 75.19 211 GLY A CA 1
ATOM 1643 C C . GLY A 1 211 ? 4.484 20.328 17.688 1 75.19 211 GLY A C 1
ATOM 1644 O O . GLY A 1 211 ? 5.695 20.438 17.891 1 75.19 211 GLY A O 1
ATOM 1645 N N . VAL A 1 212 ? 4.004 19.906 16.547 1 64.69 212 VAL A N 1
ATOM 1646 C CA . VAL A 1 212 ? 4.836 19.938 15.352 1 64.69 212 VAL A CA 1
ATOM 1647 C C . VAL A 1 212 ? 5.031 21.391 14.898 1 64.69 212 VAL A C 1
ATOM 1649 O O . VAL A 1 212 ? 4.109 22.203 15 1 64.69 212 VAL A O 1
ATOM 1652 N N . ASP A 1 213 ? 6.359 21.781 14.805 1 58.31 213 ASP A N 1
ATOM 1653 C CA . ASP A 1 213 ? 6.594 23.125 14.266 1 58.31 213 ASP A CA 1
ATOM 1654 C C . ASP A 1 213 ? 5.926 23.297 12.906 1 58.31 213 ASP A C 1
ATOM 1656 O O . ASP A 1 213 ? 6.156 22.5 11.992 1 58.31 213 ASP A O 1
ATOM 1660 N N . PRO A 1 214 ? 4.875 24.188 12.891 1 55.69 214 PRO A N 1
ATOM 1661 C CA . PRO A 1 214 ? 4.113 24.375 11.648 1 55.69 214 PRO A CA 1
ATOM 1662 C C . PRO A 1 214 ? 4.988 24.797 10.477 1 55.69 214 PRO A C 1
ATOM 1664 O O . PRO A 1 214 ? 4.566 24.703 9.32 1 55.69 214 PRO A O 1
ATOM 1667 N N . GLN A 1 215 ? 6.031 25.609 10.75 1 49.25 215 GLN A N 1
ATOM 1668 C CA . GLN A 1 215 ? 6.742 26.234 9.641 1 49.25 215 GLN A CA 1
ATOM 1669 C C . GLN A 1 215 ? 7.348 25.188 8.711 1 49.25 215 GLN A C 1
ATOM 1671 O O . GLN A 1 215 ? 7.926 24.203 9.172 1 49.25 215 GLN A O 1
ATOM 1676 N N . LEU A 1 216 ? 6.652 25.016 7.602 1 50.03 216 LEU A N 1
ATOM 1677 C CA . LEU A 1 216 ? 7.539 24.438 6.602 1 50.03 216 LEU A CA 1
ATOM 1678 C C . LEU A 1 216 ? 8.969 24.938 6.785 1 50.03 216 LEU A C 1
ATOM 1680 O O . LEU A 1 216 ? 9.188 26.109 7.055 1 50.03 216 LEU A O 1
ATOM 1684 N N . ALA A 1 217 ? 9.828 24.125 7.324 1 38.75 217 ALA A N 1
ATOM 1685 C CA . ALA A 1 217 ? 11.18 24.656 7.484 1 38.75 217 ALA A CA 1
ATOM 1686 C C . ALA A 1 217 ? 11.531 25.625 6.355 1 38.75 217 ALA A C 1
ATOM 1688 O O . ALA A 1 217 ? 11.445 25.281 5.18 1 38.75 217 ALA A O 1
ATOM 1689 N N . ASP A 1 218 ? 11.055 26.766 6.27 1 36.5 218 ASP A N 1
ATOM 1690 C CA . ASP A 1 218 ? 11.734 27.719 5.387 1 36.5 218 ASP A CA 1
ATOM 1691 C C . ASP A 1 218 ? 13.242 27.5 5.41 1 36.5 218 ASP A C 1
ATOM 1693 O O . ASP A 1 218 ? 14.008 28.391 5.035 1 36.5 218 ASP A O 1
ATOM 1697 N N . TRP A 1 219 ? 13.633 26.656 6.203 1 34.16 219 TRP A N 1
ATOM 1698 C CA . TRP A 1 219 ? 15.078 26.594 6.395 1 34.16 219 TRP A CA 1
ATOM 1699 C C . TRP A 1 219 ? 15.781 26.141 5.113 1 34.16 219 TRP A C 1
ATOM 1701 O O . TRP A 1 219 ? 15.469 25.078 4.57 1 34.16 219 TRP A O 1
ATOM 1711 N N . GLU A 1 220 ? 15.93 27.016 4.227 1 35.69 220 GLU A N 1
ATOM 1712 C CA . GLU A 1 220 ? 16.906 26.828 3.148 1 35.69 220 GLU A CA 1
ATOM 1713 C C . GLU A 1 220 ? 18.156 26.141 3.652 1 35.69 220 GLU A C 1
ATOM 1715 O O . GLU A 1 220 ? 19.219 26.234 3.029 1 35.69 220 GLU A O 1
ATOM 1720 N N . LYS A 1 221 ? 18.25 25.688 4.914 1 33.53 221 LYS A N 1
ATOM 1721 C CA . LYS A 1 221 ? 19.641 25.25 5.035 1 33.53 221 LYS A CA 1
ATOM 1722 C C . LYS A 1 221 ? 19.906 24.016 4.16 1 33.53 221 LYS A C 1
ATOM 1724 O O . LYS A 1 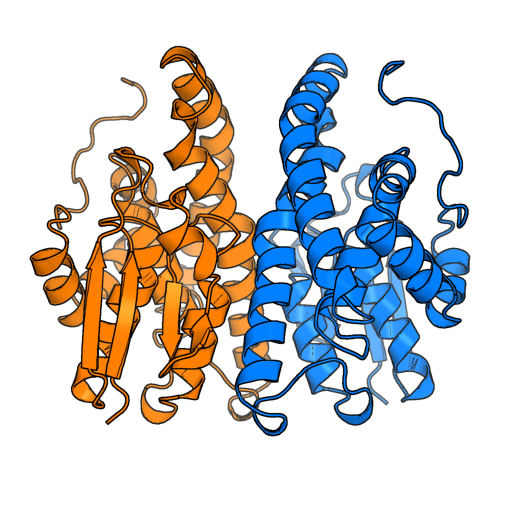221 ? 19.156 23.031 4.223 1 33.53 221 LYS A O 1
ATOM 1729 N N . PRO A 1 222 ? 20.719 24.203 3.15 1 35.53 222 PRO A N 1
ATOM 1730 C CA . PRO A 1 222 ? 21.156 23.203 2.168 1 35.53 222 PRO A CA 1
ATOM 1731 C C . PRO A 1 222 ? 21.578 21.875 2.811 1 35.53 222 PRO A C 1
ATOM 1733 O O . PRO A 1 222 ? 22.219 21.875 3.861 1 35.53 222 PRO A O 1
ATOM 1736 N N . TYR A 1 223 ? 20.844 20.75 2.867 1 35.56 223 TYR A N 1
ATOM 1737 C CA . TYR A 1 223 ? 21.359 19.422 3.197 1 35.56 223 TYR A CA 1
ATOM 1738 C C . TYR A 1 223 ? 22.828 19.297 2.82 1 35.56 223 TYR A C 1
ATOM 1740 O O . TYR A 1 223 ? 23.469 18.297 3.146 1 35.56 223 TYR A O 1
ATOM 1748 N N . LEU A 1 224 ? 23.359 20 1.861 1 34.62 224 LEU A N 1
ATOM 1749 C CA . LEU A 1 224 ? 24.797 19.891 1.615 1 34.62 224 LEU A CA 1
ATOM 1750 C C . LEU A 1 224 ? 25.578 20.109 2.898 1 34.62 224 LEU A C 1
ATOM 1752 O O . LEU A 1 224 ? 26.781 19.797 2.961 1 34.62 224 LEU A O 1
ATOM 1756 N N . GLU A 1 225 ? 25.141 20.906 3.844 1 31.55 225 GLU A N 1
ATOM 1757 C CA . GLU A 1 225 ? 25.922 21.047 5.062 1 31.55 225 GLU A CA 1
ATOM 1758 C C . GLU A 1 225 ? 25.609 19.922 6.051 1 31.55 225 GLU A C 1
ATOM 1760 O O . GLU A 1 225 ? 26.125 19.906 7.168 1 31.55 225 GLU A O 1
ATOM 1765 N N . LEU A 1 226 ? 24.719 19.156 5.992 1 29.14 226 LEU A N 1
ATOM 1766 C CA . LEU A 1 226 ? 24.766 17.906 6.723 1 29.14 226 LEU A CA 1
ATOM 1767 C C . LEU A 1 226 ? 25.594 16.875 5.965 1 29.14 226 LEU A C 1
ATOM 1769 O O . LEU A 1 226 ? 25.531 16.797 4.734 1 29.14 226 LEU A O 1
ATOM 1773 N N . MET B 1 1 ? -16.484 -9.805 -23.875 1 66.19 1 MET B N 1
ATOM 1774 C CA . MET B 1 1 ? -15.828 -9.977 -22.594 1 66.19 1 MET B CA 1
ATOM 1775 C C . MET B 1 1 ? -14.586 -9.109 -22.484 1 66.19 1 MET B C 1
ATOM 1777 O O . MET B 1 1 ? -13.977 -8.773 -23.516 1 66.19 1 MET B O 1
ATOM 1781 N N . PRO B 1 2 ? -14.297 -8.492 -21.219 1 80.94 2 PRO B N 1
ATOM 1782 C CA . PRO B 1 2 ? -13.195 -7.535 -21.234 1 80.94 2 PRO B CA 1
ATOM 1783 C C . PRO B 1 2 ? -11.859 -8.18 -21.594 1 80.94 2 PRO B C 1
ATOM 1785 O O . PRO B 1 2 ? -11.594 -9.32 -21.188 1 80.94 2 PRO B O 1
ATOM 1788 N N . HIS B 1 3 ? -11.219 -7.73 -22.578 1 92.31 3 HIS B N 1
ATOM 1789 C CA . HIS B 1 3 ? -9.891 -8.164 -22.984 1 92.31 3 HIS B CA 1
ATOM 1790 C C . HIS B 1 3 ? -8.812 -7.238 -22.422 1 92.31 3 HIS B C 1
ATOM 1792 O O . HIS B 1 3 ? -8.844 -6.031 -22.672 1 92.31 3 HIS B O 1
ATOM 1798 N N . TYR B 1 4 ? -7.898 -7.875 -21.656 1 98.12 4 TYR B N 1
ATOM 1799 C CA . TYR B 1 4 ? -6.836 -7.098 -21.031 1 98.12 4 TYR B CA 1
ATOM 1800 C C . TYR B 1 4 ? -5.516 -7.277 -21.766 1 98.12 4 TYR B C 1
ATOM 1802 O O . TYR B 1 4 ? -5.328 -8.273 -22.484 1 98.12 4 TYR B O 1
ATOM 1810 N N . THR B 1 5 ? -4.672 -6.305 -21.672 1 98.38 5 THR B N 1
ATOM 1811 C CA . THR B 1 5 ? -3.279 -6.422 -22.094 1 98.38 5 THR B CA 1
ATOM 1812 C C . THR B 1 5 ? -2.342 -6.156 -20.922 1 98.38 5 THR B C 1
ATOM 1814 O O . THR B 1 5 ? -2.338 -5.062 -20.359 1 98.38 5 THR B O 1
ATOM 1817 N N . LEU B 1 6 ? -1.628 -7.164 -20.562 1 98.38 6 LEU B N 1
ATOM 1818 C CA . LEU B 1 6 ? -0.678 -7.059 -19.469 1 98.38 6 LEU B CA 1
ATOM 1819 C C . LEU B 1 6 ? 0.735 -6.816 -19.984 1 98.38 6 LEU B C 1
ATOM 1821 O O . LEU B 1 6 ? 1.265 -7.625 -20.75 1 98.38 6 LEU B O 1
ATOM 1825 N N . TYR B 1 7 ? 1.29 -5.68 -19.672 1 98.31 7 TYR B N 1
ATOM 1826 C CA . TYR B 1 7 ? 2.713 -5.434 -19.875 1 98.31 7 TYR B CA 1
ATOM 1827 C C . TYR B 1 7 ? 3.518 -5.867 -18.656 1 98.31 7 TYR B C 1
ATOM 1829 O O . TYR B 1 7 ? 3.311 -5.355 -17.547 1 98.31 7 TYR B O 1
ATOM 1837 N N . GLY B 1 8 ? 4.352 -6.844 -18.859 1 95.31 8 GLY B N 1
ATOM 1838 C CA . GLY B 1 8 ? 5.051 -7.406 -17.703 1 95.31 8 GLY B CA 1
ATOM 1839 C C . GLY B 1 8 ? 6.363 -8.07 -18.078 1 95.31 8 GLY B C 1
ATOM 1840 O O . GLY B 1 8 ? 6.824 -7.957 -19.219 1 95.31 8 GLY B O 1
ATOM 1841 N N . PHE B 1 9 ? 6.988 -8.555 -17.047 1 91.25 9 PHE B N 1
ATOM 1842 C CA . PHE B 1 9 ? 8.219 -9.32 -17.141 1 91.25 9 PHE B CA 1
ATOM 1843 C C . PHE B 1 9 ? 8.133 -10.602 -16.328 1 91.25 9 PHE B C 1
ATOM 1845 O O . PHE B 1 9 ? 7.59 -10.594 -15.211 1 91.25 9 PHE B O 1
ATOM 1852 N N . ASN B 1 10 ? 8.688 -11.695 -16.859 1 85.94 10 ASN B N 1
ATOM 1853 C CA . ASN B 1 10 ? 8.562 -12.984 -16.188 1 85.94 10 ASN B CA 1
ATOM 1854 C C . ASN B 1 10 ? 9.195 -12.961 -14.805 1 85.94 10 ASN B C 1
ATOM 1856 O O . ASN B 1 10 ? 10.273 -12.391 -14.617 1 85.94 10 ASN B O 1
ATOM 1860 N N . ASN B 1 11 ? 8.438 -13.523 -13.867 1 83.81 11 ASN B N 1
ATOM 1861 C CA . ASN B 1 11 ? 8.898 -13.711 -12.5 1 83.81 11 ASN B CA 1
ATOM 1862 C C . ASN B 1 11 ? 9.203 -12.375 -11.828 1 83.81 11 ASN B C 1
ATOM 1864 O O . ASN B 1 11 ? 10.281 -12.195 -11.25 1 83.81 11 ASN B O 1
ATOM 1868 N N . SER B 1 12 ? 8.375 -11.461 -11.992 1 86.94 12 SER B N 1
ATOM 1869 C CA . SER B 1 12 ? 8.422 -10.117 -11.414 1 86.94 12 SER B CA 1
ATOM 1870 C C . SER B 1 12 ? 7.09 -9.75 -10.773 1 86.94 12 SER B C 1
ATOM 1872 O O . SER B 1 12 ? 6.219 -10.602 -10.586 1 86.94 12 SER B O 1
ATOM 1874 N N . ALA B 1 13 ? 6.988 -8.516 -10.453 1 89.88 13 ALA B N 1
ATOM 1875 C CA . ALA B 1 13 ? 5.746 -8.047 -9.844 1 89.88 13 ALA B CA 1
ATOM 1876 C C . ALA B 1 13 ? 4.559 -8.266 -10.773 1 89.88 13 ALA B C 1
ATOM 1878 O O . ALA B 1 13 ? 3.424 -8.43 -10.312 1 89.88 13 ALA B O 1
ATOM 1879 N N . SER B 1 14 ? 4.828 -8.359 -12.07 1 93.88 14 SER B N 1
ATOM 1880 C CA . SER B 1 14 ? 3.75 -8.562 -13.031 1 93.88 14 SER B CA 1
ATOM 1881 C C . SER B 1 14 ? 3.182 -9.977 -12.938 1 93.88 14 SER B C 1
ATOM 1883 O O . SER B 1 14 ? 2.078 -10.234 -13.422 1 93.88 14 SER B O 1
ATOM 1885 N N . THR B 1 15 ? 3.947 -10.875 -12.375 1 93.31 15 THR B N 1
ATOM 1886 C CA . THR B 1 15 ? 3.484 -12.25 -12.227 1 93.31 15 THR B CA 1
ATOM 1887 C C . THR B 1 15 ? 2.244 -12.312 -11.336 1 93.31 15 THR B C 1
ATOM 1889 O O . THR B 1 15 ? 1.353 -13.133 -11.562 1 93.31 15 THR B O 1
ATOM 1892 N N . SER B 1 16 ? 2.162 -11.445 -10.352 1 96.38 16 SER B N 1
ATOM 1893 C CA . SER B 1 16 ? 0.985 -11.367 -9.492 1 96.38 16 SER B CA 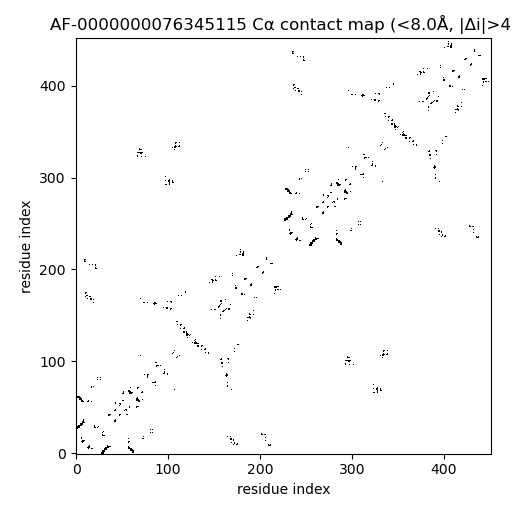1
ATOM 1894 C C . SER B 1 16 ? -0.274 -11.078 -10.305 1 96.38 16 SER B C 1
ATOM 1896 O O . SER B 1 16 ? -1.3 -11.742 -10.125 1 96.38 16 SER B O 1
ATOM 1898 N N . ILE B 1 17 ? -0.179 -10.125 -11.188 1 98.12 17 ILE B N 1
ATOM 1899 C CA . ILE B 1 17 ? -1.33 -9.719 -11.992 1 98.12 17 ILE B CA 1
ATOM 1900 C C . ILE B 1 17 ? -1.643 -10.805 -13.023 1 98.12 17 ILE B C 1
ATOM 1902 O O . ILE B 1 17 ? -2.809 -11.109 -13.273 1 98.12 17 ILE B O 1
ATOM 1906 N N . HIS B 1 18 ? -0.586 -11.375 -13.578 1 97.25 18 HIS B N 1
ATOM 1907 C CA . HIS B 1 18 ? -0.783 -12.492 -14.492 1 97.25 18 HIS B CA 1
ATOM 1908 C C . HIS B 1 18 ? -1.558 -13.625 -13.812 1 97.25 18 HIS B C 1
ATOM 1910 O O . HIS B 1 18 ? -2.492 -14.172 -14.398 1 97.25 18 HIS B O 1
ATOM 1916 N N . TRP B 1 19 ? -1.157 -13.922 -12.625 1 97 19 TRP B N 1
ATOM 1917 C CA . TRP B 1 19 ? -1.808 -15.008 -11.891 1 97 19 TRP B CA 1
ATOM 1918 C C . TRP B 1 19 ? -3.27 -14.672 -11.609 1 97 19 TRP B C 1
ATOM 1920 O O . TRP B 1 19 ? -4.148 -15.523 -11.758 1 97 19 TRP B O 1
ATOM 1930 N N . ILE B 1 20 ? -3.557 -13.445 -11.242 1 98.62 20 ILE B N 1
ATOM 1931 C CA . ILE B 1 20 ? -4.934 -13.023 -11.008 1 98.62 20 ILE B CA 1
ATOM 1932 C C . ILE B 1 20 ? -5.746 -13.164 -12.289 1 98.62 20 ILE B C 1
ATOM 1934 O O . ILE B 1 20 ? -6.875 -13.664 -12.266 1 98.62 20 ILE B O 1
ATOM 1938 N N . LEU B 1 21 ? -5.191 -12.742 -13.391 1 98.44 21 LEU B N 1
ATOM 1939 C CA . LEU B 1 21 ? -5.887 -12.867 -14.664 1 98.44 21 LEU B CA 1
ATOM 1940 C C . LEU B 1 21 ? -6.16 -14.336 -14.992 1 98.44 21 LEU B C 1
ATOM 1942 O O . LEU B 1 21 ? -7.25 -14.68 -15.461 1 98.44 21 LEU B O 1
ATOM 1946 N N . ALA B 1 22 ? -5.168 -15.18 -14.75 1 97.69 22 ALA B N 1
ATOM 1947 C CA . ALA B 1 22 ? -5.355 -16.609 -14.969 1 97.69 22 ALA B CA 1
ATOM 1948 C C . ALA B 1 22 ? -6.465 -17.156 -14.078 1 97.69 22 ALA B C 1
ATOM 1950 O O . ALA B 1 22 ? -7.25 -18.016 -14.5 1 97.69 22 ALA B O 1
ATOM 1951 N N . GLU B 1 23 ? -6.504 -16.688 -12.844 1 97.88 23 GLU B N 1
ATOM 1952 C CA . GLU B 1 23 ? -7.551 -17.078 -11.906 1 97.88 23 GLU B CA 1
ATOM 1953 C C . GLU B 1 23 ? -8.93 -16.641 -12.398 1 97.88 23 GLU B C 1
ATOM 1955 O O . GLU B 1 23 ? -9.93 -17.312 -12.133 1 97.88 23 GLU B O 1
ATOM 1960 N N . LEU B 1 24 ? -9.008 -15.578 -13.125 1 98.19 24 LEU B N 1
ATOM 1961 C CA . LEU B 1 24 ? -10.273 -14.977 -13.555 1 98.19 24 LEU B CA 1
ATOM 1962 C C . LEU B 1 24 ? -10.68 -15.5 -14.922 1 98.19 24 LEU B C 1
ATOM 1964 O O . LEU B 1 24 ? -11.805 -15.258 -15.375 1 98.19 24 LEU B O 1
ATOM 1968 N N . ALA B 1 25 ? -9.844 -16.234 -15.562 1 96.69 25 ALA B N 1
ATOM 1969 C CA . ALA B 1 25 ? -10.086 -16.719 -16.922 1 96.69 25 ALA B CA 1
ATOM 1970 C C . ALA B 1 25 ? -11.383 -17.531 -17 1 96.69 25 ALA B C 1
ATOM 1972 O O . ALA B 1 25 ? -12.211 -17.312 -17.875 1 96.69 25 ALA B O 1
ATOM 1973 N N . PRO B 1 26 ? -11.633 -18.438 -16.062 1 96.44 26 PRO B N 1
ATOM 1974 C CA . PRO B 1 26 ? -12.883 -19.188 -16.094 1 96.44 26 PRO B CA 1
ATOM 1975 C C . PRO B 1 26 ? -14.117 -18.297 -15.977 1 96.44 26 PRO B C 1
ATOM 1977 O O . PRO B 1 26 ? -15.227 -18.719 -16.297 1 96.44 26 PRO B O 1
ATOM 1980 N N . LEU B 1 27 ? -13.945 -17.109 -15.531 1 96.56 27 LEU B N 1
ATOM 1981 C CA . LEU B 1 27 ? -15.055 -16.188 -15.367 1 96.56 27 LEU B CA 1
ATOM 1982 C C . LEU B 1 27 ? -15.148 -15.227 -16.562 1 96.56 27 LEU B C 1
ATOM 1984 O O . LEU B 1 27 ? -15.898 -14.25 -16.516 1 96.56 27 LEU B O 1
ATOM 1988 N N . GLY B 1 28 ? -14.273 -15.484 -17.547 1 95.81 28 GLY B N 1
ATOM 1989 C CA . GLY B 1 28 ? -14.438 -14.766 -18.797 1 95.81 28 GLY B CA 1
ATOM 1990 C C . GLY B 1 28 ? -13.32 -13.773 -19.062 1 95.81 28 GLY B C 1
ATOM 1991 O O . GLY B 1 28 ? -13.32 -13.109 -20.109 1 95.81 28 GLY B O 1
ATOM 1992 N N . ALA B 1 29 ? -12.375 -13.648 -18.234 1 96.88 29 ALA B N 1
ATOM 1993 C CA . ALA B 1 29 ? -11.25 -12.75 -18.484 1 96.88 29 ALA B CA 1
ATOM 1994 C C . ALA B 1 29 ? -10.352 -13.289 -19.578 1 96.88 29 ALA B C 1
ATOM 1996 O O . ALA B 1 29 ? -9.938 -14.453 -19.547 1 96.88 29 ALA B O 1
ATOM 1997 N N . THR B 1 30 ? -10.109 -12.469 -20.516 1 97.25 30 THR B N 1
ATOM 1998 C CA . THR B 1 30 ? -9.117 -12.758 -21.547 1 97.25 30 THR B CA 1
ATOM 1999 C C . THR B 1 30 ? -8.023 -11.695 -21.547 1 97.25 30 THR B C 1
ATOM 2001 O O . THR B 1 30 ? -8.25 -10.562 -21.141 1 97.25 30 THR B O 1
ATOM 2004 N N . TYR B 1 31 ? -6.84 -12.18 -21.953 1 97.44 31 TYR B N 1
ATOM 2005 C CA . TYR B 1 31 ? -5.746 -11.219 -21.891 1 97.44 31 TYR B CA 1
ATOM 2006 C C . TYR B 1 31 ? -4.594 -11.641 -22.797 1 97.44 31 TYR B C 1
ATOM 2008 O O . TYR B 1 31 ? -4.426 -12.828 -23.094 1 97.44 31 TYR B O 1
ATOM 2016 N N . ASP B 1 32 ? -3.879 -10.633 -23.234 1 96.69 32 ASP B N 1
ATOM 2017 C CA . ASP B 1 32 ? -2.572 -10.797 -23.875 1 96.69 32 ASP B CA 1
ATOM 2018 C C . ASP B 1 32 ? -1.453 -10.312 -22.953 1 96.69 32 ASP B C 1
ATOM 2020 O O . ASP B 1 32 ? -1.686 -9.508 -22.047 1 96.69 32 ASP B O 1
ATOM 2024 N N . ILE B 1 33 ? -0.298 -10.867 -23.203 1 96.25 33 ILE B N 1
ATOM 2025 C CA . ILE B 1 33 ? 0.87 -10.445 -22.438 1 96.25 33 ILE B CA 1
ATOM 2026 C C . ILE B 1 33 ? 1.91 -9.836 -23.375 1 96.25 33 ILE B C 1
ATOM 2028 O O . ILE B 1 33 ? 2.244 -10.422 -24.406 1 96.25 33 ILE B O 1
ATOM 2032 N N . VAL B 1 34 ? 2.301 -8.672 -23.078 1 97 34 VAL B N 1
ATOM 2033 C CA . VAL B 1 34 ? 3.414 -8.008 -23.766 1 97 34 VAL B CA 1
ATOM 2034 C C . VAL B 1 34 ? 4.641 -8.016 -22.859 1 97 34 VAL B C 1
ATOM 2036 O O . VAL B 1 34 ? 4.629 -7.402 -21.781 1 97 34 VAL B O 1
ATOM 2039 N N . ASP B 1 35 ? 5.664 -8.625 -23.281 1 94.38 35 ASP B N 1
ATOM 2040 C CA . ASP B 1 35 ? 6.875 -8.727 -22.484 1 94.38 35 ASP B CA 1
ATOM 2041 C C . ASP B 1 35 ? 7.688 -7.434 -22.547 1 94.38 35 ASP B C 1
ATOM 2043 O O . ASP B 1 35 ? 7.977 -6.938 -23.641 1 94.38 35 ASP B O 1
ATOM 2047 N N . ILE B 1 36 ? 7.945 -6.91 -21.438 1 95.69 36 ILE B N 1
ATOM 2048 C CA . ILE B 1 36 ? 8.867 -5.789 -21.281 1 95.69 36 ILE B CA 1
ATOM 2049 C C . ILE B 1 36 ? 10.188 -6.285 -20.703 1 95.69 36 ILE B C 1
ATOM 2051 O O . ILE B 1 36 ? 10.273 -6.617 -19.516 1 95.69 36 ILE B O 1
ATOM 2055 N N . ASN B 1 37 ? 11.25 -6.336 -21.5 1 91.06 37 ASN B N 1
ATOM 2056 C CA . ASN B 1 37 ? 12.555 -6.82 -21.047 1 91.06 37 ASN B CA 1
ATOM 2057 C C . ASN B 1 37 ? 13.25 -5.805 -20.141 1 91.06 37 ASN B C 1
ATOM 2059 O O . ASN B 1 37 ? 13.93 -4.906 -20.625 1 91.06 37 ASN B O 1
ATOM 2063 N N . LEU B 1 38 ? 13.133 -6.039 -18.875 1 87.75 38 LEU B N 1
ATOM 2064 C CA . LEU B 1 38 ? 13.703 -5.109 -17.906 1 87.75 38 LEU B CA 1
ATOM 2065 C C . LEU B 1 38 ? 15.227 -5.113 -17.984 1 87.75 38 LEU B C 1
ATOM 2067 O O . LEU B 1 38 ? 15.859 -4.086 -17.734 1 87.75 38 LEU B O 1
ATOM 2071 N N . ARG B 1 39 ? 15.789 -6.191 -18.312 1 83.62 39 ARG B N 1
ATOM 2072 C CA . ARG B 1 39 ? 17.234 -6.316 -18.406 1 83.62 39 ARG B CA 1
ATOM 2073 C C . ARG B 1 39 ? 17.797 -5.469 -19.547 1 83.62 39 ARG B C 1
ATOM 2075 O O . ARG B 1 39 ? 18.906 -4.93 -19.438 1 83.62 39 ARG B O 1
ATOM 2082 N N . ALA B 1 40 ? 17 -5.383 -20.562 1 89.94 40 ALA B N 1
ATOM 2083 C CA . ALA B 1 40 ? 17.406 -4.594 -21.734 1 89.94 40 ALA B CA 1
ATOM 2084 C C . ALA B 1 40 ? 17 -3.133 -21.562 1 89.94 40 ALA B C 1
ATOM 2086 O O . ALA B 1 40 ? 17.25 -2.309 -22.453 1 89.94 40 ALA B O 1
ATOM 2087 N N . GLY B 1 41 ? 16.25 -2.828 -20.516 1 91.44 41 GLY B N 1
ATOM 2088 C CA . GLY B 1 41 ? 15.867 -1.451 -20.234 1 91.44 41 GLY B CA 1
ATOM 2089 C C . GLY B 1 41 ? 14.648 -1.002 -21.016 1 91.44 41 GLY B C 1
ATOM 2090 O O . GLY B 1 41 ? 14.43 0.197 -21.203 1 91.44 41 GLY B O 1
ATOM 2091 N N . GLU B 1 42 ? 13.883 -1.892 -21.469 1 94.5 42 GLU B N 1
ATOM 2092 C CA . GLU B 1 42 ? 12.719 -1.557 -22.281 1 94.5 42 GLU B CA 1
ATOM 2093 C C . GLU B 1 42 ? 11.711 -0.735 -21.5 1 94.5 42 GLU B C 1
ATOM 2095 O O . GLU B 1 42 ? 10.914 0.013 -22.062 1 94.5 42 GLU B O 1
ATOM 2100 N N . GLN B 1 43 ? 11.75 -0.83 -20.141 1 93.75 43 GLN B N 1
ATOM 2101 C CA . GLN B 1 43 ? 10.844 -0.076 -19.281 1 93.75 43 GLN B CA 1
ATOM 2102 C C . GLN B 1 43 ? 11.172 1.413 -19.297 1 93.75 43 GLN B C 1
ATOM 2104 O O . GLN B 1 43 ? 10.391 2.236 -18.828 1 93.75 43 GLN B O 1
ATOM 2109 N N . LYS B 1 44 ? 12.289 1.749 -19.906 1 94.31 44 LYS B N 1
ATOM 2110 C CA . LYS B 1 44 ? 12.734 3.139 -19.953 1 94.31 44 LYS B CA 1
ATOM 2111 C C . LYS B 1 44 ? 12.492 3.746 -21.328 1 94.31 44 LYS B C 1
ATOM 2113 O O . LYS B 1 44 ? 12.742 4.934 -21.547 1 94.31 44 LYS B O 1
ATOM 2118 N N . ALA B 1 45 ? 12.078 2.91 -22.266 1 96.44 45 ALA B N 1
ATOM 2119 C CA . ALA B 1 45 ? 11.781 3.402 -23.609 1 96.44 45 ALA B CA 1
ATOM 2120 C C . ALA B 1 45 ? 10.594 4.359 -23.609 1 96.44 45 ALA B C 1
ATOM 2122 O O . ALA B 1 45 ? 9.633 4.16 -22.859 1 96.44 45 ALA B O 1
ATOM 2123 N N . ASP B 1 46 ? 10.594 5.281 -24.484 1 96.69 46 ASP B N 1
ATOM 2124 C CA . ASP B 1 46 ? 9.547 6.293 -24.578 1 96.69 46 ASP B CA 1
ATOM 2125 C C . ASP B 1 46 ? 8.18 5.648 -24.781 1 96.69 46 ASP B C 1
ATOM 2127 O O . ASP B 1 46 ? 7.18 6.098 -24.219 1 96.69 46 ASP B O 1
ATOM 2131 N N . SER B 1 47 ? 8.203 4.688 -25.609 1 96.5 47 SER B N 1
ATOM 2132 C CA . SER B 1 47 ? 6.941 4.027 -25.922 1 96.5 47 SER B CA 1
ATOM 2133 C C . SER B 1 47 ? 6.309 3.418 -24.672 1 96.5 47 SER B C 1
ATOM 2135 O O . SER B 1 47 ? 5.09 3.473 -24.5 1 96.5 47 SER B O 1
ATOM 2137 N N . TYR B 1 48 ? 7.137 2.832 -23.781 1 97.44 48 TYR B N 1
ATOM 2138 C CA . TYR B 1 48 ? 6.59 2.242 -22.562 1 97.44 48 TYR B CA 1
ATOM 2139 C C . TYR B 1 48 ? 6.293 3.316 -21.531 1 97.44 48 TYR B C 1
ATOM 2141 O O . TYR B 1 48 ? 5.289 3.238 -20.812 1 97.44 48 TYR B O 1
ATOM 2149 N N . LEU B 1 49 ? 7.18 4.324 -21.469 1 96.06 49 LEU B N 1
ATOM 2150 C CA . LEU B 1 49 ? 7.008 5.398 -20.5 1 96.06 49 LEU B CA 1
ATOM 2151 C C . LEU B 1 49 ? 5.723 6.176 -20.781 1 96.06 49 LEU B C 1
ATOM 2153 O O . LEU B 1 49 ? 5.152 6.781 -19.859 1 96.06 49 LEU B O 1
ATOM 2157 N N . ALA B 1 50 ? 5.227 6.133 -21.984 1 95.56 50 ALA B N 1
ATOM 2158 C CA . ALA B 1 50 ? 3.947 6.746 -22.328 1 95.56 50 ALA B CA 1
ATOM 2159 C C . ALA B 1 50 ? 2.789 6.004 -21.672 1 95.56 50 ALA B C 1
ATOM 2161 O O . ALA B 1 50 ? 1.727 6.582 -21.438 1 95.56 50 ALA B O 1
ATOM 2162 N N . LEU B 1 51 ? 2.988 4.719 -21.375 1 96.19 51 LEU B N 1
ATOM 2163 C CA . LEU B 1 51 ? 1.989 3.893 -20.703 1 96.19 51 LEU B CA 1
ATOM 2164 C C . LEU B 1 51 ? 2.143 3.975 -19.188 1 96.19 51 LEU B C 1
ATOM 2166 O O . LEU B 1 51 ? 1.148 4.07 -18.469 1 96.19 51 LEU B O 1
ATOM 2170 N N . ASN B 1 52 ? 3.4 3.99 -18.766 1 96.94 52 ASN B N 1
ATOM 2171 C CA . ASN B 1 52 ? 3.762 4 -17.359 1 96.94 52 ASN B CA 1
ATOM 2172 C C . ASN B 1 52 ? 4.977 4.887 -17.094 1 96.94 52 ASN B C 1
ATOM 2174 O O . ASN B 1 52 ? 6.117 4.434 -17.203 1 96.94 52 ASN B O 1
ATOM 2178 N N . ALA B 1 53 ? 4.715 6.039 -16.609 1 93.75 53 ALA B N 1
ATOM 2179 C CA . ALA B 1 53 ? 5.75 7.055 -16.453 1 93.75 53 ALA B CA 1
ATOM 2180 C C . ALA B 1 53 ? 6.762 6.645 -15.383 1 93.75 53 ALA B C 1
ATOM 2182 O O . ALA B 1 53 ? 7.859 7.203 -15.312 1 93.75 53 ALA B O 1
ATOM 2183 N N . LYS B 1 54 ? 6.465 5.656 -14.547 1 93.25 54 LYS B N 1
ATOM 2184 C CA . LYS B 1 54 ? 7.375 5.211 -13.492 1 93.25 54 LYS B CA 1
ATOM 2185 C C . LYS B 1 54 ? 8.406 4.227 -14.039 1 93.25 54 LYS B C 1
ATOM 2187 O O . LYS B 1 54 ? 9.391 3.92 -13.367 1 93.25 54 LYS B O 1
ATOM 2192 N N . GLY B 1 55 ? 8.125 3.711 -15.219 1 94.38 55 GLY B N 1
ATOM 2193 C CA . GLY B 1 55 ? 9.055 2.781 -15.836 1 94.38 55 GLY B CA 1
ATOM 2194 C C . GLY B 1 55 ? 9.156 1.461 -15.102 1 94.38 55 GLY B C 1
ATOM 2195 O O . GLY B 1 55 ? 10.25 0.895 -14.977 1 94.38 55 GLY B O 1
ATOM 2196 N N . ARG B 1 56 ? 8.055 1.062 -14.539 1 93.5 56 ARG B N 1
ATOM 2197 C CA . ARG B 1 56 ? 7.996 -0.206 -13.82 1 93.5 56 ARG B CA 1
ATOM 2198 C C . ARG B 1 56 ? 6.934 -1.125 -14.422 1 93.5 56 ARG B C 1
ATOM 2200 O O . ARG B 1 56 ? 6.137 -0.697 -15.258 1 93.5 56 ARG B O 1
ATOM 2207 N N . VAL B 1 57 ? 7.039 -2.346 -14.164 1 94.31 57 VAL B N 1
ATOM 2208 C CA . VAL B 1 57 ? 5.977 -3.303 -14.453 1 94.31 57 VAL B CA 1
ATOM 2209 C C . VAL B 1 57 ? 5.34 -3.783 -13.156 1 94.31 57 VAL B C 1
ATOM 2211 O O . VAL B 1 57 ? 5.984 -3.775 -12.102 1 94.31 57 VAL B O 1
ATOM 2214 N N . PRO B 1 58 ? 4.059 -4.082 -13.125 1 97.5 58 PRO B N 1
ATOM 2215 C CA . PRO B 1 58 ? 3.154 -4.301 -14.258 1 97.5 58 PRO B CA 1
ATOM 2216 C C . PRO B 1 58 ? 2.43 -3.025 -14.688 1 97.5 58 PRO B C 1
ATOM 2218 O O . PRO B 1 58 ? 2.365 -2.061 -13.922 1 97.5 58 PRO B O 1
ATOM 2221 N N . THR B 1 59 ? 1.987 -3.014 -15.906 1 98.69 59 THR B N 1
ATOM 2222 C CA . THR B 1 59 ? 0.927 -2.158 -16.438 1 98.69 59 THR B CA 1
ATOM 2223 C C . THR B 1 59 ? -0.179 -2.994 -17.062 1 98.69 59 THR B C 1
ATOM 2225 O O . THR B 1 59 ? 0.098 -3.924 -17.828 1 98.69 59 THR B O 1
ATOM 2228 N N . LEU B 1 60 ? -1.387 -2.758 -16.719 1 98.75 60 LEU B N 1
ATOM 2229 C CA . LEU B 1 60 ? -2.518 -3.457 -17.312 1 98.75 60 LEU B CA 1
ATOM 2230 C C . LEU B 1 60 ? -3.455 -2.479 -18.016 1 98.75 60 LEU B C 1
ATOM 2232 O O . LEU B 1 60 ? -3.852 -1.468 -17.422 1 98.75 60 LEU B O 1
ATOM 2236 N N . LYS B 1 61 ? -3.809 -2.787 -19.203 1 98.25 61 LYS B N 1
ATOM 2237 C CA . LYS B 1 61 ? -4.793 -1.971 -19.906 1 98.25 61 LYS B CA 1
ATOM 2238 C C . LYS B 1 61 ? -6.211 -2.486 -19.656 1 98.25 61 LYS B C 1
ATOM 2240 O O . LYS B 1 61 ? -6.512 -3.646 -19.953 1 98.25 61 LYS B O 1
ATOM 2245 N N . PHE B 1 62 ? -6.988 -1.665 -19.031 1 96.56 62 PHE B N 1
ATOM 2246 C CA . PHE B 1 62 ? -8.438 -1.834 -19 1 96.56 62 PHE B CA 1
ATOM 2247 C C . PHE B 1 62 ? -9.086 -1.135 -20.188 1 96.56 62 PHE B C 1
ATOM 2249 O O . PHE B 1 62 ? -9.289 0.081 -20.172 1 96.56 62 PHE B O 1
ATOM 2256 N N . GLY B 1 63 ? -9.414 -1.923 -21.219 1 92.94 63 GLY B N 1
ATOM 2257 C CA . GLY B 1 63 ? -9.688 -1.246 -22.484 1 92.94 63 GLY B CA 1
ATOM 2258 C C . GLY B 1 63 ? -8.5 -0.464 -23 1 92.94 63 GLY B C 1
ATOM 2259 O O . GLY B 1 63 ? -7.418 -1.024 -23.203 1 92.94 63 GLY B O 1
ATOM 2260 N N . ASP B 1 64 ? -8.664 0.792 -23.062 1 92.88 64 ASP B N 1
ATOM 2261 C CA . ASP B 1 64 ? -7.574 1.616 -23.562 1 92.88 64 ASP B CA 1
ATOM 2262 C C . ASP B 1 64 ? -6.863 2.348 -22.438 1 92.88 64 ASP B C 1
ATOM 2264 O O . ASP B 1 64 ? -5.879 3.055 -22.656 1 92.88 64 ASP B O 1
ATOM 2268 N N . LYS B 1 65 ? -7.27 2.111 -21.266 1 96.19 65 LYS B N 1
ATOM 2269 C CA . LYS B 1 65 ? -6.719 2.842 -20.125 1 96.19 65 LYS B CA 1
ATOM 2270 C C . LYS B 1 65 ? -5.637 2.027 -19.422 1 96.19 65 LYS B C 1
ATOM 2272 O O . LYS B 1 65 ? -5.926 0.996 -18.812 1 96.19 65 LYS B O 1
ATOM 2277 N N . PRO B 1 66 ? -4.383 2.494 -19.484 1 98.19 66 PRO B N 1
ATOM 2278 C CA . PRO B 1 66 ? -3.352 1.827 -18.688 1 98.19 66 PRO B CA 1
ATOM 2279 C C . PRO B 1 66 ? -3.479 2.125 -17.203 1 98.19 66 PRO B C 1
ATOM 2281 O O . PRO B 1 66 ? -3.773 3.26 -16.812 1 98.19 66 PRO B O 1
ATOM 2284 N N . VAL B 1 67 ? -3.367 1.103 -16.469 1 98.5 67 VAL B N 1
ATOM 2285 C CA . VAL B 1 67 ? -3.332 1.218 -15.008 1 98.5 67 VAL B CA 1
ATOM 2286 C C . VAL B 1 67 ? -2.053 0.58 -14.469 1 98.5 67 VAL B C 1
ATOM 2288 O O . VAL B 1 67 ? -1.645 -0.49 -14.93 1 98.5 67 VAL B O 1
ATOM 2291 N N . THR B 1 68 ? -1.455 1.303 -13.492 1 98.19 68 THR B N 1
ATOM 2292 C CA . THR B 1 68 ? -0.21 0.83 -12.898 1 98.19 68 THR B CA 1
ATOM 2293 C C . THR B 1 68 ? -0.405 0.506 -11.422 1 98.19 68 THR B C 1
ATOM 2295 O O . THR B 1 68 ? -1.514 0.624 -10.898 1 98.19 68 THR B O 1
ATOM 2298 N N . GLU B 1 69 ? 0.693 0.077 -10.797 1 98 69 GLU B N 1
ATOM 2299 C CA . GLU B 1 69 ? 0.701 -0.325 -9.398 1 98 69 GLU B CA 1
ATOM 2300 C C . GLU B 1 69 ? -0.012 -1.66 -9.203 1 98 69 GLU B C 1
ATOM 2302 O O . GLU B 1 69 ? -1.221 -1.764 -9.422 1 98 69 GLU B O 1
ATOM 2307 N N . THR B 1 70 ? 0.688 -2.568 -8.711 1 97.94 70 THR B N 1
ATOM 2308 C CA . THR B 1 70 ? 0.192 -3.928 -8.523 1 97.94 70 THR B CA 1
ATOM 2309 C C . THR B 1 70 ? -1.076 -3.926 -7.672 1 97.94 70 THR B C 1
ATOM 2311 O O . THR B 1 70 ? -2.08 -4.535 -8.047 1 97.94 70 THR B O 1
ATOM 2314 N N . GLY B 1 71 ? -1.049 -3.219 -6.57 1 98.56 71 GLY B N 1
ATOM 2315 C CA . GLY B 1 71 ? -2.199 -3.18 -5.684 1 98.56 71 GLY B CA 1
ATOM 2316 C C . GLY B 1 71 ? -3.432 -2.57 -6.324 1 98.56 71 GLY B C 1
ATOM 2317 O O . GLY B 1 71 ? -4.551 -3.041 -6.105 1 98.56 71 GLY B O 1
ATOM 2318 N N . ALA B 1 72 ? -3.289 -1.535 -7.105 1 98.75 72 ALA B N 1
ATOM 2319 C CA . ALA B 1 72 ? -4.398 -0.869 -7.781 1 98.75 72 ALA B CA 1
ATOM 2320 C C . ALA B 1 72 ? -5.012 -1.769 -8.852 1 98.75 72 ALA B C 1
ATOM 2322 O O . ALA B 1 72 ? -6.23 -1.92 -8.922 1 98.75 72 ALA B O 1
ATOM 2323 N N . ILE B 1 73 ? -4.137 -2.375 -9.641 1 98.81 73 ILE B N 1
ATOM 2324 C CA . ILE B 1 73 ? -4.586 -3.27 -10.703 1 98.81 73 ILE B CA 1
ATOM 2325 C C . ILE B 1 73 ? -5.391 -4.422 -10.102 1 98.81 73 ILE B C 1
ATOM 2327 O O . ILE B 1 73 ? -6.488 -4.727 -10.562 1 98.81 73 ILE B O 1
ATOM 2331 N N . ALA B 1 74 ? -4.828 -4.977 -9.078 1 98.81 74 ALA B N 1
ATOM 2332 C CA . ALA B 1 74 ? -5.465 -6.121 -8.438 1 98.81 74 ALA B CA 1
ATOM 2333 C C . ALA B 1 74 ? -6.832 -5.742 -7.867 1 98.81 74 ALA B C 1
ATOM 2335 O O . ALA B 1 74 ? -7.801 -6.496 -8.008 1 98.81 74 ALA B O 1
ATOM 2336 N N . ALA B 1 75 ? -6.891 -4.609 -7.246 1 98.69 75 ALA B N 1
ATOM 2337 C CA . ALA B 1 75 ? -8.156 -4.148 -6.676 1 98.69 75 ALA B CA 1
ATOM 2338 C C . ALA B 1 75 ? -9.203 -3.939 -7.766 1 98.69 75 ALA B C 1
ATOM 2340 O O . ALA B 1 75 ? -10.359 -4.336 -7.609 1 98.69 75 ALA B O 1
ATOM 2341 N N . LEU B 1 76 ? -8.82 -3.365 -8.828 1 98.56 76 LEU B N 1
ATOM 2342 C CA . LEU B 1 76 ? -9.742 -3.104 -9.93 1 98.56 76 LEU B CA 1
ATOM 2343 C C . LEU B 1 76 ? -10.234 -4.406 -10.547 1 98.56 76 LEU B C 1
ATOM 2345 O O . LEU B 1 76 ? -11.406 -4.523 -10.914 1 98.56 76 LEU B O 1
ATOM 2349 N N . LEU B 1 77 ? -9.359 -5.332 -10.672 1 98.62 77 LEU B N 1
ATOM 2350 C CA . LEU B 1 77 ? -9.758 -6.633 -11.195 1 98.62 77 LEU B CA 1
ATOM 2351 C C . LEU B 1 77 ? -10.742 -7.32 -10.25 1 98.62 77 LEU B C 1
ATOM 2353 O O . LEU B 1 77 ? -11.727 -7.914 -10.703 1 98.62 77 LEU B O 1
ATOM 2357 N N . ALA B 1 78 ? -10.469 -7.25 -8.984 1 98.44 78 ALA B N 1
ATOM 2358 C CA . ALA B 1 78 ? -11.391 -7.832 -8.008 1 98.44 78 ALA B CA 1
ATOM 2359 C C . ALA B 1 78 ? -12.773 -7.199 -8.117 1 98.44 78 ALA B C 1
ATOM 2361 O O . ALA B 1 78 ? -13.789 -7.887 -8.008 1 98.44 78 ALA B O 1
ATOM 2362 N N . GLU B 1 79 ? -12.797 -5.914 -8.328 1 97.12 79 GLU B N 1
ATOM 2363 C CA . GLU B 1 79 ? -14.055 -5.191 -8.477 1 97.12 79 GLU B CA 1
ATOM 2364 C C . GLU B 1 79 ? -14.773 -5.574 -9.766 1 97.12 79 GLU B C 1
ATOM 2366 O O . GLU B 1 79 ? -16 -5.66 -9.797 1 97.12 79 GLU B O 1
ATOM 2371 N N . ALA B 1 80 ? -14.031 -5.812 -10.781 1 96.88 80 ALA B N 1
ATOM 2372 C CA . ALA B 1 80 ? -14.586 -6.125 -12.094 1 96.88 80 ALA B CA 1
ATOM 2373 C C . ALA B 1 80 ? -15.188 -7.527 -12.109 1 96.88 80 ALA B C 1
ATOM 2375 O O . ALA B 1 80 ? -16.078 -7.816 -12.922 1 96.88 80 ALA B O 1
ATOM 2376 N N . TYR B 1 81 ? -14.75 -8.383 -11.234 1 97.5 81 TYR B N 1
ATOM 2377 C CA . TYR B 1 81 ? -15.227 -9.758 -11.156 1 97.5 81 TYR B CA 1
ATOM 2378 C C . TYR B 1 81 ? -15.688 -10.094 -9.742 1 97.5 81 TYR B C 1
ATOM 2380 O O . TYR B 1 81 ? -15.102 -10.961 -9.086 1 97.5 81 TYR B O 1
ATOM 2388 N N . PRO B 1 82 ? -16.766 -9.531 -9.352 1 96.06 82 PRO B N 1
ATOM 2389 C CA . PRO B 1 82 ? -17.203 -9.695 -7.965 1 96.06 82 PRO B CA 1
ATOM 2390 C C . PRO B 1 82 ? -17.516 -11.156 -7.617 1 96.06 82 PRO B C 1
ATOM 2392 O O . PRO B 1 82 ? -17.375 -11.555 -6.457 1 96.06 82 PRO B O 1
ATOM 2395 N N . ASP B 1 83 ? -17.828 -11.961 -8.555 1 96.62 83 ASP B N 1
ATOM 2396 C CA . ASP B 1 83 ? -18.172 -13.359 -8.32 1 96.62 83 ASP B CA 1
ATOM 2397 C C . ASP B 1 83 ? -16.938 -14.172 -7.941 1 96.62 83 ASP B C 1
ATOM 2399 O O . ASP B 1 83 ? -17.047 -15.25 -7.359 1 96.62 83 ASP B O 1
ATOM 2403 N N . ALA B 1 84 ? -15.789 -13.648 -8.25 1 97.56 84 ALA B N 1
ATOM 2404 C CA . ALA B 1 84 ? -14.547 -14.336 -7.914 1 97.56 84 ALA B CA 1
ATOM 2405 C C . ALA B 1 84 ? -14.227 -14.195 -6.43 1 97.56 84 ALA B C 1
ATOM 2407 O O . ALA B 1 84 ? -13.383 -14.93 -5.898 1 97.56 84 ALA B O 1
ATOM 2408 N N . LYS B 1 85 ? -14.812 -13.172 -5.777 1 97.69 85 LYS B N 1
ATOM 2409 C CA . LYS B 1 85 ? -14.656 -12.922 -4.348 1 97.69 85 LYS B CA 1
ATOM 2410 C C . LYS B 1 85 ? -13.18 -12.805 -3.971 1 97.69 85 LYS B C 1
ATOM 2412 O O . LYS B 1 85 ? -12.742 -13.391 -2.984 1 97.69 85 LYS B O 1
ATOM 2417 N N . LEU B 1 86 ? -12.445 -12.008 -4.75 1 98.62 86 LEU B N 1
ATOM 2418 C CA . LEU B 1 86 ? -11.008 -11.836 -4.539 1 98.62 86 LEU B CA 1
ATOM 2419 C C . LEU B 1 86 ? -10.742 -10.695 -3.559 1 98.62 86 LEU B C 1
ATOM 2421 O O . LEU B 1 86 ? -9.586 -10.383 -3.271 1 98.62 86 LEU B O 1
ATOM 2425 N N . ALA B 1 87 ? -11.789 -10.031 -3.107 1 98.44 87 ALA B N 1
ATOM 2426 C CA . ALA B 1 87 ? -11.695 -9.016 -2.057 1 98.44 87 ALA B CA 1
ATOM 2427 C C . ALA B 1 87 ? -12.742 -9.258 -0.969 1 98.44 87 ALA B C 1
ATOM 2429 O O . ALA B 1 87 ? -13.758 -9.914 -1.211 1 98.44 87 ALA B O 1
ATOM 2430 N N . VAL B 1 88 ? -12.406 -8.812 0.225 1 98.44 88 VAL B N 1
ATOM 2431 C CA . VAL B 1 88 ? -13.375 -8.82 1.312 1 98.44 88 VAL B CA 1
ATOM 2432 C C . VAL B 1 88 ? -14.039 -7.449 1.426 1 98.44 88 VAL B C 1
ATOM 2434 O O . VAL B 1 88 ? -13.375 -6.457 1.733 1 98.44 88 VAL B O 1
ATOM 2437 N N . THR B 1 89 ? -15.312 -7.43 1.184 1 96.62 89 THR B N 1
ATOM 2438 C CA . THR B 1 89 ? -16.031 -6.164 1.15 1 96.62 89 THR B CA 1
ATOM 2439 C C . THR B 1 89 ? -16.641 -5.852 2.514 1 96.62 89 THR B C 1
ATOM 2441 O O . THR B 1 89 ? -16.734 -6.73 3.377 1 96.62 89 THR B O 1
ATOM 2444 N N . PRO B 1 90 ? -17.078 -4.594 2.662 1 95.69 90 PRO B N 1
ATOM 2445 C CA . PRO B 1 90 ? -17.703 -4.234 3.936 1 95.69 90 PRO B CA 1
ATOM 2446 C C . PRO B 1 90 ? -18.938 -5.086 4.242 1 95.69 90 PRO B C 1
ATOM 2448 O O . PRO B 1 90 ? -19.266 -5.309 5.41 1 95.69 90 PRO B O 1
ATOM 2451 N N . ALA B 1 91 ? -19.578 -5.57 3.24 1 96.06 91 ALA B N 1
ATOM 2452 C CA . ALA B 1 91 ? -20.781 -6.367 3.406 1 96.06 91 ALA B CA 1
ATOM 2453 C C . ALA B 1 91 ? -20.484 -7.68 4.121 1 96.06 91 ALA B C 1
ATOM 2455 O O . ALA B 1 91 ? -21.391 -8.32 4.66 1 96.06 91 ALA B O 1
ATOM 2456 N N . GLU B 1 92 ? -19.266 -8.039 4.211 1 97.06 92 GLU B N 1
ATOM 2457 C CA . GLU B 1 92 ? -18.875 -9.305 4.816 1 97.06 92 GLU B CA 1
ATOM 2458 C C . GLU B 1 92 ? -18.531 -9.125 6.289 1 97.06 92 GLU B C 1
ATOM 2460 O O . GLU B 1 92 ? -18.062 -10.07 6.945 1 97.06 92 GLU B O 1
ATOM 2465 N N . GLY B 1 93 ? -18.703 -7.973 6.84 1 97 93 GLY B N 1
ATOM 2466 C CA . GLY B 1 93 ? -18.438 -7.668 8.234 1 97 93 GLY B CA 1
ATOM 2467 C C . GLY B 1 93 ? -17.172 -6.844 8.438 1 97 93 GLY B C 1
ATOM 2468 O O . GLY B 1 93 ? -16.188 -7.027 7.723 1 97 93 GLY B O 1
ATOM 2469 N N . PHE B 1 94 ? -17.188 -6.07 9.469 1 97.19 94 PHE B N 1
ATOM 2470 C CA . PHE B 1 94 ? -16.125 -5.121 9.719 1 97.19 94 PHE B CA 1
ATOM 2471 C C . PHE B 1 94 ? -14.812 -5.852 10.016 1 97.19 94 PHE B C 1
ATOM 2473 O O . PHE B 1 94 ? -13.766 -5.512 9.453 1 97.19 94 PHE B O 1
ATOM 2480 N N . ASP B 1 95 ? -14.883 -6.852 10.797 1 97.31 95 ASP B N 1
ATOM 2481 C CA . ASP B 1 95 ? -13.672 -7.531 11.25 1 97.31 95 ASP B CA 1
ATOM 2482 C C . ASP B 1 95 ? -12.945 -8.18 10.078 1 97.31 95 ASP B C 1
ATOM 2484 O O . ASP B 1 95 ? -11.734 -8.008 9.914 1 97.31 95 ASP B O 1
ATOM 2488 N N . ALA B 1 96 ? -13.688 -8.891 9.266 1 98 96 ALA B N 1
ATOM 2489 C CA . ALA B 1 96 ? -13.086 -9.562 8.117 1 98 96 ALA B CA 1
ATOM 2490 C C . ALA B 1 96 ? -12.555 -8.547 7.105 1 98 96 ALA B C 1
ATOM 2492 O O . ALA B 1 96 ? -11.469 -8.719 6.559 1 98 96 ALA B O 1
ATOM 2493 N N . HIS B 1 97 ? -13.32 -7.512 6.941 1 98.38 97 HIS B N 1
ATOM 2494 C CA . HIS B 1 97 ? -12.945 -6.469 5.992 1 98.38 97 HIS B CA 1
ATOM 2495 C C . HIS B 1 97 ? -11.688 -5.734 6.453 1 98.38 97 HIS B C 1
ATOM 2497 O O . HIS B 1 97 ? -10.758 -5.535 5.672 1 98.38 97 HIS B O 1
ATOM 2503 N N . ALA B 1 98 ? -11.633 -5.391 7.723 1 98.5 98 ALA B N 1
ATOM 2504 C CA . ALA B 1 98 ? -10.477 -4.699 8.289 1 98.5 98 ALA B CA 1
ATOM 2505 C C . ALA B 1 98 ? -9.227 -5.578 8.227 1 98.5 98 ALA B C 1
ATOM 2507 O O . ALA B 1 98 ? -8.148 -5.102 7.867 1 98.5 98 ALA B O 1
ATOM 2508 N N . PHE B 1 99 ? -9.398 -6.785 8.531 1 98.19 99 PHE B N 1
ATOM 2509 C CA . PHE B 1 99 ? -8.289 -7.734 8.508 1 98.19 99 PHE B CA 1
ATOM 2510 C C . PHE B 1 99 ? -7.723 -7.871 7.098 1 98.19 99 PHE B C 1
ATOM 2512 O O . PHE B 1 99 ? -6.504 -7.863 6.91 1 98.19 99 PHE B O 1
ATOM 2519 N N . TYR B 1 100 ? -8.586 -7.945 6.172 1 98.69 100 TYR B N 1
ATOM 2520 C CA . TYR B 1 100 ? -8.203 -8.016 4.77 1 98.69 100 TYR B CA 1
ATOM 2521 C C . TYR B 1 100 ? -7.422 -6.781 4.352 1 98.69 100 TYR B C 1
ATOM 2523 O O . TYR B 1 100 ? -6.348 -6.891 3.754 1 98.69 100 TYR B O 1
ATOM 2531 N N . LEU B 1 101 ? -7.93 -5.645 4.719 1 98.69 101 LEU B N 1
ATOM 2532 C CA . LEU B 1 101 ? -7.273 -4.398 4.34 1 98.69 101 LEU B CA 1
ATOM 2533 C C . LEU B 1 101 ? -5.906 -4.277 5.008 1 98.69 101 LEU B C 1
ATOM 2535 O O . LEU B 1 101 ? -4.93 -3.877 4.367 1 98.69 101 LEU B O 1
ATOM 2539 N N . GLU B 1 102 ? -5.812 -4.645 6.262 1 98.5 102 GLU B N 1
ATOM 2540 C CA . GLU B 1 102 ? -4.547 -4.613 6.984 1 98.5 102 GLU B CA 1
ATOM 2541 C C . GLU B 1 102 ? -3.5 -5.496 6.312 1 98.5 102 GLU B C 1
ATOM 2543 O O . GLU B 1 102 ? -2.354 -5.082 6.129 1 98.5 102 GLU B O 1
ATOM 2548 N N . THR B 1 103 ? -3.973 -6.645 6 1 98.62 103 THR B N 1
ATOM 2549 C CA . THR B 1 103 ? -3.064 -7.617 5.406 1 98.62 103 THR B CA 1
ATOM 2550 C C . THR B 1 103 ? -2.594 -7.148 4.031 1 98.62 103 THR B C 1
ATOM 2552 O O . THR B 1 103 ? -1.399 -7.195 3.729 1 98.62 103 THR B O 1
ATOM 2555 N N . LEU B 1 104 ? -3.535 -6.672 3.236 1 98.69 104 LEU B N 1
ATOM 2556 C CA . LEU B 1 104 ? -3.211 -6.188 1.898 1 98.69 104 LEU B CA 1
ATOM 2557 C C . LEU B 1 104 ? -2.219 -5.031 1.963 1 98.69 104 LEU B C 1
ATOM 2559 O O . LEU B 1 104 ? -1.219 -5.023 1.241 1 98.69 104 LEU B O 1
ATOM 2563 N N . VAL B 1 105 ? -2.473 -4.117 2.816 1 98.56 105 VAL B N 1
ATO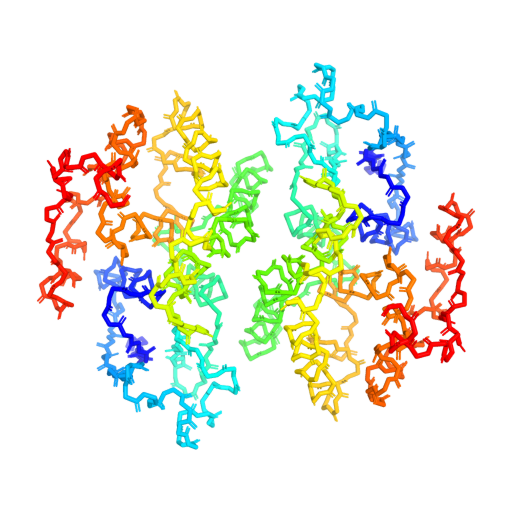M 2564 C CA . VAL B 1 105 ? -1.604 -2.949 2.932 1 98.56 105 VAL B CA 1
ATOM 2565 C C . VAL B 1 105 ? -0.225 -3.379 3.43 1 98.56 105 VAL B C 1
ATOM 2567 O O . VAL B 1 105 ? 0.796 -2.879 2.951 1 98.56 105 VAL B O 1
ATOM 2570 N N . TYR B 1 106 ? -0.16 -4.285 4.375 1 98 106 TYR B N 1
ATOM 2571 C CA . TYR B 1 106 ? 1.121 -4.777 4.867 1 98 106 TYR B CA 1
ATOM 2572 C C . TYR B 1 106 ? 1.923 -5.426 3.746 1 98 106 TYR B C 1
ATOM 2574 O O . TYR B 1 106 ? 3.135 -5.223 3.645 1 98 106 TYR B O 1
ATOM 2582 N N . VAL B 1 107 ? 1.264 -6.195 2.939 1 98 107 VAL B N 1
ATOM 2583 C CA . VAL B 1 107 ? 1.927 -6.816 1.799 1 98 107 VAL B CA 1
ATOM 2584 C C . VAL B 1 107 ? 2.486 -5.738 0.874 1 98 107 VAL B C 1
ATOM 2586 O O . VAL B 1 107 ? 3.637 -5.82 0.438 1 98 107 VAL B O 1
ATOM 2589 N N . LEU B 1 108 ? 1.724 -4.742 0.656 1 97.5 108 LEU B N 1
ATOM 2590 C CA . LEU B 1 108 ? 2.082 -3.713 -0.314 1 97.5 108 LEU B CA 1
ATOM 2591 C C . LEU B 1 108 ? 3.178 -2.807 0.234 1 97.5 108 LEU B C 1
ATOM 2593 O O . LEU B 1 108 ? 4.109 -2.445 -0.488 1 97.5 108 LEU B O 1
ATOM 2597 N N . ASN B 1 109 ? 3.076 -2.482 1.494 1 96.31 109 ASN B N 1
ATOM 2598 C CA . ASN B 1 109 ? 3.92 -1.397 1.983 1 96.31 109 ASN B CA 1
ATOM 2599 C C . ASN B 1 109 ? 5.121 -1.929 2.762 1 96.31 109 ASN B C 1
ATOM 2601 O O . ASN B 1 109 ? 6.074 -1.191 3.02 1 96.31 109 ASN B O 1
ATOM 2605 N N . SER B 1 110 ? 5.09 -3.123 3.15 1 94.38 110 SER B N 1
ATOM 2606 C CA . SER B 1 110 ? 6.164 -3.674 3.973 1 94.38 110 SER B CA 1
ATOM 2607 C C . SER B 1 110 ? 6.855 -4.84 3.27 1 94.38 110 SER B C 1
ATOM 2609 O O . SER B 1 110 ? 8.086 -4.883 3.197 1 94.38 110 SER B O 1
ATOM 2611 N N . HIS B 1 111 ? 6.082 -5.688 2.725 1 95.25 111 HIS B N 1
ATOM 2612 C CA . HIS B 1 111 ? 6.668 -6.891 2.141 1 95.25 111 HIS B CA 1
ATOM 2613 C C . HIS B 1 111 ? 7.254 -6.605 0.763 1 95.25 111 HIS B C 1
ATOM 2615 O O . HIS B 1 111 ? 8.414 -6.926 0.499 1 95.25 111 HIS B O 1
ATOM 2621 N N . LEU B 1 112 ? 6.52 -5.969 -0.104 1 94.19 112 LEU B N 1
ATOM 2622 C CA . LEU B 1 112 ? 6.941 -5.77 -1.487 1 94.19 112 LEU B CA 1
ATOM 2623 C C . LEU B 1 112 ? 8.188 -4.895 -1.555 1 94.19 112 LEU B C 1
ATOM 2625 O O . LEU B 1 112 ? 9.117 -5.188 -2.312 1 94.19 112 LEU B O 1
ATOM 2629 N N . PRO B 1 113 ? 8.258 -3.844 -0.747 1 90.31 113 PRO B N 1
ATOM 2630 C CA . PRO B 1 113 ? 9.484 -3.047 -0.799 1 90.31 113 PRO B CA 1
ATOM 2631 C C . PRO B 1 113 ? 10.727 -3.848 -0.409 1 90.31 113 PRO B C 1
ATOM 2633 O O . PRO B 1 113 ? 11.797 -3.648 -0.983 1 90.31 113 PRO B O 1
ATOM 2636 N N . VAL B 1 114 ? 10.594 -4.707 0.501 1 88.31 114 VAL B N 1
ATOM 2637 C CA . VAL B 1 114 ? 11.719 -5.551 0.91 1 88.31 114 VAL B CA 1
ATOM 2638 C C . VAL B 1 114 ? 12.102 -6.484 -0.233 1 88.31 114 VAL B C 1
ATOM 2640 O O . VAL B 1 114 ? 13.289 -6.699 -0.493 1 88.31 114 VAL B O 1
ATOM 2643 N N . MET B 1 115 ? 11.094 -6.969 -0.854 1 88.06 115 MET B N 1
ATOM 2644 C CA . MET B 1 115 ? 11.336 -7.848 -1.997 1 88.06 115 MET B CA 1
ATOM 2645 C C . MET B 1 115 ? 12.008 -7.09 -3.133 1 88.06 115 MET B C 1
ATOM 2647 O O . MET B 1 115 ? 12.891 -7.629 -3.805 1 88.06 115 MET B O 1
ATOM 2651 N N . ARG B 1 116 ? 11.578 -5.922 -3.332 1 83.56 116 ARG B N 1
ATOM 2652 C CA . ARG B 1 116 ? 12.211 -5.078 -4.344 1 83.56 116 ARG B CA 1
ATOM 2653 C C . ARG B 1 116 ? 13.68 -4.844 -4.02 1 83.56 116 ARG B C 1
ATOM 2655 O O . ARG B 1 116 ? 14.539 -4.953 -4.898 1 83.56 116 ARG B O 1
ATOM 2662 N N . ASP B 1 117 ? 13.93 -4.48 -2.762 1 80.31 117 ASP B N 1
ATOM 2663 C CA . ASP B 1 117 ? 15.312 -4.266 -2.338 1 80.31 117 ASP B CA 1
ATOM 2664 C C . ASP B 1 117 ? 16.141 -5.535 -2.518 1 80.31 117 ASP B C 1
ATOM 2666 O O . ASP B 1 117 ? 17.312 -5.465 -2.912 1 80.31 117 ASP B O 1
ATOM 2670 N N . TRP B 1 118 ? 15.547 -6.625 -2.236 1 79.69 118 TRP B N 1
ATOM 2671 C CA . TRP B 1 118 ? 16.219 -7.914 -2.379 1 79.69 118 TRP B CA 1
ATOM 2672 C C . TRP B 1 118 ? 16.547 -8.203 -3.842 1 79.69 118 TRP B C 1
ATOM 2674 O O . TRP B 1 118 ? 17.672 -8.586 -4.176 1 79.69 118 TRP B O 1
ATOM 2684 N N . MET B 1 119 ? 15.641 -7.957 -4.664 1 75.88 119 MET B N 1
ATOM 2685 C CA . MET B 1 119 ? 15.758 -8.289 -6.082 1 75.88 119 MET B CA 1
ATOM 2686 C C . MET B 1 119 ? 16.703 -7.32 -6.793 1 75.88 119 MET B C 1
ATOM 2688 O O . MET B 1 119 ? 17.469 -7.719 -7.664 1 75.88 119 MET B O 1
ATOM 2692 N N . TYR B 1 120 ? 16.672 -6.102 -6.414 1 72.31 120 TYR B N 1
ATOM 2693 C CA . TYR B 1 120 ? 17.422 -5.094 -7.168 1 72.31 120 TYR B CA 1
ATOM 2694 C C . TYR B 1 120 ? 18.719 -4.727 -6.457 1 72.31 120 TYR B C 1
ATOM 2696 O O . TYR B 1 120 ? 19.344 -3.723 -6.793 1 72.31 120 TYR B O 1
ATOM 2704 N N . ALA B 1 121 ? 19.047 -5.383 -5.41 1 61.91 121 ALA B N 1
ATOM 2705 C CA . ALA B 1 121 ? 20.297 -5.148 -4.688 1 61.91 121 ALA B CA 1
ATOM 2706 C C . ALA B 1 121 ? 21.469 -5.039 -5.652 1 61.91 121 ALA B C 1
ATOM 2708 O O . ALA B 1 121 ? 22.422 -4.285 -5.398 1 61.91 121 ALA B O 1
ATOM 2709 N N . GLY B 1 122 ? 21.453 -5.754 -6.734 1 58.72 122 GLY B N 1
ATOM 2710 C CA . GLY B 1 122 ? 22.578 -5.746 -7.641 1 58.72 122 GLY B CA 1
ATOM 2711 C C . GLY B 1 122 ? 22.453 -4.711 -8.742 1 58.72 122 GLY B C 1
ATOM 2712 O O . GLY B 1 122 ? 23.359 -4.562 -9.57 1 58.72 122 GLY B O 1
ATOM 2713 N N . LYS B 1 123 ? 21.328 -4.027 -8.828 1 56.16 123 LYS B N 1
ATOM 2714 C CA . LYS B 1 123 ? 21.125 -3.121 -9.953 1 56.16 123 LYS B CA 1
ATOM 2715 C C . LYS B 1 123 ? 21.984 -1.863 -9.805 1 56.16 123 LYS B C 1
ATOM 2717 O O . LYS B 1 123 ? 22.438 -1.29 -10.805 1 56.16 123 LYS B O 1
ATOM 2722 N N . ASP B 1 124 ? 22.109 -1.312 -8.5 1 49.25 124 ASP B N 1
ATOM 2723 C CA . ASP B 1 124 ? 22.812 -0.039 -8.336 1 49.25 124 ASP B CA 1
ATOM 2724 C C . ASP B 1 124 ? 24.312 -0.252 -8.164 1 49.25 124 ASP B C 1
ATOM 2726 O O . ASP B 1 124 ? 25.062 0.709 -7.996 1 49.25 124 ASP B O 1
ATOM 2730 N N . GLY B 1 125 ? 24.906 -1.474 -8.219 1 55.12 125 GLY B N 1
ATOM 2731 C CA . GLY B 1 125 ? 26.344 -1.532 -7.973 1 55.12 125 GLY B CA 1
ATOM 2732 C C . GLY B 1 125 ? 26.953 -2.893 -8.266 1 55.12 125 GLY B C 1
ATOM 2733 O O . GLY B 1 125 ? 26.297 -3.746 -8.875 1 55.12 125 GLY B O 1
ATOM 2734 N N . ALA B 1 126 ? 28.312 -2.988 -7.93 1 53.91 126 ALA B N 1
ATOM 2735 C CA . ALA B 1 126 ? 29.141 -4.188 -8 1 53.91 126 ALA B CA 1
ATOM 2736 C C . ALA B 1 126 ? 28.547 -5.32 -7.172 1 53.91 126 ALA B C 1
ATOM 2738 O O . ALA B 1 126 ? 27.797 -5.078 -6.219 1 53.91 126 ALA B O 1
ATOM 2739 N N . GLU B 1 127 ? 28.562 -6.453 -7.688 1 56.62 127 GLU B N 1
ATOM 2740 C CA . GLU B 1 127 ? 28.125 -7.672 -7.023 1 56.62 127 GLU B CA 1
ATOM 2741 C C . GLU B 1 127 ? 28.344 -7.594 -5.516 1 56.62 127 GLU B C 1
ATOM 2743 O O . GLU B 1 127 ? 27.516 -8.078 -4.734 1 56.62 127 GLU B O 1
ATOM 2748 N N . GLU B 1 128 ? 29.406 -7.074 -5.117 1 55.78 128 GLU B N 1
ATOM 2749 C CA . GLU B 1 128 ? 29.719 -6.906 -3.699 1 55.78 128 GLU B CA 1
ATOM 2750 C C . GLU B 1 128 ? 28.688 -6.023 -3.008 1 55.78 128 GLU B C 1
ATOM 2752 O O . GLU B 1 128 ? 28.297 -6.293 -1.868 1 55.78 128 GLU B O 1
ATOM 2757 N N . HIS B 1 129 ? 28.172 -5.129 -3.689 1 61.44 129 HIS B N 1
ATOM 2758 C CA . HIS B 1 129 ? 27.156 -4.23 -3.15 1 61.44 129 HIS B CA 1
ATOM 2759 C C . HIS B 1 129 ? 25.812 -4.934 -3.018 1 61.44 129 HIS B C 1
ATOM 2761 O O . HIS B 1 129 ? 25.094 -4.73 -2.035 1 61.44 129 HIS B O 1
ATOM 2767 N N . ALA B 1 130 ? 25.703 -5.883 -3.873 1 68.12 130 ALA B N 1
ATOM 2768 C CA . ALA B 1 130 ? 24.469 -6.648 -3.836 1 68.12 130 ALA B CA 1
ATOM 2769 C C . ALA B 1 130 ? 24.391 -7.531 -2.592 1 68.12 130 ALA B C 1
ATOM 2771 O O . ALA B 1 130 ? 23.359 -7.621 -1.942 1 68.12 130 ALA B O 1
ATOM 2772 N N . HIS B 1 131 ? 25.5 -8.07 -2.289 1 68.5 131 HIS B N 1
ATOM 2773 C CA . HIS B 1 131 ? 25.562 -8.906 -1.101 1 68.5 131 HIS B CA 1
ATOM 2774 C C . HIS B 1 131 ? 25.297 -8.102 0.163 1 68.5 131 HIS B C 1
ATOM 2776 O O . HIS B 1 131 ? 24.562 -8.555 1.049 1 68.5 131 HIS B O 1
ATOM 2782 N N . GLY B 1 132 ? 25.812 -6.984 0.197 1 66 132 GLY B N 1
ATOM 2783 C CA . GLY B 1 132 ? 25.578 -6.109 1.338 1 66 132 GLY B CA 1
ATOM 2784 C C . GLY B 1 132 ? 24.125 -5.711 1.503 1 66 132 GLY B C 1
ATOM 2785 O O . GLY B 1 132 ? 23.594 -5.746 2.611 1 66 132 GLY B O 1
ATOM 2786 N N . VAL B 1 133 ? 23.484 -5.445 0.439 1 70.62 133 VAL B N 1
ATOM 2787 C CA . VAL B 1 133 ? 22.078 -5.043 0.464 1 70.62 133 VAL B CA 1
ATOM 2788 C C . VAL B 1 133 ? 21.219 -6.219 0.912 1 70.62 133 VAL B C 1
ATOM 2790 O O . VAL B 1 133 ? 20.312 -6.055 1.729 1 70.62 133 VAL B O 1
ATOM 2793 N N . ARG B 1 134 ? 21.594 -7.344 0.425 1 74.44 134 ARG B N 1
ATOM 2794 C CA . ARG B 1 134 ? 20.797 -8.523 0.779 1 74.44 134 ARG B CA 1
ATOM 2795 C C . ARG B 1 134 ? 20.969 -8.867 2.254 1 74.44 134 ARG B C 1
ATOM 2797 O O . ARG B 1 134 ? 20.016 -9.266 2.918 1 74.44 134 ARG B O 1
ATOM 2804 N N . LEU B 1 135 ? 22.125 -8.703 2.721 1 72.81 135 LEU B N 1
ATOM 2805 C CA . LEU B 1 135 ? 22.359 -8.961 4.137 1 72.81 135 LEU B CA 1
ATOM 2806 C C . LEU B 1 135 ? 21.562 -8.008 5.008 1 72.81 135 LEU B C 1
ATOM 2808 O O . LEU B 1 135 ? 21.078 -8.391 6.078 1 72.81 135 LEU B O 1
ATOM 2812 N N . PHE B 1 136 ? 21.375 -6.91 4.445 1 72.25 136 PHE B N 1
ATOM 2813 C CA . PHE B 1 136 ? 20.641 -5.902 5.195 1 72.25 136 PHE B CA 1
ATOM 2814 C C . PHE B 1 136 ? 19.141 -6.129 5.082 1 72.25 136 PHE B C 1
ATOM 2816 O O . PHE B 1 136 ? 18.391 -5.832 6.016 1 72.25 136 PHE B O 1
ATOM 2823 N N . THR B 1 137 ? 18.75 -6.742 4.039 1 81.56 137 THR B N 1
ATOM 2824 C CA . THR B 1 137 ? 17.328 -6.914 3.758 1 81.56 137 THR B CA 1
ATOM 2825 C C . THR B 1 137 ? 16.812 -8.219 4.359 1 81.56 137 THR B C 1
ATOM 2827 O O . THR B 1 137 ? 15.617 -8.336 4.66 1 81.56 137 THR B O 1
ATOM 2830 N N . LEU B 1 138 ? 17.688 -9.109 4.617 1 84.12 138 LEU B N 1
ATOM 2831 C CA . LEU B 1 138 ? 17.328 -10.461 5.023 1 84.12 138 LEU B CA 1
ATOM 2832 C C . LEU B 1 138 ? 16.562 -10.453 6.336 1 84.12 138 LEU B C 1
ATOM 2834 O O . LEU B 1 138 ? 15.523 -11.117 6.457 1 84.12 138 LEU B O 1
ATOM 2838 N N . PRO B 1 139 ? 16.969 -9.711 7.305 1 85.62 139 PRO B N 1
ATOM 2839 C CA . PRO B 1 139 ? 16.203 -9.695 8.555 1 85.62 139 PRO B CA 1
ATOM 2840 C C . PRO B 1 139 ? 14.766 -9.211 8.359 1 85.62 139 PRO B C 1
ATOM 2842 O O . PRO B 1 139 ? 13.844 -9.719 9.008 1 85.62 139 PRO B O 1
ATOM 2845 N N . ARG B 1 140 ? 14.602 -8.273 7.492 1 88.5 140 ARG B N 1
ATOM 2846 C CA . ARG B 1 140 ? 13.266 -7.762 7.219 1 88.5 140 ARG B CA 1
ATOM 2847 C C . ARG B 1 140 ? 12.414 -8.805 6.496 1 88.5 140 ARG B C 1
ATOM 2849 O O . ARG B 1 140 ? 11.227 -8.945 6.781 1 88.5 140 ARG B O 1
ATOM 2856 N N . LEU B 1 141 ? 13.031 -9.398 5.617 1 90.12 141 LEU B N 1
ATOM 2857 C CA . LEU B 1 141 ? 12.352 -10.469 4.895 1 90.12 141 LEU B CA 1
ATOM 2858 C C . LEU B 1 141 ? 11.906 -11.57 5.848 1 90.12 141 LEU B C 1
ATOM 2860 O O . LEU B 1 141 ? 10.75 -12.008 5.797 1 90.12 141 LEU B O 1
ATOM 2864 N N . LYS B 1 142 ? 12.812 -11.969 6.711 1 90.94 142 LYS B N 1
ATOM 2865 C CA . LYS B 1 142 ? 12.508 -13.008 7.691 1 90.94 142 LYS B CA 1
ATOM 2866 C C . LYS B 1 142 ? 11.383 -12.562 8.633 1 90.94 142 LYS B C 1
ATOM 2868 O O . LYS B 1 142 ? 10.523 -13.359 8.992 1 90.94 142 LYS B O 1
ATOM 2873 N N . ALA B 1 143 ? 11.398 -11.336 8.992 1 92 143 ALA B N 1
ATOM 2874 C CA . ALA B 1 143 ? 10.352 -10.805 9.859 1 92 143 ALA B CA 1
ATOM 2875 C C . ALA B 1 143 ? 8.984 -10.859 9.172 1 92 143 ALA B C 1
ATOM 2877 O O . ALA B 1 143 ? 7.984 -11.203 9.797 1 92 143 ALA B O 1
ATOM 2878 N N . ASN B 1 144 ? 8.969 -10.539 7.926 1 94.5 144 ASN B N 1
ATOM 2879 C CA . ASN B 1 144 ? 7.727 -10.625 7.164 1 94.5 144 ASN B CA 1
ATOM 2880 C C . ASN B 1 144 ? 7.223 -12.062 7.07 1 94.5 144 ASN B C 1
ATOM 2882 O O . ASN B 1 144 ? 6.035 -12.328 7.266 1 94.5 144 ASN B O 1
ATOM 2886 N N . PHE B 1 145 ? 8.148 -12.977 6.781 1 94.62 145 PHE B N 1
ATOM 2887 C CA . PHE B 1 145 ? 7.777 -14.383 6.684 1 94.62 145 PHE B CA 1
ATOM 2888 C C . PHE B 1 145 ? 7.27 -14.898 8.023 1 94.62 145 PHE B C 1
ATOM 2890 O O . PHE B 1 145 ? 6.266 -15.609 8.078 1 94.62 145 PHE B O 1
ATOM 2897 N N . ALA B 1 146 ? 7.922 -14.523 9.062 1 95.5 146 ALA B N 1
ATOM 2898 C CA . ALA B 1 146 ? 7.496 -14.93 10.398 1 95.5 146 ALA B CA 1
ATOM 2899 C C . ALA B 1 146 ? 6.113 -14.375 10.727 1 95.5 146 ALA B C 1
ATOM 2901 O O . ALA B 1 146 ? 5.281 -15.062 11.32 1 95.5 146 ALA B O 1
ATOM 2902 N N . PHE B 1 147 ? 5.895 -13.18 10.383 1 96.19 147 PHE B N 1
ATOM 2903 C CA . PHE B 1 147 ? 4.605 -12.531 10.609 1 96.19 147 PHE B CA 1
ATOM 2904 C C . PHE B 1 147 ? 3.484 -13.312 9.93 1 96.19 147 PHE B C 1
ATOM 2906 O O . PHE B 1 147 ? 2.484 -13.656 10.562 1 96.19 147 PHE B O 1
ATOM 2913 N N . PHE B 1 148 ? 3.67 -13.625 8.68 1 97.5 148 PHE B N 1
ATOM 2914 C CA . PHE B 1 148 ? 2.629 -14.32 7.934 1 97.5 148 PHE B CA 1
ATOM 2915 C C . PHE B 1 148 ? 2.508 -15.773 8.391 1 97.5 148 PHE B C 1
ATOM 2917 O O . PHE B 1 148 ? 1.413 -16.344 8.391 1 97.5 148 PHE B O 1
ATOM 2924 N N . ASP B 1 149 ? 3.629 -16.344 8.773 1 97.5 149 ASP B N 1
ATOM 2925 C CA . ASP B 1 149 ? 3.566 -17.703 9.305 1 97.5 149 ASP B CA 1
ATOM 2926 C C . ASP B 1 149 ? 2.654 -17.766 10.531 1 97.5 149 ASP B C 1
ATOM 2928 O O . ASP B 1 149 ? 1.843 -18.688 10.664 1 97.5 149 ASP B O 1
ATOM 2932 N N . LYS B 1 150 ? 2.83 -16.828 11.383 1 96.88 150 LYS B N 1
ATOM 2933 C CA . LYS B 1 150 ? 1.983 -16.75 12.57 1 96.88 150 LYS B CA 1
ATOM 2934 C C . LYS B 1 150 ? 0.517 -16.562 12.195 1 96.88 150 LYS B C 1
ATOM 2936 O O . LYS B 1 150 ? -0.361 -17.234 12.742 1 96.88 150 LYS B O 1
ATOM 2941 N N . GLN B 1 151 ? 0.251 -15.727 11.281 1 97.06 151 GLN B N 1
ATOM 2942 C CA . GLN B 1 151 ? -1.11 -15.469 10.82 1 97.06 151 GLN B CA 1
ATOM 2943 C C . GLN B 1 151 ? -1.721 -16.719 10.195 1 97.06 151 GLN B C 1
ATOM 2945 O O . GLN B 1 151 ? -2.895 -17.031 10.422 1 97.06 151 GLN B O 1
ATOM 2950 N N . LEU B 1 152 ? -0.958 -17.406 9.461 1 98.19 152 LEU B N 1
ATOM 2951 C CA . LEU B 1 152 ? -1.391 -18.609 8.742 1 98.19 152 LEU B CA 1
ATOM 2952 C C . LEU B 1 152 ? -1.615 -19.766 9.695 1 98.19 152 LEU B C 1
ATOM 2954 O O . LEU B 1 152 ? -2.186 -20.797 9.312 1 98.19 152 LEU B O 1
ATOM 2958 N N . GLY B 1 153 ? -1.215 -19.594 10.883 1 97.88 153 GLY B N 1
ATOM 2959 C CA . GLY B 1 153 ? -1.592 -20.531 11.922 1 97.88 153 GLY B CA 1
ATOM 2960 C C . GLY B 1 153 ? -3.055 -20.438 12.312 1 97.88 153 GLY B C 1
ATOM 2961 O O . GLY B 1 153 ? -3.598 -21.359 12.938 1 97.88 153 GLY B O 1
ATOM 2962 N N . LYS B 1 154 ? -3.678 -19.391 11.898 1 96.75 154 LYS B N 1
ATOM 2963 C CA . LYS B 1 154 ? -5.051 -19.125 12.32 1 96.75 154 LYS B CA 1
ATOM 2964 C C . LYS B 1 154 ? -6.004 -19.141 11.133 1 96.75 154 LYS B C 1
ATOM 2966 O O . LYS B 1 154 ? -7.211 -19.312 11.297 1 96.75 154 LYS B O 1
ATOM 2971 N N . THR B 1 155 ? -5.551 -18.891 10 1 97.88 155 THR B N 1
ATOM 2972 C CA . THR B 1 155 ? -6.363 -18.812 8.789 1 97.88 155 THR B CA 1
ATOM 2973 C C . THR B 1 155 ? -5.75 -19.641 7.668 1 97.88 155 THR B C 1
ATOM 2975 O O . THR B 1 155 ? -4.535 -19.859 7.641 1 97.88 155 THR B O 1
ATOM 2978 N N . ALA B 1 156 ? -6.508 -20.062 6.684 1 97.88 156 ALA B N 1
ATOM 2979 C CA . ALA B 1 156 ? -6.039 -20.891 5.574 1 97.88 156 ALA B CA 1
ATOM 2980 C C . ALA B 1 156 ? -5.242 -20.062 4.57 1 97.88 156 ALA B C 1
ATOM 2982 O O . ALA B 1 156 ? -4.348 -20.594 3.9 1 97.88 156 ALA B O 1
ATOM 2983 N N . PHE B 1 157 ? -5.582 -18.797 4.484 1 98.69 157 PHE B N 1
ATOM 2984 C CA . PHE B 1 157 ? -4.891 -17.859 3.613 1 98.69 157 PHE B CA 1
ATOM 2985 C C . PHE B 1 157 ? -4.473 -16.609 4.387 1 98.69 157 PHE B C 1
ATOM 2987 O O . PHE B 1 157 ? -4.832 -16.453 5.555 1 98.69 157 PHE B O 1
ATOM 2994 N N . ILE B 1 158 ? -3.646 -15.695 3.785 1 98.44 158 ILE B N 1
ATOM 2995 C CA . ILE B 1 158 ? -2.99 -14.664 4.582 1 98.44 158 ILE B CA 1
ATOM 2996 C C . ILE B 1 158 ? -4.016 -13.625 5.02 1 98.44 158 ILE B C 1
ATOM 2998 O O . ILE B 1 158 ? -3.781 -12.875 5.973 1 98.44 158 ILE B O 1
ATOM 3002 N N . ALA B 1 159 ? -5.152 -13.57 4.352 1 98 159 ALA B N 1
ATOM 3003 C CA . ALA B 1 159 ? -6.164 -12.586 4.715 1 98 159 ALA B CA 1
ATOM 3004 C C . ALA B 1 159 ? -7.484 -13.258 5.074 1 98 159 ALA B C 1
ATOM 3006 O O . ALA B 1 159 ? -8.555 -12.648 4.961 1 98 159 ALA B O 1
ATOM 3007 N N . GLY B 1 160 ? -7.508 -14.508 5.402 1 97.5 160 GLY B N 1
ATOM 3008 C CA . GLY B 1 160 ? -8.734 -15.18 5.797 1 97.5 160 GLY B CA 1
ATOM 3009 C C . GLY B 1 160 ? -8.812 -16.609 5.301 1 97.5 160 GLY B C 1
ATOM 3010 O O . GLY B 1 160 ? -7.797 -17.297 5.195 1 97.5 160 GLY B O 1
ATOM 3011 N N . ASP B 1 161 ? -10.07 -17.031 5.02 1 96.88 161 ASP B N 1
ATOM 3012 C CA . ASP B 1 161 ? -10.281 -18.453 4.773 1 96.88 161 ASP B CA 1
ATOM 3013 C C . ASP B 1 161 ? -10.469 -18.734 3.283 1 96.88 161 ASP B C 1
ATOM 3015 O O . ASP B 1 161 ? -10.727 -19.875 2.889 1 96.88 161 ASP B O 1
ATOM 3019 N N . ARG B 1 162 ? -10.328 -17.797 2.502 1 97.69 162 ARG B N 1
ATOM 3020 C CA . ARG B 1 162 ? -10.289 -17.922 1.049 1 97.69 162 ARG B CA 1
ATOM 3021 C C . ARG B 1 162 ? -9.219 -17.016 0.445 1 97.69 162 ARG B C 1
ATOM 3023 O O . ARG B 1 162 ? -8.828 -16.016 1.051 1 97.69 162 ARG B O 1
ATOM 3030 N N . PRO B 1 163 ? -8.773 -17.344 -0.747 1 98.31 163 PRO B N 1
ATOM 3031 C CA . PRO B 1 163 ? -7.773 -16.484 -1.37 1 98.31 163 PRO B CA 1
ATOM 3032 C C . PRO B 1 163 ? -8.336 -15.117 -1.764 1 98.31 163 PRO B C 1
ATOM 3034 O O . PRO B 1 163 ? -9.484 -15.023 -2.211 1 98.31 163 PRO B O 1
ATOM 3037 N N . THR B 1 164 ? -7.605 -14.133 -1.532 1 98.75 164 THR B N 1
ATOM 3038 C CA . THR B 1 164 ? -7.879 -12.773 -1.994 1 98.75 164 THR B CA 1
ATOM 3039 C C . THR B 1 164 ? -6.723 -12.242 -2.832 1 98.75 164 THR B C 1
ATOM 3041 O O . THR B 1 164 ? -5.715 -12.93 -3.02 1 98.75 164 THR B O 1
ATOM 3044 N N . ILE B 1 165 ? -6.836 -11.055 -3.277 1 98.81 165 ILE B N 1
ATOM 3045 C CA . ILE B 1 165 ? -5.762 -10.461 -4.066 1 98.81 165 ILE B CA 1
ATOM 3046 C C . ILE B 1 165 ? -4.492 -10.367 -3.217 1 98.81 165 ILE B C 1
ATOM 3048 O O . ILE B 1 165 ? -3.381 -10.383 -3.748 1 98.81 165 ILE B O 1
ATOM 3052 N N . ALA B 1 166 ? -4.633 -10.25 -1.9 1 98.81 166 ALA B N 1
ATOM 3053 C CA . ALA B 1 166 ? -3.457 -10.234 -1.033 1 98.81 166 ALA B CA 1
ATOM 3054 C C . ALA B 1 166 ? -2.625 -11.5 -1.214 1 98.81 166 ALA B C 1
ATOM 3056 O O . ALA B 1 166 ? -1.393 -11.445 -1.245 1 98.81 166 ALA B O 1
ATOM 3057 N N . ASP B 1 167 ? -3.262 -12.602 -1.378 1 98.69 167 ASP B N 1
ATOM 3058 C CA . ASP B 1 167 ? -2.576 -13.875 -1.557 1 98.69 167 ASP B CA 1
ATOM 3059 C C . ASP B 1 167 ? -1.871 -13.938 -2.91 1 98.69 167 ASP B C 1
ATOM 3061 O O . ASP B 1 167 ? -0.726 -14.383 -3 1 98.69 167 ASP B O 1
ATOM 3065 N N . PHE B 1 168 ? -2.502 -13.484 -3.9 1 98.25 168 PHE B N 1
ATOM 3066 C CA . PHE B 1 168 ? -1.969 -13.578 -5.254 1 98.25 168 PHE B CA 1
ATOM 3067 C C . PHE B 1 168 ? -0.832 -12.578 -5.457 1 98.25 168 PHE B C 1
ATOM 3069 O O . PHE B 1 168 ? -0.019 -12.742 -6.371 1 98.25 168 PHE B O 1
ATOM 3076 N N . ILE B 1 169 ? -0.798 -11.555 -4.656 1 98.06 169 ILE B N 1
ATOM 3077 C CA . ILE B 1 169 ? 0.32 -10.617 -4.695 1 98.06 169 ILE B CA 1
ATOM 3078 C C . ILE B 1 169 ? 1.488 -11.172 -3.883 1 98.06 169 ILE B C 1
ATOM 3080 O O . ILE B 1 169 ? 2.641 -11.109 -4.32 1 98.06 169 ILE B O 1
ATOM 3084 N N . PHE B 1 170 ? 1.228 -11.758 -2.793 1 97.44 170 PHE B N 1
ATOM 3085 C CA . PHE B 1 170 ? 2.244 -12.203 -1.849 1 97.44 170 PHE B CA 1
ATOM 3086 C C . PHE B 1 170 ? 2.902 -13.492 -2.33 1 97.44 170 PHE B C 1
ATOM 3088 O O . PHE B 1 170 ? 4.129 -13.578 -2.414 1 97.44 170 PHE B O 1
ATOM 3095 N N . ALA B 1 171 ? 2.184 -14.5 -2.711 1 94.56 171 ALA B N 1
ATOM 3096 C CA . ALA B 1 171 ? 2.67 -15.859 -2.906 1 94.56 171 ALA B CA 1
ATOM 3097 C C . ALA B 1 171 ? 3.742 -15.914 -3.99 1 94.56 171 ALA B C 1
ATOM 3099 O O . ALA B 1 171 ? 4.785 -16.547 -3.812 1 94.56 171 ALA B O 1
ATOM 3100 N N . PRO B 1 172 ? 3.537 -15.227 -5.07 1 91.38 172 PRO B N 1
ATOM 3101 C CA . PRO B 1 172 ? 4.547 -15.336 -6.129 1 91.38 172 PRO B CA 1
ATOM 3102 C C . PRO B 1 172 ? 5.887 -14.727 -5.73 1 91.38 172 PRO B C 1
ATOM 3104 O O . PRO B 1 172 ? 6.926 -15.086 -6.285 1 91.38 172 PRO B O 1
ATOM 3107 N N . THR B 1 173 ? 5.922 -13.789 -4.805 1 90.44 173 THR B N 1
ATOM 3108 C CA . THR B 1 173 ? 7.16 -13.133 -4.406 1 90.44 173 THR B CA 1
ATOM 3109 C C . THR B 1 173 ? 8.148 -14.148 -3.832 1 90.44 173 THR B C 1
ATOM 3111 O O . THR B 1 173 ? 9.359 -13.922 -3.854 1 90.44 173 THR B O 1
ATOM 3114 N N . CYS B 1 174 ? 7.656 -15.203 -3.359 1 84.56 174 CYS B N 1
ATOM 3115 C CA . CYS B 1 174 ? 8.492 -16.219 -2.736 1 84.56 174 CYS B CA 1
ATOM 3116 C C . CYS B 1 174 ? 9.219 -17.047 -3.791 1 84.56 174 CYS B C 1
ATOM 3118 O O . CYS B 1 174 ? 10.094 -17.844 -3.463 1 84.56 174 CYS B O 1
ATOM 3120 N N . THR B 1 175 ? 8.953 -16.75 -5.074 1 77.5 175 THR B N 1
ATOM 3121 C CA . THR B 1 175 ? 9.633 -17.438 -6.168 1 77.5 175 THR B CA 1
ATOM 3122 C C . THR B 1 175 ? 10.547 -16.484 -6.922 1 77.5 175 THR B C 1
ATOM 3124 O O . THR B 1 175 ? 11.242 -16.891 -7.855 1 77.5 175 THR B O 1
ATOM 3127 N N . TRP B 1 176 ? 10.562 -15.203 -6.609 1 76.38 176 TRP B N 1
ATOM 3128 C CA . TRP B 1 176 ? 11.203 -14.156 -7.398 1 76.38 176 TRP B CA 1
ATOM 3129 C C . TRP B 1 176 ? 12.711 -14.367 -7.449 1 76.38 176 TRP B C 1
ATOM 3131 O O . TRP B 1 176 ? 13.375 -13.922 -8.391 1 76.38 176 TRP B O 1
ATOM 3141 N N . ALA B 1 177 ? 13.227 -14.914 -6.395 1 70.31 177 ALA B N 1
ATOM 3142 C CA . ALA B 1 177 ? 14.672 -15.133 -6.387 1 70.31 177 ALA B CA 1
ATOM 3143 C C . ALA B 1 177 ? 15.016 -16.531 -5.875 1 70.31 177 ALA B C 1
ATOM 3145 O O . ALA B 1 177 ? 14.266 -17.109 -5.086 1 70.31 177 ALA B O 1
ATOM 3146 N N . LYS B 1 178 ? 16.125 -16.844 -6.41 1 67 178 LYS B N 1
ATOM 3147 C CA . LYS B 1 178 ? 16.641 -18.141 -5.945 1 67 178 LYS B CA 1
ATOM 3148 C C . LYS B 1 178 ? 16.859 -18.125 -4.438 1 67 178 LYS B C 1
ATOM 3150 O O . LYS B 1 178 ? 17.375 -17.156 -3.889 1 67 178 LYS B O 1
ATOM 3155 N N . GLY B 1 179 ? 16.375 -19.047 -3.795 1 72.19 179 GLY B N 1
ATOM 3156 C CA . GLY B 1 179 ? 16.609 -19.188 -2.369 1 72.19 179 GLY B CA 1
ATOM 3157 C C . GLY B 1 179 ? 15.492 -18.641 -1.516 1 72.19 179 GLY B C 1
ATOM 3158 O O . GLY B 1 179 ? 15.352 -19 -0.345 1 72.19 179 GLY B O 1
ATOM 3159 N N . LEU B 1 180 ? 14.727 -17.781 -2.082 1 78.44 180 LEU B N 1
ATOM 3160 C CA . LEU B 1 180 ? 13.633 -17.219 -1.299 1 78.44 180 LEU B CA 1
ATOM 3161 C C . LEU B 1 180 ? 12.664 -18.312 -0.852 1 78.44 180 LEU B C 1
ATOM 3163 O O . LEU B 1 180 ? 12.148 -18.266 0.265 1 78.44 180 LEU B O 1
ATOM 3167 N N . ASP B 1 181 ? 12.531 -19.203 -1.719 1 73.75 181 ASP B N 1
ATOM 3168 C CA . ASP B 1 181 ? 11.641 -20.312 -1.393 1 73.75 181 ASP B CA 1
ATOM 3169 C C . ASP B 1 181 ? 12.211 -21.172 -0.263 1 73.75 181 ASP B C 1
ATOM 3171 O O . ASP B 1 181 ? 11.469 -21.672 0.583 1 73.75 181 ASP B O 1
ATOM 3175 N N . VAL B 1 182 ? 13.453 -21.25 -0.172 1 76.81 182 VAL B N 1
ATOM 3176 C CA . VAL B 1 182 ? 14.125 -22 0.878 1 76.81 182 VAL B CA 1
ATOM 3177 C C . VAL B 1 182 ? 13.961 -21.297 2.219 1 76.81 182 VAL B C 1
ATOM 3179 O O . VAL B 1 182 ? 13.656 -21.922 3.232 1 76.81 182 VAL B O 1
ATOM 3182 N N . ILE B 1 183 ? 14.102 -20.062 2.115 1 82.88 183 ILE B N 1
ATOM 3183 C CA . ILE B 1 183 ? 13.945 -19.281 3.334 1 82.88 183 ILE B CA 1
ATOM 3184 C C . ILE B 1 183 ? 12.5 -19.344 3.811 1 82.88 183 ILE B C 1
ATOM 3186 O O . ILE B 1 183 ? 12.234 -19.562 4.996 1 82.88 183 ILE B O 1
ATOM 3190 N N . ALA B 1 184 ? 11.594 -19.25 2.875 1 86.44 184 ALA B N 1
ATOM 3191 C CA . ALA B 1 184 ? 10.172 -19.281 3.209 1 86.44 184 ALA B CA 1
ATOM 3192 C C . ALA B 1 184 ? 9.766 -20.625 3.777 1 86.44 184 ALA B C 1
ATOM 3194 O O . ALA B 1 184 ? 8.914 -20.703 4.664 1 86.44 184 ALA B O 1
ATOM 3195 N N . ALA B 1 185 ? 10.398 -21.703 3.383 1 84.25 185 ALA B N 1
ATOM 3196 C CA . ALA B 1 185 ? 10.047 -23.078 3.762 1 84.25 185 ALA B CA 1
ATOM 3197 C C . ALA B 1 185 ? 10.445 -23.359 5.207 1 84.25 185 ALA B C 1
ATOM 3199 O O . ALA B 1 185 ? 10.016 -24.359 5.789 1 84.25 185 ALA B O 1
ATOM 3200 N N . ARG B 1 186 ? 11.219 -22.516 5.801 1 88.62 186 ARG B N 1
ATOM 3201 C CA . ARG B 1 186 ? 11.609 -22.672 7.199 1 88.62 186 ARG B CA 1
ATOM 3202 C C . ARG B 1 186 ? 10.445 -22.344 8.125 1 88.62 186 ARG B C 1
ATOM 3204 O O . ARG B 1 186 ? 10.484 -22.656 9.32 1 88.62 186 ARG B O 1
ATOM 3211 N N . TYR B 1 187 ? 9.453 -21.734 7.527 1 94.5 187 TYR B N 1
ATOM 3212 C CA . TYR B 1 187 ? 8.242 -21.406 8.266 1 94.5 187 TYR B CA 1
ATOM 3213 C C . TYR B 1 187 ? 7.109 -22.359 7.918 1 94.5 187 TYR B C 1
ATOM 3215 O O . TYR B 1 187 ? 6.527 -22.281 6.832 1 94.5 187 TYR B O 1
ATOM 3223 N N . PRO B 1 188 ? 6.758 -23.25 8.805 1 95.62 188 PRO B N 1
ATOM 3224 C CA . PRO B 1 188 ? 5.926 -24.406 8.477 1 95.62 188 PRO B CA 1
ATOM 3225 C C . PRO B 1 188 ? 4.562 -24.016 7.91 1 95.62 188 PRO B C 1
ATOM 3227 O O . PRO B 1 188 ? 4.086 -24.625 6.949 1 95.62 188 PRO B O 1
ATOM 3230 N N . ASN B 1 189 ? 3.883 -23.047 8.555 1 97.44 189 ASN B N 1
ATOM 3231 C CA . ASN B 1 189 ? 2.574 -22.656 8.055 1 97.44 189 ASN B CA 1
ATOM 3232 C C . ASN B 1 189 ? 2.68 -21.969 6.695 1 97.44 189 ASN B C 1
ATOM 3234 O O . ASN B 1 189 ? 1.819 -22.156 5.836 1 97.44 189 ASN B O 1
ATOM 3238 N N . LEU B 1 190 ? 3.729 -21.188 6.57 1 96.06 190 LEU B N 1
ATOM 3239 C CA . LEU B 1 190 ? 3.965 -20.516 5.289 1 96.06 190 LEU B CA 1
ATOM 3240 C C . LEU B 1 190 ? 4.25 -21.547 4.195 1 96.06 190 LEU B C 1
ATOM 3242 O O . LEU B 1 190 ? 3.746 -21.422 3.076 1 96.06 190 LEU B O 1
ATOM 3246 N N . LYS B 1 191 ? 5.035 -22.516 4.508 1 92.62 191 LYS B N 1
ATOM 3247 C CA . LYS B 1 191 ? 5.332 -23.594 3.564 1 92.62 191 LYS B CA 1
ATOM 3248 C C . LYS B 1 191 ? 4.051 -24.281 3.1 1 92.62 191 LYS B C 1
ATOM 3250 O O . LYS B 1 191 ? 3.848 -24.484 1.899 1 92.62 191 LYS B O 1
ATOM 3255 N N . ALA B 1 192 ? 3.221 -24.641 4.004 1 94.75 192 ALA B N 1
ATOM 3256 C CA . ALA B 1 192 ? 1.959 -25.312 3.686 1 94.75 192 ALA B CA 1
ATOM 3257 C C . ALA B 1 192 ? 1.066 -24.406 2.838 1 94.75 192 ALA B C 1
ATOM 3259 O O . ALA B 1 192 ? 0.437 -24.875 1.882 1 94.75 192 ALA B O 1
ATOM 3260 N N . TYR B 1 193 ? 1.02 -23.188 3.201 1 96.19 193 TYR B N 1
ATOM 3261 C CA . TYR B 1 193 ? 0.256 -22.172 2.473 1 96.19 193 TYR B CA 1
ATOM 3262 C C . TYR B 1 193 ? 0.734 -22.062 1.029 1 96.19 193 TYR B C 1
ATOM 3264 O O . TYR B 1 193 ? -0.077 -22.062 0.1 1 96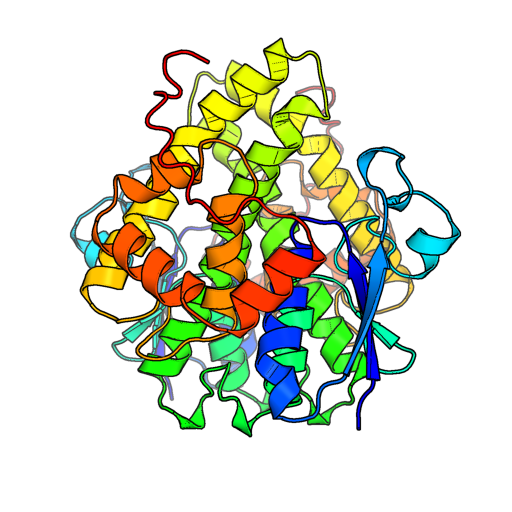.19 193 TYR B O 1
ATOM 3272 N N . LEU B 1 194 ? 2.068 -21.953 0.872 1 93.44 194 LEU B N 1
ATOM 3273 C CA . LEU B 1 194 ? 2.625 -21.828 -0.47 1 93.44 194 LEU B CA 1
ATOM 3274 C C . LEU B 1 194 ? 2.32 -23.062 -1.307 1 93.44 194 LEU B C 1
ATOM 3276 O O . LEU B 1 194 ? 2.033 -22.969 -2.502 1 93.44 194 LEU B O 1
ATOM 3280 N N . ALA B 1 195 ? 2.387 -24.219 -0.712 1 91.56 195 ALA B N 1
ATOM 3281 C CA . ALA B 1 195 ? 2.018 -25.453 -1.41 1 91.56 195 ALA B CA 1
ATOM 3282 C C . ALA B 1 195 ? 0.561 -25.406 -1.865 1 91.56 195 ALA B C 1
ATOM 3284 O O . ALA B 1 195 ? 0.244 -25.797 -2.992 1 91.56 195 ALA B O 1
ATOM 3285 N N . ARG B 1 196 ? -0.317 -24.938 -1.023 1 94.44 196 ARG B N 1
ATOM 3286 C CA . ARG B 1 196 ? -1.735 -24.812 -1.345 1 94.44 196 ARG B CA 1
ATOM 3287 C C . ARG B 1 196 ? -1.949 -23.844 -2.504 1 94.44 196 ARG B C 1
ATOM 3289 O O . ARG B 1 196 ? -2.705 -24.141 -3.434 1 94.44 196 ARG B O 1
ATOM 3296 N N . MET B 1 197 ? -1.311 -22.734 -2.426 1 94.81 197 MET B N 1
ATOM 3297 C CA . MET B 1 197 ? -1.438 -21.734 -3.486 1 94.81 197 MET B CA 1
ATOM 3298 C C . MET B 1 197 ? -0.913 -22.281 -4.809 1 94.81 197 MET B C 1
ATOM 3300 O O . MET B 1 197 ? -1.561 -22.141 -5.848 1 94.81 197 MET B O 1
ATOM 3304 N N . ARG B 1 198 ? 0.145 -22.938 -4.766 1 89.5 198 ARG B N 1
ATOM 3305 C CA . ARG B 1 198 ? 0.833 -23.375 -5.98 1 89.5 198 ARG B CA 1
ATOM 3306 C C . ARG B 1 198 ? 0.167 -24.609 -6.574 1 89.5 198 ARG B C 1
ATOM 3308 O O . ARG B 1 198 ? 0.452 -24.984 -7.715 1 89.5 198 ARG B O 1
ATOM 3315 N N . ALA B 1 199 ? -0.688 -25.234 -5.875 1 92.38 199 ALA B N 1
ATOM 3316 C CA . ALA B 1 199 ? -1.428 -26.391 -6.379 1 92.38 199 ALA B CA 1
ATOM 3317 C C . ALA B 1 199 ? -2.557 -25.953 -7.309 1 92.38 199 ALA B C 1
ATOM 3319 O O . ALA B 1 199 ? -3.15 -26.781 -8.008 1 92.38 199 ALA B O 1
ATOM 3320 N N . ARG B 1 200 ? -2.783 -24.734 -7.371 1 94.44 200 ARG B N 1
ATOM 3321 C CA . ARG B 1 200 ? -3.879 -24.219 -8.188 1 94.44 200 ARG B CA 1
ATOM 3322 C C . ARG B 1 200 ? -3.564 -24.359 -9.672 1 94.44 200 ARG B C 1
ATOM 3324 O O . ARG B 1 200 ? -2.426 -24.141 -10.094 1 94.44 200 ARG B O 1
ATOM 3331 N N . ASP B 1 201 ? -4.582 -24.625 -10.469 1 94.62 201 ASP B N 1
ATOM 3332 C CA . ASP B 1 201 ? -4.426 -24.75 -11.914 1 94.62 201 ASP B CA 1
ATOM 3333 C C . ASP B 1 201 ? -3.979 -23.438 -12.547 1 94.62 201 ASP B C 1
ATOM 3335 O O . ASP B 1 201 ? -3.209 -23.422 -13.508 1 94.62 201 ASP B O 1
ATOM 3339 N N . SER B 1 202 ? -4.43 -22.375 -12.031 1 95.81 202 SER B N 1
ATOM 3340 C CA . SER B 1 202 ? -4.055 -21.062 -12.555 1 95.81 202 SER B CA 1
ATOM 3341 C C . SER B 1 202 ? -2.559 -20.812 -12.414 1 95.81 202 SER B C 1
ATOM 3343 O O . SER B 1 202 ? -1.936 -20.219 -13.297 1 95.81 202 SER B O 1
ATOM 3345 N N . TRP B 1 203 ? -1.996 -21.266 -11.344 1 93.44 203 TRP B N 1
ATOM 3346 C CA . TRP B 1 203 ? -0.557 -21.109 -11.156 1 93.44 203 TRP B CA 1
ATOM 3347 C C . TRP B 1 203 ? 0.215 -21.938 -12.18 1 93.44 203 TRP B C 1
ATOM 3349 O O . TRP B 1 203 ? 1.206 -21.484 -12.742 1 93.44 203 TRP B O 1
ATOM 3359 N N . LYS B 1 204 ? -0.242 -23.078 -12.398 1 90 204 LYS B N 1
ATOM 3360 C CA . LYS B 1 204 ? 0.4 -23.938 -13.383 1 90 204 LYS B CA 1
ATOM 3361 C C . LYS B 1 204 ? 0.402 -23.281 -14.766 1 90 204 LYS B C 1
ATOM 3363 O O . LYS B 1 204 ? 1.392 -23.375 -15.492 1 90 204 LYS B O 1
ATOM 3368 N N . ALA B 1 205 ? -0.698 -22.703 -15.062 1 91.56 205 ALA B N 1
ATOM 3369 C CA . ALA B 1 205 ? -0.805 -22 -16.344 1 91.56 205 ALA B CA 1
ATOM 3370 C C . ALA B 1 205 ? 0.2 -20.859 -16.422 1 91.56 205 ALA B C 1
ATOM 3372 O O . ALA B 1 205 ? 0.831 -20.656 -17.469 1 91.56 205 ALA B O 1
ATOM 3373 N N . VAL B 1 206 ? 0.35 -20.094 -15.328 1 92.5 206 VAL B N 1
ATOM 3374 C CA . VAL B 1 206 ? 1.284 -18.969 -15.266 1 92.5 206 VAL B CA 1
ATOM 3375 C C . VAL B 1 206 ? 2.715 -19.484 -15.422 1 92.5 206 VAL B C 1
ATOM 3377 O O . VAL B 1 206 ? 3.508 -18.906 -16.172 1 92.5 206 VAL B O 1
ATOM 3380 N N . LEU B 1 207 ? 3.033 -20.562 -14.758 1 86.19 207 LEU B N 1
ATOM 3381 C CA . LEU B 1 207 ? 4.359 -21.172 -14.82 1 86.19 207 LEU B CA 1
ATOM 3382 C C . LEU B 1 207 ? 4.695 -21.594 -16.25 1 86.19 207 LEU B C 1
ATOM 3384 O O . LEU B 1 207 ? 5.812 -21.375 -16.719 1 86.19 207 LEU B O 1
ATOM 3388 N N . ALA B 1 208 ? 3.785 -22.219 -16.828 1 86.75 208 ALA B N 1
ATOM 3389 C CA . ALA B 1 208 ? 3.99 -22.703 -18.203 1 86.75 208 ALA B CA 1
ATOM 3390 C C . ALA B 1 208 ? 4.289 -21.562 -19.156 1 86.75 208 ALA B C 1
ATOM 3392 O O . ALA B 1 208 ? 5.121 -21.688 -20.062 1 86.75 208 ALA B O 1
ATOM 3393 N N . ARG B 1 209 ? 3.684 -20.484 -18.891 1 88.75 209 ARG B N 1
ATOM 3394 C CA . ARG B 1 209 ? 3.852 -19.344 -19.781 1 88.75 209 ARG B CA 1
ATOM 3395 C C . ARG B 1 209 ? 5.141 -18.594 -19.469 1 88.75 209 ARG B C 1
ATOM 3397 O O . ARG B 1 209 ? 5.855 -18.156 -20.375 1 88.75 209 ARG B O 1
ATOM 3404 N N . GLU B 1 210 ? 5.438 -18.375 -18.156 1 86.5 210 GLU B N 1
ATOM 3405 C CA . GLU B 1 210 ? 6.539 -17.516 -17.75 1 86.5 210 GLU B CA 1
ATOM 3406 C C . GLU B 1 210 ? 7.84 -18.297 -17.609 1 86.5 210 GLU B C 1
ATOM 3408 O O . GLU B 1 210 ? 8.922 -17.703 -17.562 1 86.5 210 GLU B O 1
ATOM 3413 N N . GLY B 1 211 ? 7.746 -19.562 -17.641 1 75.56 211 GLY B N 1
ATOM 3414 C CA . GLY B 1 211 ? 8.938 -20.406 -17.531 1 75.56 211 GLY B CA 1
ATOM 3415 C C . GLY B 1 211 ? 9.57 -20.359 -16.156 1 75.56 211 GLY B C 1
ATOM 3416 O O . GLY B 1 211 ? 10.789 -20.422 -16.031 1 75.56 211 GLY B O 1
ATOM 3417 N N . VAL B 1 212 ? 8.797 -19.953 -15.18 1 64.88 212 VAL B N 1
ATOM 3418 C CA . VAL B 1 212 ? 9.281 -19.953 -13.805 1 64.88 212 VAL B CA 1
ATOM 3419 C C . VAL B 1 212 ? 9.422 -21.391 -13.305 1 64.88 212 VAL B C 1
ATOM 3421 O O . VAL B 1 212 ? 8.602 -22.25 -13.625 1 64.88 212 VAL B O 1
ATOM 3424 N N . ASP B 1 213 ? 10.711 -21.734 -12.867 1 58.72 213 ASP B N 1
ATOM 3425 C CA . ASP B 1 213 ? 10.867 -23.062 -12.281 1 58.72 213 ASP B CA 1
ATOM 3426 C C . ASP B 1 213 ? 9.883 -23.266 -11.133 1 58.72 213 ASP B C 1
ATOM 3428 O O . ASP B 1 213 ? 9.836 -22.469 -10.188 1 58.72 213 ASP B O 1
ATOM 3432 N N . PRO B 1 214 ? 8.906 -24.203 -11.375 1 56.03 214 PRO B N 1
ATOM 3433 C CA . PRO B 1 214 ? 7.867 -24.422 -10.375 1 56.03 214 PRO B CA 1
ATOM 3434 C C . PRO B 1 214 ? 8.43 -24.844 -9.016 1 56.03 214 PRO B C 1
ATOM 3436 O O . PRO B 1 214 ? 7.734 -24.766 -8 1 56.03 214 PRO B O 1
ATOM 3439 N N . GLN B 1 215 ? 9.531 -25.625 -9.016 1 49.72 215 GLN B N 1
ATOM 3440 C CA . GLN B 1 215 ? 9.977 -26.234 -7.766 1 49.72 215 GLN B CA 1
ATOM 3441 C C . GLN B 1 215 ? 10.344 -25.172 -6.734 1 49.72 215 GLN B C 1
ATOM 34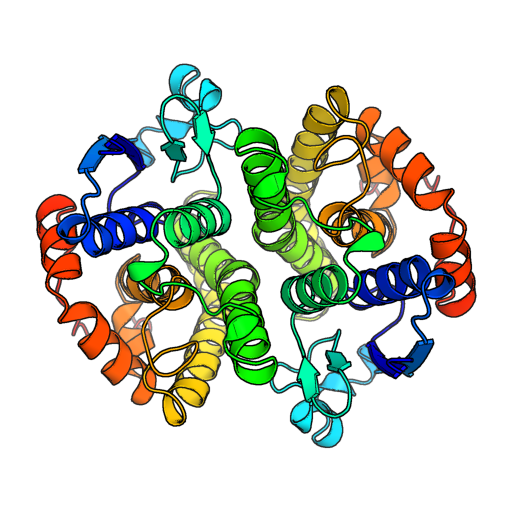43 O O . GLN B 1 215 ? 11.008 -24.188 -7.062 1 49.72 215 GLN B O 1
ATOM 3448 N N . LEU B 1 216 ? 9.43 -25.031 -5.816 1 49.72 216 LEU B N 1
ATOM 3449 C CA . LEU B 1 216 ? 10.055 -24.422 -4.645 1 49.72 216 LEU B CA 1
ATOM 3450 C C . LEU B 1 216 ? 11.5 -24.875 -4.496 1 49.72 216 LEU B C 1
ATOM 3452 O O . LEU B 1 216 ? 11.805 -26.047 -4.695 1 49.72 216 LEU B O 1
ATOM 3456 N N . ALA B 1 217 ? 12.422 -24.047 -4.883 1 38.19 217 ALA B N 1
ATOM 3457 C CA . ALA B 1 217 ? 13.789 -24.531 -4.75 1 38.19 217 ALA B CA 1
ATOM 3458 C C . ALA B 1 217 ? 13.93 -25.453 -3.539 1 38.19 217 ALA B C 1
ATOM 3460 O O . ALA B 1 217 ? 13.602 -25.078 -2.416 1 38.19 217 ALA B O 1
ATOM 3461 N N . ASP B 1 218 ? 13.484 -26.625 -3.516 1 36.03 218 ASP B N 1
ATOM 3462 C CA . ASP B 1 218 ? 14.016 -27.516 -2.49 1 36.03 218 ASP B CA 1
ATOM 3463 C C . ASP B 1 218 ? 15.492 -27.234 -2.217 1 36.03 218 ASP B C 1
ATOM 3465 O O . ASP B 1 218 ? 16.203 -28.094 -1.702 1 36.03 218 ASP B O 1
ATOM 3469 N N . TRP B 1 219 ? 15.977 -26.359 -2.932 1 33.75 219 TRP B N 1
ATOM 3470 C CA . TRP B 1 219 ? 17.422 -26.219 -2.807 1 33.75 219 TRP B CA 1
ATOM 3471 C C . TRP B 1 219 ? 17.797 -25.75 -1.409 1 33.75 219 TRP B C 1
ATOM 3473 O O . TRP B 1 219 ? 17.312 -24.719 -0.939 1 33.75 219 TRP B O 1
ATOM 3483 N N . GLU B 1 220 ? 17.875 -26.609 -0.512 1 35.34 220 GLU B N 1
ATOM 3484 C CA . GLU B 1 220 ? 18.531 -26.391 0.769 1 35.34 220 GLU B CA 1
ATOM 3485 C C . GLU B 1 220 ? 19.828 -25.578 0.596 1 35.34 220 GLU B C 1
ATOM 3487 O O . GLU B 1 220 ? 20.672 -25.562 1.485 1 35.34 220 GLU B O 1
ATOM 3492 N N . LYS B 1 221 ? 20.188 -25.141 -0.617 1 33.31 221 LYS B N 1
ATOM 3493 C CA . LYS B 1 221 ? 21.531 -24.594 -0.378 1 33.31 221 LYS B CA 1
ATOM 3494 C C . LYS B 1 221 ? 21.453 -23.344 0.507 1 33.31 221 LYS B C 1
ATOM 3496 O O . LYS B 1 221 ? 20.703 -22.422 0.23 1 33.31 221 LYS B O 1
ATOM 3501 N N . PRO B 1 222 ? 21.984 -23.453 1.697 1 35.56 222 PRO B N 1
ATOM 3502 C CA . PRO B 1 222 ? 22.062 -22.438 2.74 1 35.56 222 PRO B CA 1
ATOM 3503 C C . PRO B 1 222 ? 22.594 -21.094 2.213 1 35.56 222 PRO B C 1
ATOM 3505 O O . PRO B 1 222 ? 23.5 -21.078 1.38 1 35.56 222 PRO B O 1
ATOM 3508 N N . TYR B 1 223 ? 21.859 -20 1.978 1 35.66 223 TYR B N 1
ATOM 3509 C CA . TYR B 1 223 ? 22.391 -18.656 1.779 1 35.66 223 TYR B CA 1
ATOM 3510 C C . TYR B 1 223 ? 23.703 -18.469 2.529 1 35.66 223 TYR B C 1
ATOM 3512 O O . TYR B 1 223 ? 24.375 -17.438 2.383 1 35.66 223 TYR B O 1
ATOM 3520 N N . LEU B 1 224 ? 24.016 -19.172 3.604 1 34.78 224 LEU B N 1
ATOM 3521 C CA . LEU B 1 224 ? 25.328 -19 4.203 1 34.78 224 LEU B CA 1
ATOM 3522 C C . LEU B 1 224 ? 26.422 -19.188 3.166 1 34.78 224 LEU B C 1
ATOM 3524 O O . LEU B 1 224 ? 27.578 -18.828 3.402 1 34.78 224 LEU B O 1
ATOM 3528 N N . GLU B 1 225 ? 26.281 -20 2.139 1 31.62 225 GLU B N 1
ATOM 3529 C CA . GLU B 1 225 ? 27.344 -20.109 1.142 1 31.62 225 GLU B CA 1
ATOM 3530 C C . GLU B 1 225 ? 27.219 -19.031 0.079 1 31.62 225 GLU B C 1
ATOM 3532 O O . GLU B 1 225 ? 27.984 -19 -0.889 1 31.62 225 GLU B O 1
ATOM 3537 N N . LEU B 1 226 ? 26.328 -18.312 -0.107 1 29.39 226 LEU B N 1
ATOM 3538 C CA . LEU B 1 226 ? 26.469 -17.062 -0.825 1 29.39 226 LEU B CA 1
ATOM 3539 C C . LEU B 1 226 ? 27.062 -15.977 0.079 1 29.39 226 LEU B C 1
ATOM 3541 O O . LEU B 1 226 ? 26.719 -15.898 1.263 1 29.39 226 LEU B O 1
#

Organism: Vanrija humicola (NCBI:txid5417)

Secondary structure (DSSP, 8-state):
-PEEEEEE-TTSHHHHHHHHHHHHGGGT-EEEEEE--GGGTGGGSHHHHTT-TT--S-EEEETTEEEE-HHHHHHHHHHH-GGG--S--GGG-HHHHHHHHHHHHHIIIIIHHHHHHHHTTTTSS-HHHHHHHHHHHHHHHHHHHHHHHHHHTTSSBTTBSS--HHHHHHGGGGGSSTTHHHHHHTSHHHHHHHHHHHTSHHHHHHHHHHT---S-------GGG-/-PEEEEEE-TTSHHHHHHHHHHHHGGGT-EEEEEE--GGGTGGGSHHHHTT-TT--S-EEEETTEEEE-HHHHHHHHHHH-GGG--S--GGG-HHHHHHHHHHHHHIIIIIHHHHHHHHTTTTSS-HHHHHHHHHHHHHHHHHHHHHHHHHHTTSSBTTBSS--HHHHHHGGGGGSSTTHHHHHHTSHHHHHHHHHHHTSHHHHHHHHHHT---S-------GGG-

pLDDT: mean 87.82, std 16.3, range [29.14, 98.81]

Solvent-accessible surface area (backbone atoms only — not comparable to full-atom values): 23877 Å² total; per-residue (Å²): 119,70,55,34,41,34,37,22,36,71,67,42,68,22,40,25,56,50,36,50,47,46,62,36,32,88,79,50,46,42,71,48,76,44,81,41,50,64,91,79,43,44,35,71,34,67,80,42,29,73,65,32,79,82,42,62,60,29,34,38,22,61,71,87,45,64,38,44,47,64,67,27,45,46,50,50,52,29,65,75,39,61,88,69,48,30,60,65,47,71,90,69,34,64,68,53,20,51,48,28,37,28,41,36,41,44,44,45,36,53,44,44,46,45,49,49,46,53,71,45,24,46,73,85,44,57,68,70,47,17,53,53,41,36,65,64,37,45,62,57,50,51,51,50,50,51,52,50,19,58,50,31,70,77,26,73,26,82,53,32,81,54,68,31,50,52,41,44,54,51,58,55,58,42,62,54,43,90,52,41,28,34,59,45,48,74,33,65,44,39,34,53,38,49,53,58,58,59,67,35,68,33,43,49,53,44,30,69,71,53,65,49,77,78,64,60,47,77,48,72,70,59,66,82,79,101,118,69,55,34,42,35,36,22,37,71,68,42,67,20,40,24,55,50,35,50,47,46,61,36,31,90,79,51,46,41,71,47,78,44,81,42,50,63,90,79,43,44,35,71,33,66,78,41,29,73,65,32,80,82,40,64,59,30,34,37,22,62,71,87,45,64,39,43,48,63,68,27,45,47,51,52,50,28,65,75,38,60,88,69,47,29,60,66,47,71,90,71,34,64,67,55,20,50,46,28,37,28,42,36,42,43,43,44,35,53,46,46,44,45,49,49,48,51,71,44,23,46,74,85,44,58,68,71,47,17,53,54,41,34,63,63,35,44,62,57,49,50,50,50,50,51,52,48,21,58,50,31,70,77,26,74,26,81,54,32,82,54,69,31,51,50,41,43,53,51,58,56,60,40,64,54,41,90,52,39,28,35,60,45,50,74,32,65,42,39,34,55,39,49,52,58,58,58,67,35,68,34,44,51,54,45,29,70,71,52,64,49,78,77,64,60,48,76,49,71,71,58,67,83,78,102

Foldseek 3Di:
DWEKEKEEAFLDLSLLVLLLQLLCVVVPYHYHYDYQPVVVPSLVDPVNCVLPVVSDDIWMDRPNHIDDDSLVSQVVSCVVCVVSVQADDCVNDDVLNVLRVVLLVCCRPQVVVLLVQLLCQPVVHDPVSNVVSNVVSVVSNLVVLVVQLVCLVPALASRHPDHHSSRSSRLSSCQSDPCSLVSSVVRPSSVVSSVVVCPDPSNVVSCVVSVRDSDSCPPPPPPVVD/DWEKEKEEAFLDLSLLVLLLQLLCVVVPYHYHYDYQPVVVQSLVDPVNCVLPVVSDDIWMDRPNHIDDDSLVSQVVSCVVCVVSVQADDCVNDDVLNVLRVVLLVCCRPQVVVLLVQLLCQPVVDDPVSNVVSNVVSVVSNLVVLVVQLVCLVPALASRHPDHHSSRSSRLSSCQSDPCSLVSSVVRPSSVVSSVVVCPDPSNVVSCVVSVRPSDSCPPPPPPVVD

InterPro domains:
  IPR004045 Glutathione S-transferase, N-terminal [PF02798] (4-77)
  IPR004045 Glutathione S-transferase, N-terminal [PS50404] (2-85)
  IPR010987 Glutathione S-transferase, C-terminal-like [PS50405] (81-216)
  IPR036249 Thioredoxin-like superfamily [SSF52833] (1-86)
  IPR036282 Glutathione S-transferase, C-terminal domain superfamily [SSF47616] (96-213)
  IPR040079 Glutathione transferase family [SFLDS00019] (4-212)

Radius of gyration: 21.35 Å; Cα contacts (8 Å, |Δi|>4): 679; chains: 2; bounding box: 51×55×52 Å

Nearest PDB structures (foldseek):
  4ri7-assembly1_B  TM=8.512E-01  e=1.687E-11  Populus tremula x Populus tremuloides
  4ri6-assembly1_B  TM=8.520E-01  e=2.751E-11  Populus tremula x Populus tremuloides
  1axd-assembly1_B  TM=7.908E-01  e=4.711E-11  Zea mays
  2x64-assembly2_A  TM=8.786E-01  e=1.444E-09  Xylella fastidiosa 9a5c
  4kh7-assembly3_B  TM=7.965E-01  e=2.608E-10  Salmonella enterica subsp. enterica serovar Typhi